Protein AF-A0A1N6QWB6-F1 (afdb_monomer_lite)

Foldseek 3Di:
DDADQDLDPVRADPVCLLVDDEDPVVLVLLVVLLVLCVVPNFEAEEEEEEAPSQCPCSRQQCSCSVPVLEDEDEDDPVLLVDLVNVLVVVVVVVVVDPRQAYEYEYPPPVVPDDDDPCSLLVSLVSRVVCRVPVCTRPRYYYYYYDHDPVVLQVNLVSCPVPNVRYSDNYHYRQHDDLVCLLVVSQVSRCVRPVNDGCVVLVDDSVNLSVLSVVDRHSSVSSVVSVVVSVVSDDDDDLLLLAAEEEEEAALDDVLQVLQLQQADVLVLQFGDLVSLQVLDDPVCVVPPPVVLLVVLSVSRRYGGYYDYLLLCVQLCPPLVDPPDDGDPVSLVSNCLGSVVCSQQVNSVVHDDDPDDDDDDPSSVVSSVVLQVCLVPLLSSLQSVQVSCVVVPWNKDAQDWDADPQGIDTARMWTDHPDSVHRTYRYDYPSHDNVCSHSNNSSVVSSVVSVRSSRRVVVDHDD

pLDDT: mean 87.83, std 9.06, range [44.94, 97.38]

Sequence (462 aa):
MKISLPARYEDLDQAYKGKLIPNQELISLINKSYKSMRISGGIRFLPIYGESGVGKSCATRELGTHMPDVFTFTLDRSEIESSELLLERIRAERNATEKKVLVAIVDQYEENVQGKERIPSQFVEHLSLLDRKELSGELIIFVWLTTNKEFQTQLIKATSRNERLLAHRSFEIGGPPKSEWPQIVEETFSFHNSETPLADYGVIVEDIQLIARSERTLGRAILVVGESLSEHLESLENLSDYQVVLVWPVADSTRSQRVVQFSRARSGYRLNWDAWYNELNDDDKRTLPLQALNRARLYFDVRVVPLRAADLHRLCVDLTDENKTLAEAHLERFKNTHFFHVVSGNWSNYDFAPMRERESKRADDAKVWYESVTNQPTQLGRRLAKILRALGLNANHEVTLKSEYSTVRADVYVQLTTPENKKRIIELKVFASENTMPSSIKDQIKITLRRHAQFAGFLGRQ

InterPro domains:
  IPR027417 P-loop containing nucleoside triphosphate hydrolase [SSF52540] (24-228)

Radius of gyration: 36.8 Å; chains: 1; bounding box: 75×49×98 Å

Structure (mmCIF, N/CA/C/O backbone):
data_AF-A0A1N6QWB6-F1
#
_entry.id   AF-A0A1N6QWB6-F1
#
loop_
_atom_site.group_PDB
_atom_site.id
_atom_site.type_symbol
_atom_site.label_atom_id
_atom_site.label_alt_id
_atom_site.label_comp_id
_atom_site.label_asym_id
_atom_site.label_entity_id
_atom_site.label_seq_id
_atom_site.pdbx_PDB_ins_code
_atom_site.Cartn_x
_atom_site.Cartn_y
_atom_site.Cartn_z
_atom_site.occupancy
_atom_site.B_iso_or_equiv
_atom_site.auth_seq_id
_atom_site.auth_comp_id
_atom_site.auth_asym_id
_atom_site.auth_atom_id
_atom_site.pdbx_PDB_model_num
ATOM 1 N N . MET A 1 1 ? -8.066 7.739 -4.160 1.00 52.72 1 MET A N 1
ATOM 2 C CA . MET A 1 1 ? -9.167 7.664 -3.172 1.00 52.72 1 MET A CA 1
ATOM 3 C C . MET A 1 1 ? -8.728 6.684 -2.095 1.00 52.72 1 MET A C 1
ATOM 5 O O . MET A 1 1 ? -8.155 5.666 -2.459 1.00 52.72 1 MET A O 1
ATOM 9 N N . LYS A 1 2 ? -8.863 7.004 -0.803 1.00 69.94 2 LYS A N 1
ATOM 10 C CA . LYS A 1 2 ? -8.449 6.085 0.270 1.00 69.94 2 LYS A CA 1
ATOM 11 C C . LYS A 1 2 ? -9.602 5.115 0.526 1.00 69.94 2 LYS A C 1
ATOM 13 O O . LYS A 1 2 ? -10.612 5.546 1.064 1.00 69.94 2 LYS A O 1
ATOM 18 N N . ILE A 1 3 ? -9.452 3.862 0.105 1.00 81.38 3 ILE A N 1
ATOM 19 C CA . ILE A 1 3 ? -10.433 2.805 0.375 1.00 81.38 3 ILE A CA 1
ATOM 20 C C . ILE A 1 3 ? -10.265 2.329 1.818 1.00 81.38 3 ILE A C 1
ATOM 22 O O . ILE A 1 3 ? -9.134 2.216 2.299 1.00 81.38 3 ILE A O 1
ATOM 26 N N . SER A 1 4 ? -11.371 2.070 2.511 1.00 88.25 4 SER A N 1
ATOM 27 C CA . SER A 1 4 ? -11.370 1.643 3.911 1.00 88.25 4 SER A CA 1
ATOM 28 C C . SER A 1 4 ? -12.343 0.493 4.156 1.00 88.25 4 SER A C 1
ATOM 30 O O . SER A 1 4 ? -13.525 0.609 3.855 1.00 88.25 4 SER A O 1
ATOM 32 N N . LEU A 1 5 ? -11.870 -0.601 4.750 1.00 92.50 5 LEU A N 1
ATOM 33 C CA . LEU A 1 5 ? -12.714 -1.700 5.220 1.00 92.50 5 LEU A CA 1
ATOM 34 C C . LEU A 1 5 ? -12.313 -2.061 6.662 1.00 92.50 5 LEU A C 1
ATOM 36 O O . LEU A 1 5 ? -11.450 -2.916 6.871 1.00 92.50 5 LEU A O 1
ATOM 40 N N . PRO A 1 6 ? -12.859 -1.355 7.667 1.00 91.44 6 PRO A N 1
ATOM 41 C CA . PRO A 1 6 ? -12.452 -1.523 9.059 1.00 91.44 6 PRO A CA 1
ATOM 42 C C . PRO A 1 6 ? -12.913 -2.867 9.636 1.00 91.44 6 PRO A C 1
ATOM 44 O O . PRO A 1 6 ? -14.091 -3.213 9.586 1.00 91.44 6 PRO A O 1
ATOM 47 N N . ALA A 1 7 ? -11.978 -3.609 10.236 1.00 90.00 7 ALA A N 1
ATOM 48 C CA . ALA A 1 7 ? -12.243 -4.899 10.886 1.00 90.00 7 ALA A CA 1
ATOM 49 C C . ALA A 1 7 ? -12.277 -4.823 12.425 1.00 90.00 7 ALA A C 1
ATOM 51 O O . ALA A 1 7 ? -12.673 -5.787 13.085 1.00 90.00 7 ALA A O 1
ATOM 52 N N . ARG A 1 8 ? -11.833 -3.703 13.012 1.00 87.56 8 ARG A N 1
ATOM 53 C CA . ARG A 1 8 ? -11.792 -3.477 14.465 1.00 87.56 8 ARG A CA 1
ATOM 54 C C . ARG A 1 8 ? -12.766 -2.384 14.864 1.00 87.56 8 ARG A C 1
ATOM 56 O O . ARG A 1 8 ? -13.021 -1.463 14.098 1.00 87.56 8 ARG A O 1
ATOM 63 N N . TYR A 1 9 ? -13.265 -2.466 16.094 1.00 88.12 9 TYR A N 1
ATOM 64 C CA . TYR A 1 9 ? -14.219 -1.498 16.628 1.00 88.12 9 TYR A CA 1
ATOM 65 C C . TYR A 1 9 ? -13.645 -0.072 16.687 1.00 88.12 9 TYR A C 1
ATOM 67 O O . TYR A 1 9 ? -14.361 0.899 16.450 1.00 88.12 9 TYR A O 1
ATOM 75 N N . GLU A 1 10 ? -12.357 0.060 17.006 1.00 87.50 10 GLU A N 1
ATOM 76 C CA . GLU A 1 10 ? -11.660 1.346 17.097 1.00 87.50 10 GLU A CA 1
ATOM 77 C C . GLU A 1 10 ? -11.545 2.046 15.738 1.00 87.50 10 GLU A C 1
ATOM 79 O O . GLU A 1 10 ? -11.532 3.275 15.695 1.00 87.50 10 GLU A O 1
ATOM 84 N N . ASP A 1 11 ? -11.519 1.265 14.655 1.00 89.44 11 ASP A N 1
ATOM 85 C CA . ASP A 1 11 ? -11.369 1.750 13.281 1.00 89.44 11 ASP A CA 1
ATOM 86 C C . ASP A 1 11 ? -12.718 2.117 12.634 1.00 89.44 11 ASP A C 1
ATOM 88 O O . ASP A 1 11 ? -12.740 2.702 11.550 1.00 89.44 11 ASP A O 1
ATOM 92 N N . LEU A 1 12 ? -13.843 1.775 13.277 1.00 90.06 12 LEU A N 1
ATOM 93 C CA . LEU A 1 12 ? -15.181 2.133 12.802 1.00 90.06 12 LEU A CA 1
ATOM 94 C C . LEU A 1 12 ? -15.457 3.624 13.000 1.00 90.06 12 LEU A C 1
ATOM 96 O O . LEU A 1 12 ? -15.201 4.188 14.072 1.00 90.06 12 LEU A O 1
ATOM 100 N N . ASP A 1 13 ? -16.089 4.233 12.000 1.00 89.94 13 ASP A N 1
ATOM 101 C CA . ASP A 1 13 ? -16.616 5.588 12.098 1.00 89.94 13 ASP A CA 1
ATOM 102 C C . ASP A 1 13 ? -17.655 5.695 13.231 1.00 89.94 13 ASP A C 1
ATOM 104 O O . ASP A 1 13 ? -18.480 4.802 13.445 1.00 89.94 13 ASP A O 1
ATOM 108 N N . GLN A 1 14 ? -17.626 6.805 13.973 1.00 87.50 14 GLN A N 1
ATOM 109 C CA . GLN A 1 14 ? -18.519 7.026 15.114 1.00 87.50 14 GLN A CA 1
ATOM 110 C C . GLN A 1 14 ? -20.000 7.004 14.717 1.00 87.50 14 GLN A C 1
ATOM 112 O O . GLN A 1 14 ? -20.821 6.478 15.466 1.00 87.50 14 GLN A O 1
ATOM 117 N N . ALA A 1 15 ? -20.351 7.515 13.535 1.00 88.06 15 ALA A N 1
ATOM 118 C CA . ALA A 1 15 ? -21.724 7.487 13.042 1.00 88.06 15 ALA A CA 1
ATOM 119 C C . ALA A 1 15 ? -22.174 6.071 12.640 1.00 88.06 15 ALA A C 1
ATOM 121 O O . ALA A 1 15 ? -23.368 5.771 12.692 1.00 88.06 15 ALA A O 1
ATOM 122 N N . TYR A 1 16 ? -21.236 5.184 12.286 1.00 89.50 16 TYR A N 1
ATOM 123 C CA . TYR A 1 16 ? -21.542 3.788 11.972 1.00 89.50 16 TYR A CA 1
ATOM 124 C C . TYR A 1 16 ? -21.834 2.953 13.219 1.00 89.50 16 TYR A C 1
ATOM 126 O O . TYR A 1 16 ? -22.649 2.036 13.168 1.00 89.50 16 TYR A O 1
ATOM 134 N N . LYS A 1 17 ? -21.207 3.268 14.359 1.00 87.62 17 LYS A N 1
ATOM 135 C CA . LYS A 1 17 ? -21.326 2.464 15.588 1.00 87.62 17 LYS A CA 1
ATOM 136 C C . LYS A 1 17 ? -22.769 2.277 16.059 1.00 87.62 17 LYS A C 1
ATOM 138 O O . LYS A 1 17 ? -23.127 1.189 16.496 1.00 87.62 17 LYS A O 1
ATOM 143 N N . GLY A 1 18 ? -23.632 3.274 15.852 1.00 81.38 18 GLY A N 1
ATOM 144 C CA . GLY A 1 18 ? -25.060 3.161 16.168 1.00 81.38 18 GLY A CA 1
ATOM 145 C C . GLY A 1 18 ? -25.864 2.213 15.268 1.00 81.38 18 GLY A C 1
ATOM 146 O O . GLY A 1 18 ? -26.988 1.860 15.619 1.00 81.38 18 GLY A O 1
ATOM 147 N N . LYS A 1 19 ? -25.302 1.785 14.131 1.00 85.50 19 LYS A N 1
ATOM 148 C CA . LYS A 1 19 ? -25.889 0.790 13.219 1.00 85.50 19 LYS A CA 1
ATOM 149 C C . LYS A 1 19 ? -25.431 -0.641 13.516 1.00 85.50 19 LYS A C 1
ATOM 151 O O . LYS A 1 19 ? -25.891 -1.565 12.852 1.00 85.50 19 LYS A O 1
ATOM 156 N N . LEU A 1 20 ? -24.535 -0.841 14.486 1.00 89.62 20 LEU A N 1
ATOM 157 C CA . LEU A 1 20 ? -24.067 -2.176 14.848 1.00 89.62 20 LEU A CA 1
ATOM 158 C C . LEU A 1 20 ? -25.236 -3.064 15.295 1.00 89.62 20 LEU A C 1
ATOM 160 O O . LEU A 1 20 ? -26.164 -2.618 15.969 1.00 89.62 20 LEU A O 1
ATOM 164 N N . ILE A 1 21 ? -25.192 -4.339 14.906 1.00 88.44 21 ILE A N 1
ATOM 165 C CA . ILE A 1 21 ? -26.261 -5.290 15.217 1.00 88.44 21 ILE A CA 1
ATOM 166 C C . ILE A 1 21 ? -26.235 -5.607 16.723 1.00 88.44 21 ILE A C 1
ATOM 168 O O . ILE A 1 21 ? -25.195 -6.029 17.244 1.00 88.44 21 ILE A O 1
ATOM 172 N N . PRO A 1 22 ? -27.365 -5.455 17.439 1.00 89.88 22 PRO A N 1
ATOM 173 C CA . PRO A 1 22 ? -27.422 -5.707 18.872 1.00 89.88 22 PRO A CA 1
ATOM 174 C C . PRO A 1 22 ? -27.261 -7.195 19.201 1.00 89.88 22 PRO A C 1
ATOM 176 O O . PRO A 1 22 ? -27.956 -8.053 18.653 1.00 89.88 22 PRO A O 1
ATOM 179 N N . ASN A 1 23 ? -26.422 -7.507 20.193 1.00 92.06 23 ASN A N 1
ATOM 180 C CA . ASN A 1 23 ? -26.324 -8.862 20.732 1.00 92.06 23 ASN A CA 1
ATOM 181 C C . ASN A 1 23 ? -27.463 -9.130 21.735 1.00 92.06 23 ASN A C 1
ATOM 183 O O . ASN A 1 23 ? -27.404 -8.726 22.900 1.00 92.06 23 ASN A O 1
ATOM 187 N N . GLN A 1 24 ? -28.507 -9.824 21.276 1.00 92.19 24 GLN A N 1
ATOM 188 C CA . GLN A 1 24 ? -29.715 -10.083 22.070 1.00 92.19 24 GLN A CA 1
ATOM 189 C C . GLN A 1 24 ? -29.455 -10.939 23.315 1.00 92.19 24 GLN A C 1
ATOM 191 O O . GLN A 1 24 ? -30.077 -10.725 24.358 1.00 92.19 24 GLN A O 1
ATOM 196 N N . GLU A 1 25 ? -28.515 -11.881 23.243 1.00 92.31 25 GLU A N 1
ATOM 197 C CA . GLU A 1 25 ? -28.167 -12.742 24.376 1.00 92.31 25 GLU A CA 1
ATOM 198 C C . GLU A 1 25 ? -27.524 -11.935 25.509 1.00 92.31 25 GLU A C 1
ATOM 200 O O . GLU A 1 25 ? -27.917 -12.064 26.673 1.00 92.31 25 GLU A O 1
ATOM 205 N N . LEU A 1 26 ? -26.599 -11.036 25.165 1.00 94.19 26 LEU A N 1
ATOM 206 C CA . LEU A 1 26 ? -25.963 -10.134 26.117 1.00 94.19 26 LEU A CA 1
ATOM 207 C C . LEU A 1 26 ? -26.978 -9.153 26.716 1.00 94.19 26 LEU A C 1
ATOM 209 O O . LEU A 1 26 ? -27.021 -8.997 27.935 1.00 94.19 26 LEU A O 1
ATOM 213 N N . ILE A 1 27 ? -27.838 -8.541 25.896 1.00 94.38 27 ILE A N 1
ATOM 214 C CA . ILE A 1 27 ? -28.904 -7.634 26.364 1.00 94.38 27 ILE A CA 1
ATOM 215 C C . ILE A 1 27 ? -29.828 -8.347 27.361 1.00 94.38 27 ILE A C 1
ATOM 217 O O . ILE A 1 27 ? -30.140 -7.813 28.432 1.00 94.38 27 ILE A O 1
ATOM 221 N N . SER A 1 28 ? -30.233 -9.578 27.044 1.00 94.12 28 SER A N 1
ATOM 222 C CA . SER A 1 28 ? -31.056 -10.410 27.924 1.00 94.12 28 SER A CA 1
ATOM 223 C C . SER A 1 28 ? -30.363 -10.669 29.266 1.00 94.12 28 SER A C 1
ATOM 225 O O . SER A 1 28 ? -30.979 -10.542 30.331 1.00 94.12 28 SER A O 1
ATOM 227 N N . LEU A 1 29 ? -29.055 -10.943 29.238 1.00 94.56 29 LEU A N 1
ATOM 228 C CA . LEU A 1 29 ? -28.257 -11.172 30.438 1.00 94.56 29 LEU A CA 1
ATOM 229 C C . LEU A 1 29 ? -28.087 -9.906 31.293 1.00 94.56 29 LEU A C 1
ATOM 231 O O . LEU A 1 29 ? -28.224 -9.977 32.515 1.00 94.56 29 LEU A O 1
ATOM 235 N N . ILE A 1 30 ? -27.863 -8.744 30.675 1.00 95.50 30 ILE A N 1
ATOM 236 C CA . ILE A 1 30 ? -27.806 -7.446 31.365 1.00 95.50 30 ILE A CA 1
ATOM 237 C C . ILE A 1 30 ? -29.147 -7.141 32.044 1.00 95.50 30 ILE A C 1
ATOM 239 O O . ILE A 1 30 ? -29.180 -6.787 33.224 1.00 95.50 30 ILE A O 1
ATOM 243 N N . ASN A 1 31 ? -30.266 -7.360 31.349 1.00 94.88 31 ASN A N 1
ATOM 244 C CA . ASN A 1 31 ? -31.603 -7.160 31.911 1.00 94.88 31 ASN A CA 1
ATOM 245 C C . ASN A 1 31 ? -31.886 -8.120 33.084 1.00 94.88 31 ASN A C 1
ATOM 247 O O . ASN A 1 31 ? -32.425 -7.719 34.119 1.00 94.88 31 ASN A O 1
ATOM 251 N N . LYS A 1 32 ? -31.477 -9.390 32.966 1.00 94.25 32 LYS A N 1
ATOM 252 C CA . LYS A 1 32 ? -31.582 -10.372 34.056 1.00 94.25 32 LYS A CA 1
ATOM 253 C C . LYS A 1 32 ? -30.761 -9.951 35.279 1.00 94.25 32 LYS A C 1
ATOM 255 O O . LYS A 1 32 ? -31.282 -9.984 36.396 1.00 94.25 32 LYS A O 1
ATOM 260 N N . SER A 1 33 ? -29.521 -9.511 35.070 1.00 93.94 33 SER A N 1
ATOM 261 C CA . SER A 1 33 ? -28.655 -8.965 36.120 1.00 93.94 33 SER A CA 1
ATOM 262 C C . SER A 1 33 ? -29.289 -7.758 36.800 1.00 93.94 33 SER A C 1
ATOM 264 O O . SER A 1 33 ? -29.397 -7.746 38.021 1.00 93.94 33 SER A O 1
ATOM 266 N N . TYR A 1 34 ? -29.804 -6.795 36.034 1.00 94.81 34 TYR A N 1
ATOM 267 C CA . TYR A 1 34 ? -30.500 -5.622 36.568 1.00 94.81 34 TYR A CA 1
ATOM 268 C C . TYR A 1 34 ? -31.683 -5.990 37.469 1.00 94.81 34 TYR A C 1
ATOM 270 O O . TYR A 1 34 ? -31.770 -5.521 38.606 1.00 94.81 34 TYR A O 1
ATOM 278 N N . LYS A 1 35 ? -32.575 -6.869 36.995 1.00 93.44 35 LYS A N 1
ATOM 279 C CA . LYS A 1 35 ? -33.721 -7.342 37.787 1.00 93.44 35 LYS A CA 1
ATOM 280 C C . LYS A 1 35 ? -33.263 -8.012 39.082 1.00 93.44 35 LYS A C 1
ATOM 282 O O . LYS A 1 35 ? -33.834 -7.751 40.135 1.00 93.44 35 LYS A O 1
ATOM 287 N N . SER A 1 36 ? -32.211 -8.830 39.015 1.00 91.62 36 SER A N 1
ATOM 288 C CA . SER A 1 36 ? -31.627 -9.476 40.193 1.00 91.62 36 SER A CA 1
ATOM 289 C C . SER A 1 36 ? -31.057 -8.456 41.184 1.00 91.62 36 SER A C 1
ATOM 291 O O . SER A 1 36 ? -31.384 -8.536 42.364 1.00 91.62 36 SER A O 1
ATOM 293 N N . MET A 1 37 ? -30.290 -7.462 40.722 1.00 93.75 37 MET A N 1
ATOM 294 C CA . MET A 1 37 ? -29.735 -6.404 41.578 1.00 93.75 37 MET A CA 1
ATOM 295 C C . MET A 1 37 ? -30.829 -5.600 42.287 1.00 93.75 37 MET A C 1
ATOM 297 O O . MET A 1 37 ? -30.684 -5.270 43.456 1.00 93.75 37 MET A O 1
ATOM 301 N N . ARG A 1 38 ? -31.965 -5.332 41.631 1.00 92.00 38 ARG A N 1
ATOM 302 C CA . ARG A 1 38 ? -33.091 -4.629 42.272 1.00 92.00 38 ARG A CA 1
ATOM 303 C C . ARG A 1 38 ? -33.777 -5.421 43.380 1.00 92.00 38 ARG A C 1
ATOM 305 O O . ARG A 1 38 ? -34.375 -4.811 44.259 1.00 92.00 38 ARG A O 1
ATOM 312 N N . ILE A 1 39 ? -33.737 -6.749 43.311 1.00 89.69 39 ILE A N 1
ATOM 313 C CA . ILE A 1 39 ? -34.393 -7.630 44.284 1.00 89.69 39 ILE A CA 1
ATOM 314 C C . ILE A 1 39 ? -33.441 -7.952 45.434 1.00 89.69 39 ILE A C 1
ATOM 316 O O . ILE A 1 39 ? -33.805 -7.817 46.596 1.00 89.69 39 ILE A O 1
ATOM 320 N N . SER A 1 40 ? -32.227 -8.399 45.114 1.00 85.94 40 SER A N 1
ATOM 321 C CA . SER A 1 40 ? -31.272 -8.912 46.101 1.00 85.94 40 SER A CA 1
ATOM 322 C C . SER A 1 40 ? -30.192 -7.906 46.497 1.00 85.94 40 SER A C 1
ATOM 324 O O . SER A 1 40 ? -29.364 -8.214 47.351 1.00 85.94 40 SER A O 1
ATOM 326 N N . GLY A 1 41 ? -30.130 -6.753 45.831 1.00 86.81 41 GLY A N 1
ATOM 327 C CA . GLY A 1 41 ? -29.024 -5.811 45.951 1.00 86.81 41 GLY A CA 1
ATOM 328 C C . GLY A 1 41 ? -27.708 -6.318 45.349 1.00 86.81 41 GLY A C 1
ATOM 329 O O . GLY A 1 41 ? -27.616 -7.412 44.763 1.00 86.81 41 GLY A O 1
ATOM 330 N N . GLY A 1 42 ? -26.685 -5.489 45.551 1.00 89.44 42 GLY A N 1
ATOM 331 C CA . GLY A 1 42 ? -25.290 -5.722 45.189 1.00 89.44 42 GLY A CA 1
ATOM 332 C C . GLY A 1 42 ? -24.983 -5.537 43.707 1.00 89.44 42 GLY A C 1
ATOM 333 O O . GLY A 1 42 ? -25.870 -5.640 42.860 1.00 89.44 42 GLY A O 1
ATOM 334 N N . ILE A 1 43 ? -23.711 -5.315 43.404 1.00 94.62 43 ILE A N 1
ATOM 335 C CA . ILE A 1 43 ? -23.192 -5.200 42.037 1.00 94.62 43 ILE A CA 1
ATOM 336 C C . ILE A 1 43 ? -23.132 -6.578 41.354 1.00 94.62 43 ILE A C 1
ATOM 338 O O . ILE A 1 43 ? -23.322 -7.627 41.985 1.00 94.62 43 ILE A O 1
ATOM 342 N N . ARG A 1 44 ? -22.869 -6.599 40.045 1.00 95.12 44 ARG A N 1
ATOM 343 C CA . ARG A 1 44 ? -22.661 -7.837 39.279 1.00 95.12 44 ARG A CA 1
ATOM 344 C C . ARG A 1 44 ? -21.357 -7.813 38.498 1.00 95.12 44 ARG A C 1
ATOM 346 O O . ARG A 1 44 ? -20.900 -6.762 38.072 1.00 95.12 44 ARG A O 1
ATOM 353 N N . PHE A 1 45 ? -20.794 -8.990 38.280 1.00 94.94 45 PHE A N 1
ATOM 354 C CA . PHE A 1 45 ? -19.581 -9.233 37.518 1.00 94.94 45 PHE A CA 1
ATOM 355 C C . PHE A 1 45 ? -19.849 -10.299 36.456 1.00 94.94 45 PHE A C 1
ATOM 357 O O . PHE A 1 45 ? -20.416 -11.357 36.746 1.00 94.94 45 PHE A O 1
ATOM 364 N N . LEU A 1 46 ? -19.454 -10.014 35.221 1.00 95.31 46 LEU A N 1
ATOM 365 C CA . LEU A 1 46 ? -19.719 -10.833 34.052 1.00 95.31 46 LEU A CA 1
ATOM 366 C C . LEU A 1 46 ? -18.423 -11.047 33.250 1.00 95.31 46 LEU A C 1
ATOM 368 O O . LEU A 1 46 ? -18.044 -10.186 32.455 1.00 95.31 46 LEU A O 1
ATOM 372 N N . PRO A 1 47 ? -17.744 -12.193 33.430 1.00 93.50 47 PRO A N 1
ATOM 373 C CA . PRO A 1 47 ? -16.610 -12.571 32.598 1.00 93.50 47 PRO A CA 1
ATOM 374 C C . PRO A 1 47 ? -17.104 -13.144 31.259 1.00 93.50 47 PRO A C 1
ATOM 376 O O . PRO A 1 47 ? -17.755 -14.192 31.218 1.00 93.50 47 PRO A O 1
ATOM 379 N N . ILE A 1 48 ? -16.789 -12.466 30.157 1.00 94.25 48 ILE A N 1
ATOM 380 C CA . ILE A 1 48 ? -17.237 -12.797 28.800 1.00 94.25 48 ILE A CA 1
ATOM 381 C C . ILE A 1 48 ? -16.066 -13.306 27.971 1.00 94.25 48 ILE A C 1
ATOM 383 O O . ILE A 1 48 ? -15.092 -12.590 27.745 1.00 94.25 48 ILE A O 1
ATOM 387 N N . TYR A 1 49 ? -16.215 -14.517 27.446 1.00 93.19 49 TYR A N 1
ATOM 388 C CA . TYR A 1 49 ? -15.303 -15.074 26.457 1.00 93.19 49 TYR A CA 1
ATOM 389 C C . TYR A 1 49 ? -15.834 -14.874 25.033 1.00 93.19 49 TYR A C 1
ATOM 391 O O . TYR A 1 49 ? -17.038 -14.803 24.798 1.00 93.19 49 TYR A O 1
ATOM 399 N N . GLY A 1 50 ? -14.927 -14.819 24.068 1.00 91.75 50 GLY A N 1
ATOM 400 C CA . GLY A 1 50 ? -15.238 -14.955 22.650 1.00 91.75 50 GLY A CA 1
ATOM 401 C C . GLY A 1 50 ? -13.966 -14.850 21.822 1.00 91.75 50 GLY A C 1
ATOM 402 O O . GLY A 1 50 ? -13.019 -14.163 22.217 1.00 91.75 50 GLY A O 1
ATOM 403 N N . GLU A 1 51 ? -13.929 -15.503 20.666 1.00 90.88 51 GLU A N 1
ATOM 404 C CA . GLU A 1 51 ? -12.753 -15.481 19.791 1.00 90.88 51 GLU A CA 1
ATOM 405 C C . GLU A 1 51 ? -12.407 -14.055 19.313 1.00 90.88 51 GLU A C 1
ATOM 407 O O . GLU A 1 51 ? -13.200 -13.110 19.409 1.00 90.88 51 GLU A O 1
ATOM 412 N N . SER A 1 52 ? -11.182 -13.847 18.829 1.00 90.00 52 SER A N 1
ATOM 413 C CA . SER A 1 52 ? -10.807 -12.552 18.251 1.00 90.00 52 SER A CA 1
ATOM 414 C C . SER A 1 52 ? -11.615 -12.280 16.974 1.00 90.00 52 SER A C 1
ATOM 416 O O . SER A 1 52 ? -11.765 -13.154 16.122 1.00 90.00 52 SER A O 1
ATOM 418 N N . GLY A 1 53 ? -12.174 -11.074 16.846 1.00 89.19 53 GLY A N 1
ATOM 419 C CA . GLY A 1 53 ? -12.985 -10.688 15.684 1.00 89.19 53 GLY A CA 1
ATOM 420 C C . GLY A 1 53 ? -14.457 -11.132 15.700 1.00 89.19 53 GLY A C 1
ATOM 421 O O . GLY A 1 53 ? -15.147 -10.914 14.711 1.00 89.19 53 GLY A O 1
ATOM 422 N N . VAL A 1 54 ? -14.983 -11.707 16.791 1.00 91.94 54 VAL A N 1
ATOM 423 C CA . VAL A 1 54 ? -16.428 -12.054 16.903 1.00 91.94 54 VAL A CA 1
ATOM 424 C C . VAL A 1 54 ? -17.337 -10.873 17.269 1.00 91.94 54 VAL A C 1
ATOM 426 O O . VAL A 1 54 ? -18.548 -11.032 17.362 1.00 91.94 54 VAL A O 1
ATOM 429 N N . GLY A 1 55 ? -16.769 -9.688 17.521 1.00 90.81 55 GLY A N 1
ATOM 430 C CA . GLY A 1 55 ? -17.539 -8.492 17.881 1.00 90.81 55 GLY A CA 1
ATOM 431 C C . GLY A 1 55 ? -17.809 -8.305 19.379 1.00 90.81 55 GLY A C 1
ATOM 432 O O . GLY A 1 55 ? -18.773 -7.635 19.728 1.00 90.81 55 GLY A O 1
ATOM 433 N N . LYS A 1 56 ? -16.967 -8.848 20.277 1.00 92.25 56 LYS A N 1
ATOM 434 C CA . LYS A 1 56 ? -17.082 -8.633 21.740 1.00 92.25 56 LYS A CA 1
ATOM 435 C C . LYS A 1 56 ? -17.155 -7.149 22.111 1.00 92.25 56 LYS A C 1
ATOM 437 O O . LYS A 1 56 ? -18.121 -6.730 22.737 1.00 92.25 56 LYS A O 1
ATOM 442 N N . SER A 1 57 ? -16.157 -6.374 21.683 1.00 91.81 57 SER A N 1
ATOM 443 C CA . SER A 1 57 ? -16.052 -4.943 21.982 1.00 91.81 57 SER A CA 1
ATOM 444 C C . SER A 1 57 ? -17.230 -4.163 21.401 1.00 91.81 57 SER A C 1
ATOM 446 O O . SER A 1 57 ? -17.808 -3.341 22.107 1.00 91.81 57 SER A O 1
ATOM 448 N N . CYS A 1 58 ? -17.644 -4.482 20.166 1.00 91.88 58 CYS A N 1
ATOM 449 C CA . CYS A 1 58 ? -18.840 -3.915 19.538 1.00 91.88 58 CYS A CA 1
ATOM 450 C C . CYS A 1 58 ? -20.088 -4.178 20.391 1.00 91.88 58 CYS A C 1
ATOM 452 O O . CYS A 1 58 ? -20.789 -3.247 20.770 1.00 91.88 58 CYS A O 1
ATOM 454 N N . ALA A 1 59 ? -20.323 -5.443 20.752 1.00 92.12 59 ALA A N 1
ATOM 455 C CA . ALA A 1 59 ? -21.506 -5.861 21.492 1.00 92.12 59 ALA A CA 1
ATOM 456 C C . ALA A 1 59 ? -21.597 -5.228 22.885 1.00 92.12 59 ALA A C 1
ATOM 458 O O . ALA A 1 59 ? -22.699 -4.930 23.333 1.00 92.12 59 ALA A O 1
ATOM 459 N N . THR A 1 60 ? -20.473 -5.034 23.585 1.00 93.25 60 THR A N 1
ATOM 460 C CA . THR A 1 60 ? -20.480 -4.469 24.941 1.00 93.25 60 THR A CA 1
ATOM 461 C C . THR A 1 60 ? -20.469 -2.950 24.965 1.00 93.25 60 THR A C 1
ATOM 463 O O . THR A 1 60 ? -21.191 -2.363 25.768 1.00 93.25 60 THR A O 1
ATOM 466 N N . ARG A 1 61 ? -19.645 -2.298 24.133 1.00 92.06 61 ARG A N 1
ATOM 467 C CA . ARG A 1 61 ? -19.486 -0.835 24.177 1.00 92.06 61 ARG A CA 1
A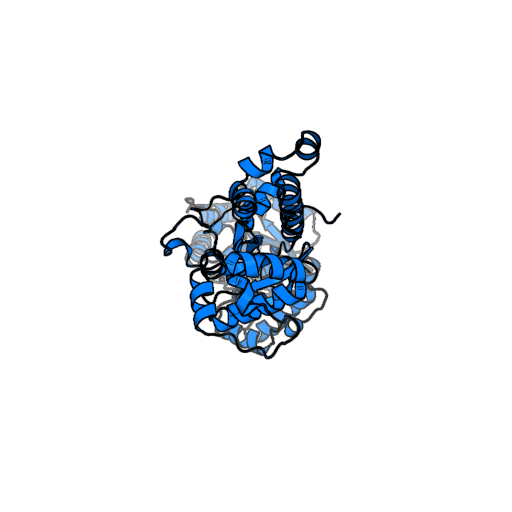TOM 468 C C . ARG A 1 61 ? -20.757 -0.126 23.712 1.00 92.06 61 ARG A C 1
ATOM 470 O O . ARG A 1 61 ? -21.148 0.860 24.334 1.00 92.06 61 ARG A O 1
ATOM 477 N N . GLU A 1 62 ? -21.461 -0.715 22.747 1.00 92.38 62 GLU A N 1
ATOM 478 C CA . GLU A 1 62 ? -22.719 -0.188 22.206 1.00 92.38 62 GLU A CA 1
ATOM 479 C C . GLU A 1 62 ? -23.981 -0.629 22.963 1.00 92.38 62 GLU A C 1
ATOM 481 O O . GLU A 1 62 ? -25.097 -0.319 22.542 1.00 92.38 62 GLU A O 1
ATOM 486 N N . LEU A 1 63 ? -23.864 -1.296 24.123 1.00 92.31 63 LEU A N 1
ATOM 487 C CA . LEU A 1 63 ? -25.049 -1.633 24.930 1.00 92.31 63 LEU A CA 1
ATOM 488 C C . LEU A 1 63 ? -25.887 -0.394 25.260 1.00 92.31 63 LEU A C 1
ATOM 490 O O . LEU A 1 63 ? -27.112 -0.465 25.214 1.00 92.31 63 LEU A O 1
ATOM 494 N N . GLY A 1 64 ? -25.246 0.739 25.563 1.00 90.00 64 GLY A N 1
ATOM 495 C CA . GLY A 1 64 ? -25.943 1.990 25.869 1.00 90.00 64 GLY A CA 1
ATOM 496 C C . GLY A 1 64 ? -26.685 2.609 24.680 1.00 90.00 64 GLY A C 1
ATOM 497 O O . GLY A 1 64 ? -27.598 3.408 24.899 1.00 90.00 64 GLY A O 1
ATOM 498 N N . THR A 1 65 ? -26.327 2.223 23.453 1.00 88.50 65 THR A N 1
ATOM 499 C CA . THR A 1 65 ? -26.987 2.640 22.208 1.00 88.50 65 THR A CA 1
ATOM 500 C C . THR A 1 65 ? -28.260 1.826 21.967 1.00 88.50 65 THR A C 1
ATOM 502 O O . THR A 1 65 ? -29.273 2.363 21.524 1.00 88.50 65 THR A O 1
ATOM 505 N N . HIS A 1 66 ? -28.256 0.543 22.339 1.00 89.38 66 HIS A N 1
ATOM 506 C CA . HIS A 1 66 ? -29.415 -0.349 22.206 1.00 89.38 66 HIS A CA 1
ATOM 507 C C . HIS A 1 66 ? -30.326 -0.376 23.443 1.00 89.38 66 HIS A C 1
ATOM 509 O O . HIS A 1 66 ? -31.493 -0.758 23.352 1.00 89.38 66 HIS A O 1
ATOM 515 N N . MET A 1 67 ? -29.810 0.017 24.610 1.00 92.69 67 MET A N 1
ATOM 516 C CA . MET A 1 67 ? -30.525 0.044 25.886 1.00 92.69 67 MET A CA 1
ATOM 517 C C . MET A 1 67 ? -30.481 1.464 26.481 1.00 92.69 67 MET A C 1
ATOM 519 O O . MET A 1 67 ? -29.512 1.811 27.159 1.00 92.69 67 MET A O 1
ATOM 523 N N . PRO A 1 68 ? -31.538 2.283 26.305 1.00 90.56 68 PRO A N 1
ATOM 524 C CA . PRO A 1 68 ? -31.540 3.690 26.729 1.00 90.56 68 PRO A CA 1
ATOM 525 C C . PRO A 1 68 ? -31.244 3.913 28.220 1.00 90.56 68 PRO A C 1
ATOM 527 O O . PRO A 1 68 ? -30.624 4.904 28.592 1.00 90.56 68 PRO A O 1
ATOM 530 N N . ASP A 1 69 ? -31.640 2.963 29.071 1.00 94.25 69 ASP A N 1
ATOM 531 C CA . ASP A 1 69 ? -31.443 2.997 30.526 1.00 94.25 69 ASP A CA 1
ATOM 532 C C . ASP A 1 69 ? -30.030 2.565 30.983 1.00 94.25 69 ASP A C 1
ATOM 534 O O . ASP A 1 69 ? -29.760 2.531 32.188 1.00 94.25 69 ASP A O 1
ATOM 538 N N . VAL A 1 70 ? -29.139 2.205 30.051 1.00 95.00 70 VAL A N 1
ATOM 539 C CA . VAL A 1 70 ? -27.790 1.692 30.329 1.00 95.00 70 VAL A CA 1
ATOM 540 C C . VAL A 1 70 ? -26.729 2.701 29.903 1.00 95.00 70 VAL A C 1
ATOM 542 O O . VAL A 1 70 ? -26.722 3.176 28.766 1.00 95.00 70 VAL A O 1
ATOM 545 N N . PHE A 1 71 ? -25.817 3.025 30.813 1.00 96.00 71 PHE A N 1
ATOM 546 C CA . PHE A 1 71 ? -24.621 3.808 30.526 1.00 96.00 71 PHE A CA 1
ATOM 547 C C . PHE A 1 71 ? -23.398 2.890 30.483 1.00 96.00 71 PHE A C 1
ATOM 549 O O . PHE A 1 71 ? -23.134 2.181 31.454 1.00 96.00 71 PHE A O 1
ATOM 556 N N . THR A 1 72 ? -22.668 2.890 29.370 1.00 94.81 72 THR A N 1
ATOM 557 C CA . THR A 1 72 ? -21.447 2.099 29.180 1.00 94.81 72 THR A CA 1
ATOM 558 C C . THR A 1 72 ? -20.212 2.986 29.266 1.00 94.81 72 THR A C 1
ATOM 560 O O . THR A 1 72 ? -20.173 4.066 28.686 1.00 94.81 72 THR A O 1
ATOM 563 N N . PHE A 1 73 ? -19.174 2.508 29.947 1.00 95.31 73 PHE A N 1
ATOM 564 C CA . PHE A 1 73 ? -17.851 3.131 29.928 1.00 95.31 73 PHE A CA 1
ATOM 565 C C . PHE A 1 73 ? -16.765 2.062 30.021 1.00 95.31 73 PHE A C 1
ATOM 567 O O . PHE A 1 73 ? -16.980 0.983 30.574 1.00 95.31 73 PHE A O 1
ATOM 574 N N . THR A 1 74 ? -15.601 2.346 29.437 1.00 94.69 74 THR A N 1
ATOM 575 C CA . THR A 1 74 ? -14.434 1.455 29.511 1.00 94.69 74 THR A CA 1
ATOM 576 C C . THR A 1 74 ? -13.566 1.865 30.698 1.00 94.69 74 THR A C 1
ATOM 578 O O . THR A 1 74 ? -13.453 3.058 30.979 1.00 94.69 74 THR A O 1
ATOM 581 N N . LEU A 1 75 ? -13.005 0.876 31.392 1.00 93.62 75 LEU A N 1
ATOM 582 C CA . LEU A 1 75 ? -12.063 1.069 32.487 1.00 93.62 75 LEU A CA 1
ATOM 583 C C . LEU A 1 75 ? -10.623 1.026 31.986 1.00 93.62 75 LEU A C 1
ATOM 585 O O . LEU A 1 75 ? -10.247 0.133 31.221 1.00 93.62 75 LEU A O 1
ATOM 589 N N . ASP A 1 76 ? -9.818 1.945 32.497 1.00 90.62 76 ASP A N 1
ATOM 590 C CA . ASP A 1 76 ? -8.384 1.985 32.261 1.00 90.62 76 ASP A CA 1
ATOM 591 C C . ASP A 1 76 ? -7.626 1.056 33.216 1.00 90.62 76 ASP A C 1
ATOM 593 O O . ASP A 1 76 ? -8.093 0.648 34.283 1.00 90.62 76 ASP A O 1
ATOM 597 N N . ARG A 1 77 ? -6.381 0.739 32.855 1.00 87.38 77 ARG A N 1
ATOM 598 C CA . ARG A 1 77 ? -5.528 -0.166 33.638 1.00 87.38 77 ARG A CA 1
ATOM 599 C C . ARG A 1 77 ? -5.325 0.295 35.085 1.00 87.38 77 ARG A C 1
ATOM 601 O O . ARG A 1 77 ? -5.350 -0.533 35.991 1.00 87.38 77 ARG A O 1
ATOM 608 N N . SER A 1 78 ? -5.098 1.588 35.301 1.00 89.25 78 SER A N 1
ATOM 609 C CA . SER A 1 78 ? -4.905 2.162 36.639 1.00 89.25 78 SER A CA 1
ATOM 610 C C . SER A 1 78 ? -6.146 2.003 37.517 1.00 89.25 78 SER A C 1
ATOM 612 O O . SER A 1 78 ? -6.017 1.751 38.712 1.00 89.25 78 SER A O 1
ATOM 614 N N . GLU A 1 79 ? -7.335 2.089 36.924 1.00 91.56 79 GLU A N 1
ATOM 615 C CA . GLU A 1 79 ? -8.626 1.923 37.598 1.00 91.56 79 GLU A CA 1
ATOM 616 C C . GLU A 1 79 ? -8.887 0.453 37.946 1.00 91.56 79 GLU A C 1
ATOM 618 O O . GLU A 1 79 ? -9.492 0.144 38.962 1.00 91.56 79 GLU A O 1
ATOM 623 N N . ILE A 1 80 ? -8.382 -0.483 37.142 1.00 88.75 80 ILE A N 1
ATOM 624 C CA . ILE A 1 80 ? -8.454 -1.917 37.454 1.00 88.75 80 ILE A CA 1
ATOM 625 C C . ILE A 1 80 ? -7.489 -2.272 38.597 1.00 88.75 80 ILE A C 1
ATOM 627 O O . ILE A 1 80 ? -7.813 -3.085 39.463 1.00 88.75 80 ILE A O 1
ATOM 631 N N . GLU A 1 81 ? -6.294 -1.675 38.611 1.00 87.25 81 GLU A N 1
ATOM 632 C CA . GLU A 1 81 ? -5.259 -1.975 39.607 1.00 87.25 81 GLU A CA 1
ATOM 633 C C . GLU A 1 81 ? -5.480 -1.244 40.954 1.00 87.25 81 GLU A C 1
ATOM 635 O O . GLU A 1 81 ? -5.031 -1.746 41.986 1.00 87.25 81 GLU A O 1
ATOM 640 N N . SER A 1 82 ? -6.197 -0.110 40.979 1.00 88.69 82 SER A N 1
ATOM 641 C CA . SER A 1 82 ? -6.448 0.700 42.185 1.00 88.69 82 SER A CA 1
ATOM 642 C C . SER A 1 82 ? -7.936 0.821 42.526 1.00 88.69 82 SER A C 1
ATOM 644 O O . SER A 1 82 ? -8.718 1.399 41.774 1.00 88.69 82 SER A O 1
ATOM 646 N N . SER A 1 83 ? -8.322 0.354 43.720 1.00 88.75 83 SER A N 1
ATOM 647 C CA . SER A 1 83 ? -9.699 0.468 44.223 1.00 88.75 83 SER A CA 1
ATOM 648 C C . SER A 1 83 ? -10.161 1.913 44.420 1.00 88.75 83 SER A C 1
ATOM 650 O O . SER A 1 83 ? -11.348 2.195 44.288 1.00 88.75 83 SER A O 1
ATOM 652 N N . GLU A 1 84 ? -9.239 2.821 44.748 1.00 92.25 84 GLU A N 1
ATOM 653 C CA . GLU A 1 84 ? -9.539 4.242 44.951 1.00 92.25 84 GLU A CA 1
ATOM 654 C C . GLU A 1 84 ? -9.890 4.908 43.619 1.00 92.25 84 GLU A C 1
ATOM 656 O O . GLU A 1 84 ? -10.967 5.489 43.492 1.00 92.25 84 GLU A O 1
ATOM 661 N N . LEU A 1 85 ? -9.046 4.715 42.597 1.00 93.75 85 LEU A N 1
ATOM 662 C CA . LEU A 1 85 ? -9.282 5.250 41.252 1.00 93.75 85 LEU A CA 1
ATOM 663 C C . LEU A 1 85 ? -10.544 4.652 40.620 1.00 93.75 85 LEU A C 1
ATOM 665 O O . LEU A 1 85 ? -11.318 5.373 39.995 1.00 93.75 85 LEU A O 1
ATOM 669 N N . LEU A 1 86 ? -10.802 3.355 40.834 1.00 94.12 86 LEU A N 1
ATOM 670 C CA . LEU A 1 86 ? -12.044 2.719 40.394 1.00 94.12 86 LEU A CA 1
ATOM 671 C C . LEU A 1 86 ? -13.279 3.406 40.983 1.00 94.12 86 LEU A C 1
ATOM 673 O O . LEU A 1 86 ? -14.254 3.672 40.279 1.00 94.12 86 LEU A O 1
ATOM 677 N N . LEU A 1 87 ? -13.252 3.675 42.289 1.00 94.31 87 LEU A N 1
ATOM 678 C CA . LEU A 1 87 ? -14.372 4.281 42.995 1.00 94.31 87 LEU A CA 1
ATOM 679 C C . LEU A 1 87 ? -14.580 5.738 42.568 1.00 94.31 87 LEU A C 1
ATOM 681 O O . LEU A 1 87 ? -15.724 6.158 42.383 1.00 94.31 87 LEU A O 1
ATOM 685 N N . GLU A 1 88 ? -13.499 6.498 42.380 1.00 94.38 88 GLU A N 1
ATOM 686 C CA . GLU A 1 88 ? -13.551 7.853 41.821 1.00 94.38 88 GLU A CA 1
ATOM 687 C C . GLU A 1 88 ? -14.179 7.854 40.428 1.00 94.38 88 GLU A C 1
ATOM 689 O O . GLU A 1 88 ? -15.114 8.620 40.177 1.00 94.38 88 GLU A O 1
ATOM 694 N N . ARG A 1 89 ? -13.740 6.939 39.556 1.00 95.12 89 ARG A N 1
ATOM 695 C CA . ARG A 1 89 ? -14.276 6.790 38.203 1.00 95.12 89 ARG A CA 1
ATOM 696 C C . ARG A 1 89 ? -15.771 6.492 38.210 1.00 95.12 89 ARG A C 1
ATOM 698 O O . ARG A 1 89 ? -16.537 7.164 37.525 1.00 95.12 89 ARG A O 1
ATOM 705 N N . ILE A 1 90 ? -16.205 5.527 39.021 1.00 94.50 90 ILE A N 1
ATOM 706 C CA . ILE A 1 90 ? -17.620 5.150 39.144 1.00 94.50 90 ILE A CA 1
ATOM 707 C C . ILE A 1 90 ? -18.467 6.320 39.643 1.00 94.50 90 ILE A C 1
ATOM 709 O O . ILE A 1 90 ? -19.549 6.559 39.110 1.00 94.50 90 ILE A O 1
ATOM 713 N N . ARG A 1 91 ? -17.995 7.057 40.656 1.00 93.62 91 ARG A N 1
ATOM 714 C CA . ARG A 1 91 ? -18.713 8.223 41.190 1.00 93.62 91 ARG A CA 1
ATOM 715 C C . ARG A 1 91 ? -18.836 9.328 40.151 1.00 93.62 91 ARG A C 1
ATOM 717 O O . ARG A 1 91 ? -19.909 9.911 40.025 1.00 93.62 91 ARG A O 1
ATOM 724 N N . ALA A 1 92 ? -17.767 9.597 39.405 1.00 94.38 92 ALA A N 1
ATOM 725 C CA . ALA A 1 92 ? -17.789 10.574 38.325 1.00 94.38 92 ALA A CA 1
ATOM 726 C C . ALA A 1 92 ? -18.840 10.204 37.269 1.00 94.38 92 ALA A C 1
ATOM 728 O O . ALA A 1 92 ? -19.688 11.031 36.943 1.00 94.38 92 ALA A O 1
ATOM 729 N N . GLU A 1 93 ? -18.848 8.950 36.808 1.00 94.75 93 GLU A N 1
ATOM 730 C CA . GLU A 1 93 ? -19.802 8.492 35.793 1.00 94.75 93 GLU A CA 1
ATOM 731 C C . GLU A 1 93 ? -21.241 8.431 36.316 1.00 94.75 93 GLU A C 1
ATOM 733 O O . GLU A 1 93 ? -22.165 8.839 35.617 1.00 94.75 93 GLU A O 1
ATOM 738 N N . ARG A 1 94 ? -21.456 8.005 37.570 1.00 92.94 94 ARG A N 1
ATOM 739 C CA . ARG A 1 94 ? -22.789 8.032 38.190 1.00 92.94 94 ARG A CA 1
ATOM 740 C C . ARG A 1 94 ? -23.334 9.455 38.290 1.00 92.94 94 ARG A C 1
ATOM 742 O O . ARG A 1 94 ? -24.510 9.661 38.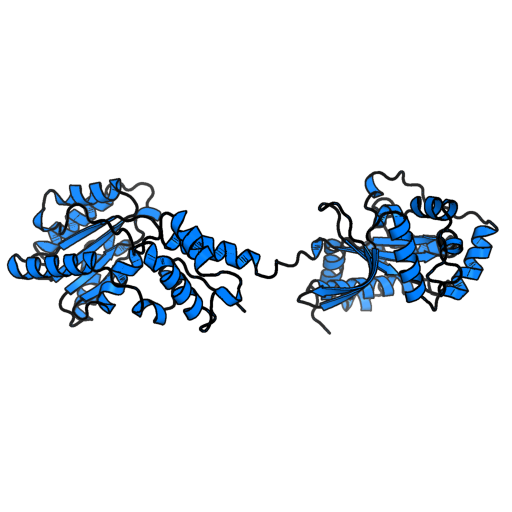021 1.00 92.94 94 ARG A O 1
ATOM 749 N N . ASN A 1 95 ? -22.496 10.424 38.654 1.00 91.94 95 ASN A N 1
ATOM 750 C CA . ASN A 1 95 ? -22.900 11.829 38.741 1.00 91.94 95 ASN A CA 1
ATOM 751 C C . ASN A 1 95 ? -23.151 12.457 37.362 1.00 91.94 95 ASN A C 1
ATOM 753 O O . ASN A 1 95 ? -23.917 13.411 37.257 1.00 91.94 95 ASN A O 1
ATOM 757 N N . ALA A 1 96 ? -22.508 11.939 36.314 1.00 90.25 96 ALA A N 1
ATOM 758 C CA . ALA A 1 96 ? -22.638 12.433 34.947 1.00 90.25 96 ALA A CA 1
ATOM 759 C C . ALA A 1 96 ? -23.854 11.863 34.193 1.00 90.25 96 ALA A C 1
ATOM 761 O O . ALA A 1 96 ? -24.126 12.293 33.072 1.00 90.25 96 ALA A O 1
ATOM 762 N N . THR A 1 97 ? -24.584 10.895 34.763 1.00 90.44 97 THR A N 1
ATOM 763 C CA . THR A 1 97 ? -25.664 10.200 34.055 1.00 90.44 97 THR A CA 1
ATOM 764 C C . THR A 1 97 ? -26.913 9.984 34.906 1.00 90.44 97 THR A C 1
ATOM 766 O O . THR A 1 97 ? -26.849 9.566 36.056 1.00 90.44 97 THR A O 1
ATOM 769 N N . GLU A 1 98 ? -28.085 10.188 34.304 1.00 89.25 98 GLU A N 1
ATOM 770 C CA . GLU A 1 98 ? -29.385 9.842 34.907 1.00 89.25 98 GLU A CA 1
ATOM 771 C C . GLU A 1 98 ? -29.803 8.392 34.604 1.00 89.25 98 GLU A C 1
ATOM 773 O O . GLU A 1 98 ? -30.874 7.930 35.008 1.00 89.25 98 GLU A O 1
ATOM 778 N N . LYS A 1 99 ? -28.971 7.652 33.860 1.00 89.81 99 LYS A N 1
ATOM 779 C CA . LYS A 1 99 ? -29.273 6.283 33.444 1.00 89.81 99 LYS A CA 1
ATOM 780 C C . LYS A 1 99 ? -29.315 5.330 34.641 1.00 89.81 99 LYS A C 1
ATOM 782 O O . LYS A 1 99 ? -28.544 5.427 35.598 1.00 89.81 99 LYS A O 1
ATOM 787 N N . LYS A 1 100 ? -30.224 4.354 34.567 1.00 89.56 100 LYS A N 1
ATOM 788 C CA . LYS A 1 100 ? -30.544 3.450 35.683 1.00 89.56 100 LYS A CA 1
ATOM 789 C C . LYS A 1 100 ? -29.390 2.510 36.024 1.00 89.56 100 LYS A C 1
ATOM 791 O O . LYS A 1 100 ? -29.202 2.185 37.195 1.00 89.56 100 LYS A O 1
ATOM 796 N N . VAL A 1 101 ? -28.643 2.047 35.023 1.00 94.69 101 VAL A N 1
ATOM 797 C CA . VAL A 1 101 ? -27.604 1.020 35.190 1.00 94.69 101 VAL A CA 1
ATOM 798 C C . VAL A 1 101 ? -26.292 1.484 34.589 1.00 94.69 101 VAL A C 1
ATOM 800 O O . VAL A 1 101 ? -26.257 1.941 33.448 1.00 94.69 101 VAL A O 1
ATOM 803 N N . LEU A 1 102 ? -25.215 1.298 35.345 1.00 96.69 102 LEU A N 1
ATOM 804 C CA . LEU A 1 102 ? -23.854 1.470 34.856 1.00 96.69 102 LEU A CA 1
ATOM 805 C C . LEU A 1 102 ? -23.288 0.124 34.404 1.00 96.69 102 LEU A C 1
ATOM 807 O O . LEU A 1 102 ? -23.438 -0.884 35.099 1.00 96.69 102 LEU A O 1
ATOM 811 N N . VAL A 1 103 ? -22.609 0.114 33.263 1.00 97.38 103 VAL A N 1
ATOM 812 C CA . VAL A 1 103 ? -21.869 -1.039 32.751 1.00 97.38 103 VAL A CA 1
ATOM 813 C C . VAL A 1 103 ? -20.414 -0.629 32.552 1.00 97.38 103 VAL A C 1
ATOM 815 O O . VAL A 1 103 ? -20.094 0.125 31.633 1.00 97.38 103 VAL A O 1
ATOM 818 N N . ALA A 1 104 ? -19.545 -1.126 33.428 1.00 96.69 104 ALA A N 1
ATOM 819 C CA . ALA A 1 104 ? -18.111 -0.862 33.399 1.00 96.69 104 ALA A CA 1
ATOM 820 C C . ALA A 1 104 ? -17.401 -1.989 32.640 1.00 96.69 104 ALA A C 1
ATOM 822 O O . ALA A 1 104 ? -17.495 -3.153 33.033 1.00 96.69 104 ALA A O 1
ATOM 823 N N . ILE A 1 105 ? -16.719 -1.661 31.546 1.00 96.12 105 ILE A N 1
ATOM 824 C CA . ILE A 1 105 ? -16.147 -2.633 30.609 1.00 96.12 105 ILE A CA 1
ATOM 825 C C . ILE A 1 105 ? -14.630 -2.672 30.771 1.00 96.12 105 ILE A C 1
ATOM 827 O O . ILE A 1 105 ? -13.957 -1.661 30.595 1.00 96.12 105 ILE A O 1
ATOM 831 N N . VAL A 1 106 ? -14.087 -3.852 31.043 1.00 92.75 106 VAL A N 1
ATOM 832 C CA . VAL A 1 106 ? -12.657 -4.146 30.941 1.00 92.75 106 VAL A CA 1
ATOM 833 C C . VAL A 1 106 ? -12.422 -4.839 29.603 1.00 92.75 106 VAL A C 1
ATOM 835 O O . VAL A 1 106 ? -12.891 -5.959 29.396 1.00 92.75 106 VAL A O 1
ATOM 838 N N . ASP A 1 107 ? -11.719 -4.165 28.693 1.00 87.19 107 ASP A N 1
ATOM 839 C CA . ASP A 1 107 ? -11.386 -4.672 27.358 1.00 87.19 107 ASP A CA 1
ATOM 840 C C . ASP A 1 107 ? -9.862 -4.694 27.150 1.00 87.19 107 ASP A C 1
ATOM 842 O O . ASP A 1 107 ? -9.142 -3.906 27.759 1.00 87.19 107 ASP A O 1
ATOM 846 N N . GLN A 1 108 ? -9.370 -5.611 26.311 1.00 72.25 108 GLN A N 1
ATOM 847 C CA . GLN A 1 108 ? -7.957 -5.725 25.893 1.00 72.25 108 GLN A CA 1
ATOM 848 C C . GLN A 1 108 ? -6.914 -5.791 27.034 1.00 72.25 108 GLN A C 1
ATOM 850 O O . GLN A 1 108 ? -5.744 -5.449 26.856 1.00 72.25 108 GLN A O 1
ATOM 855 N N . TYR A 1 109 ? -7.302 -6.276 28.217 1.00 74.69 109 TYR A N 1
ATOM 856 C CA . TYR A 1 109 ? -6.386 -6.367 29.358 1.00 74.69 109 TYR A CA 1
ATOM 857 C C . TYR A 1 109 ? -5.273 -7.414 29.156 1.00 74.69 109 TYR A C 1
ATOM 859 O O . TYR A 1 109 ? -4.135 -7.212 29.568 1.00 74.69 109 TYR A O 1
ATOM 867 N N . GLU A 1 110 ? -5.591 -8.536 28.508 1.00 65.44 110 GLU A N 1
ATOM 868 C CA . GLU A 1 110 ? -4.709 -9.709 28.392 1.00 65.44 110 GLU A CA 1
ATOM 869 C C . GLU A 1 110 ? -3.476 -9.474 27.509 1.00 65.44 110 GLU A C 1
ATOM 871 O O . GLU A 1 110 ? -2.421 -10.049 27.764 1.00 65.44 110 GLU A O 1
ATOM 876 N N . GLU A 1 111 ? -3.581 -8.608 26.497 1.00 55.19 111 GLU A N 1
ATOM 877 C CA . GLU A 1 111 ? -2.513 -8.377 25.513 1.00 55.19 111 GLU A CA 1
ATOM 878 C C . GLU A 1 111 ? -1.307 -7.617 26.108 1.00 55.19 111 GLU A C 1
ATOM 880 O O . GLU A 1 111 ? -0.215 -7.644 25.545 1.00 55.19 111 GLU A O 1
ATOM 885 N N . ASN A 1 112 ? -1.470 -6.995 27.285 1.00 51.28 112 ASN A N 1
ATOM 886 C CA . ASN A 1 112 ? -0.507 -6.057 27.878 1.00 51.28 112 ASN A CA 1
ATOM 887 C C . ASN A 1 112 ? 0.127 -6.527 29.204 1.00 51.28 112 ASN A C 1
ATOM 889 O O . ASN A 1 112 ? 0.738 -5.723 29.925 1.00 51.28 112 ASN A O 1
ATOM 893 N N . VAL A 1 113 ? -0.025 -7.805 29.575 1.00 53.22 113 VAL A N 1
ATOM 894 C CA . VAL A 1 113 ? 0.372 -8.302 30.906 1.00 53.22 113 VAL A CA 1
ATOM 895 C C . VAL A 1 113 ? 1.269 -9.538 30.811 1.00 53.22 113 VAL A C 1
ATOM 897 O O . VAL A 1 113 ? 0.827 -10.672 30.962 1.00 53.22 113 VAL A O 1
ATOM 900 N N . GLN A 1 114 ? 2.577 -9.316 30.654 1.00 44.94 114 GLN A N 1
ATOM 901 C CA . GLN A 1 114 ? 3.574 -10.304 31.074 1.00 44.94 114 GLN A CA 1
ATOM 902 C C . GLN A 1 114 ? 3.757 -10.232 32.603 1.00 44.94 114 GLN A C 1
ATOM 904 O O . GLN A 1 114 ? 4.081 -9.177 33.148 1.00 44.94 114 GLN A O 1
ATOM 909 N N . GLY A 1 115 ? 3.571 -11.361 33.299 1.00 52.09 115 GLY A N 1
ATOM 910 C CA . GLY A 1 115 ? 4.118 -11.575 34.648 1.00 52.09 115 GLY A CA 1
ATOM 911 C C . GLY A 1 115 ? 3.236 -11.264 35.868 1.00 52.09 115 GLY A C 1
ATOM 912 O O . GLY A 1 115 ? 3.776 -11.168 36.968 1.00 52.09 115 GLY A O 1
ATOM 913 N N . LYS A 1 116 ? 1.906 -11.124 35.749 1.00 54.75 116 LYS A N 1
ATOM 914 C CA . LYS A 1 116 ? 1.029 -10.882 36.918 1.00 54.75 116 LYS A CA 1
ATOM 915 C C . LYS A 1 116 ? -0.212 -11.792 36.947 1.00 54.75 116 LYS A C 1
ATOM 917 O O . LYS A 1 116 ? -1.324 -11.355 36.680 1.00 54.75 116 LYS A O 1
ATOM 922 N N . GLU A 1 117 ? -0.041 -13.040 37.386 1.00 58.38 117 GLU A N 1
ATOM 923 C CA . GLU A 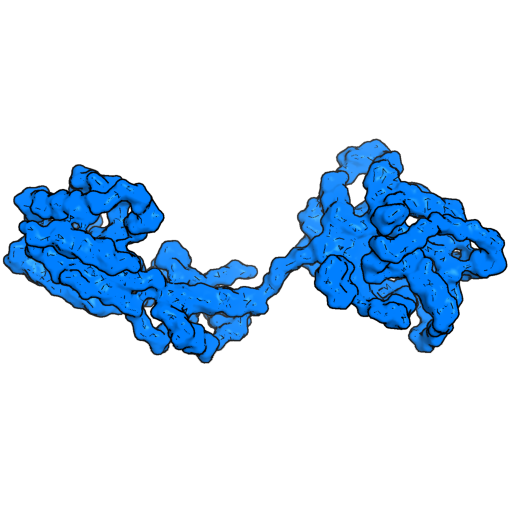1 117 ? -1.131 -14.022 37.603 1.00 58.38 117 GLU A CA 1
ATOM 924 C C . GLU A 1 117 ? -2.177 -13.598 38.664 1.00 58.38 117 GLU A C 1
ATOM 926 O O . GLU A 1 117 ? -3.231 -14.214 38.787 1.00 58.38 117 GLU A O 1
ATOM 931 N N . ARG A 1 118 ? -1.910 -12.553 39.464 1.00 66.50 118 ARG A N 1
ATOM 932 C CA . ARG A 1 118 ? -2.738 -12.186 40.633 1.00 66.50 118 ARG A CA 1
ATOM 933 C C . ARG A 1 118 ? -3.849 -11.171 40.365 1.00 66.50 118 ARG A C 1
ATOM 935 O O . ARG A 1 118 ? -4.709 -11.001 41.224 1.00 66.50 118 ARG A O 1
ATOM 942 N N . ILE A 1 119 ? -3.850 -10.510 39.211 1.00 74.19 119 ILE A N 1
ATOM 943 C CA . ILE A 1 119 ? -4.751 -9.376 38.951 1.00 74.19 119 ILE A CA 1
ATOM 944 C C . ILE A 1 119 ? -6.232 -9.779 38.919 1.00 74.19 119 ILE A C 1
ATOM 946 O O . ILE A 1 119 ? -7.018 -9.099 39.578 1.00 74.19 119 ILE A O 1
ATOM 950 N N . PRO A 1 120 ? -6.636 -10.888 38.260 1.00 76.31 120 PRO A N 1
ATOM 951 C CA . PRO A 1 120 ? -8.029 -11.347 38.280 1.00 76.31 120 PRO A CA 1
ATOM 952 C C . PRO A 1 120 ? -8.578 -11.490 39.701 1.00 76.31 120 PRO A C 1
ATOM 954 O O . PRO A 1 120 ? -9.659 -11.000 40.021 1.00 76.31 120 PRO A O 1
ATOM 957 N N . SER A 1 121 ? -7.792 -12.123 40.574 1.00 81.50 121 SER A N 1
ATOM 958 C CA . SER A 1 121 ? -8.156 -12.360 41.969 1.00 81.50 121 SER A CA 1
ATOM 959 C C . SER A 1 121 ? -8.228 -11.064 42.772 1.00 81.50 121 SER A C 1
ATOM 961 O O . SER A 1 121 ? -9.192 -10.868 43.506 1.00 81.50 121 SER A O 1
ATOM 963 N N . GLN A 1 122 ? -7.249 -10.169 42.603 1.00 85.25 122 GLN A N 1
ATOM 964 C CA . GLN A 1 122 ? -7.211 -8.876 43.294 1.00 85.25 122 GLN A CA 1
ATOM 965 C C . GLN A 1 122 ? -8.390 -7.986 42.902 1.00 85.25 122 GLN A C 1
ATOM 967 O O . GLN A 1 122 ? -9.062 -7.445 43.773 1.00 85.25 122 GLN A O 1
ATOM 972 N N . PHE A 1 123 ? -8.694 -7.880 41.607 1.00 88.62 123 PHE A N 1
ATOM 973 C CA . PHE A 1 123 ? -9.809 -7.062 41.142 1.00 88.62 123 PHE A CA 1
ATOM 974 C C . PHE A 1 123 ? -11.153 -7.574 41.672 1.00 88.62 123 PHE A C 1
ATOM 976 O O . PHE A 1 123 ? -11.946 -6.805 42.211 1.00 88.62 123 PHE A O 1
ATOM 983 N N . VAL A 1 124 ? -11.403 -8.884 41.590 1.00 88.50 124 VAL A N 1
ATOM 984 C CA . VAL A 1 124 ? -12.643 -9.487 42.109 1.00 88.50 124 VAL A CA 1
ATOM 985 C C . VAL A 1 124 ? -12.753 -9.349 43.634 1.00 88.50 124 VAL A C 1
ATOM 987 O O . VAL A 1 124 ? -13.853 -9.158 44.169 1.00 88.50 124 VAL A O 1
ATOM 990 N N . GLU A 1 125 ? -11.629 -9.410 44.348 1.00 87.56 125 GLU A N 1
ATOM 991 C CA . GLU A 1 125 ? -11.572 -9.145 45.786 1.00 87.56 125 GLU A CA 1
ATOM 992 C C . GLU A 1 125 ? -11.896 -7.678 46.101 1.00 87.56 125 GLU A C 1
ATOM 994 O O . GLU A 1 125 ? -12.750 -7.423 46.953 1.00 87.56 125 GLU A O 1
ATOM 999 N N . HIS A 1 126 ? -11.316 -6.723 45.364 1.00 89.56 126 HIS A N 1
ATOM 1000 C CA . HIS A 1 126 ? -11.643 -5.299 45.483 1.00 89.56 126 HIS A CA 1
ATOM 1001 C C . HIS A 1 126 ? -13.137 -5.052 45.249 1.00 89.56 126 HIS A C 1
ATOM 1003 O O . HIS A 1 126 ? -13.790 -4.429 46.086 1.00 89.56 126 HIS A O 1
ATOM 1009 N N . LEU A 1 127 ? -13.712 -5.609 44.176 1.00 91.19 127 LEU A N 1
ATOM 1010 C CA . LEU A 1 127 ? -15.149 -5.512 43.903 1.00 91.19 127 LEU A CA 1
ATOM 1011 C C . LEU A 1 127 ? -15.989 -6.067 45.057 1.00 91.19 127 LEU A C 1
ATOM 1013 O O . LEU A 1 127 ? -16.971 -5.451 45.459 1.00 91.19 127 LEU A O 1
ATOM 1017 N N . SER A 1 128 ? -15.591 -7.205 45.628 1.00 89.19 128 SER A N 1
ATOM 1018 C CA . SER A 1 128 ? -16.304 -7.821 46.752 1.00 89.19 128 SER A CA 1
ATOM 1019 C C . SER A 1 128 ? -16.271 -6.975 48.028 1.00 89.19 128 SER A C 1
ATOM 1021 O O . SER A 1 128 ? -17.222 -7.025 48.811 1.00 89.19 128 SER A O 1
ATOM 1023 N N . LEU A 1 129 ? -15.193 -6.219 48.259 1.00 89.56 129 LEU A N 1
ATOM 1024 C CA . LEU A 1 129 ? -15.086 -5.285 49.381 1.00 89.56 129 LEU A CA 1
ATOM 1025 C C . LEU A 1 129 ? -15.949 -4.038 49.151 1.00 89.56 129 LEU A C 1
ATOM 1027 O O . LEU A 1 129 ? -16.721 -3.675 50.040 1.00 89.56 129 LEU A O 1
ATOM 1031 N N . LEU A 1 130 ? -15.869 -3.449 47.955 1.00 90.19 130 LEU A N 1
ATOM 1032 C CA . LEU A 1 130 ? -16.629 -2.255 47.570 1.00 90.19 130 LEU A CA 1
ATOM 1033 C C . LEU A 1 130 ? -18.145 -2.509 47.579 1.00 90.19 130 LEU A C 1
ATOM 1035 O O . LEU A 1 130 ? -18.913 -1.698 48.089 1.00 90.19 130 LEU A O 1
ATOM 1039 N N . ASP A 1 131 ? -18.583 -3.672 47.095 1.00 89.19 131 ASP A N 1
ATOM 1040 C CA . ASP A 1 131 ? -19.987 -4.113 47.083 1.00 89.19 131 ASP A CA 1
ATOM 1041 C C . ASP A 1 131 ? -20.624 -4.168 48.485 1.00 89.19 131 ASP A C 1
ATOM 1043 O O . ASP A 1 131 ? -21.834 -4.016 48.647 1.00 89.19 131 ASP A O 1
ATOM 1047 N N . ARG A 1 132 ? -19.819 -4.388 49.533 1.00 85.19 132 ARG A N 1
ATOM 1048 C CA . ARG A 1 132 ? -20.295 -4.433 50.929 1.00 85.19 132 ARG A CA 1
ATOM 1049 C C . ARG A 1 132 ? -20.330 -3.065 51.604 1.00 85.19 132 ARG A C 1
ATOM 1051 O O . ARG A 1 132 ? -20.894 -2.956 52.692 1.00 85.19 132 ARG A O 1
ATOM 1058 N N . LYS A 1 133 ? -19.689 -2.061 51.011 1.00 87.75 133 LYS A N 1
ATOM 1059 C CA . LYS A 1 133 ? -19.451 -0.754 51.618 1.00 87.75 133 LYS A CA 1
ATOM 1060 C C . LYS A 1 133 ? -19.841 0.356 50.645 1.00 87.75 133 LYS A C 1
ATOM 1062 O O . LYS A 1 133 ? -21.006 0.737 50.602 1.00 87.75 133 LYS A O 1
ATOM 1067 N N . GLU A 1 134 ? -18.882 0.870 49.881 1.00 90.12 134 GLU A N 1
ATOM 1068 C CA . GLU A 1 134 ? -18.994 2.120 49.131 1.00 90.12 134 GLU A CA 1
ATOM 1069 C C . GLU A 1 134 ? -19.936 2.030 47.924 1.00 90.12 134 GLU A C 1
ATOM 1071 O O . GLU A 1 134 ? -20.452 3.059 47.499 1.00 90.12 134 GLU A O 1
ATOM 1076 N N . LEU A 1 135 ? -20.175 0.827 47.392 1.00 88.69 135 LEU A N 1
ATOM 1077 C CA . LEU A 1 135 ? -21.084 0.566 46.267 1.00 88.69 135 LEU A CA 1
ATOM 1078 C C . LEU A 1 135 ? -22.388 -0.120 46.706 1.00 88.69 135 LEU A C 1
ATOM 1080 O O . LEU A 1 135 ? -23.128 -0.656 45.879 1.00 88.69 135 LEU A O 1
ATOM 1084 N N . SER A 1 136 ? -22.688 -0.132 48.006 1.00 84.31 136 SER A N 1
ATOM 1085 C CA . SER A 1 136 ? -23.926 -0.725 48.510 1.00 84.31 136 SER A CA 1
ATOM 1086 C C . SER A 1 136 ? -25.148 0.020 47.959 1.00 84.31 136 SER A C 1
ATOM 1088 O O . SER A 1 136 ? -25.317 1.215 48.188 1.00 84.31 136 SER A O 1
ATOM 1090 N N . GLY A 1 137 ? -26.009 -0.696 47.233 1.00 83.69 137 GLY A N 1
ATOM 1091 C CA . GLY A 1 137 ? -27.209 -0.137 46.596 1.00 83.69 137 GLY A CA 1
ATOM 1092 C C . GLY A 1 137 ? -26.992 0.403 45.179 1.00 83.69 137 GLY A C 1
ATOM 1093 O O . GLY A 1 137 ? -27.969 0.717 44.499 1.00 83.69 137 GLY A O 1
ATOM 1094 N N . GLU A 1 138 ? -25.750 0.444 44.697 1.00 89.44 138 GLU A N 1
ATOM 1095 C CA . GLU A 1 138 ? -25.437 0.864 43.335 1.00 89.44 138 GLU A CA 1
ATOM 1096 C C . GLU A 1 138 ? -25.771 -0.230 42.309 1.00 89.44 138 GLU A C 1
ATOM 1098 O O . GLU A 1 138 ? -25.441 -1.405 42.475 1.00 89.44 138 GLU A O 1
ATOM 1103 N N . LEU A 1 139 ? -26.410 0.159 41.201 1.00 94.12 139 LEU A N 1
ATOM 1104 C CA . LEU A 1 139 ? -26.745 -0.749 40.099 1.00 94.12 139 LEU A CA 1
ATOM 1105 C C . LEU A 1 139 ? -25.640 -0.714 39.041 1.00 94.12 139 LEU A C 1
ATOM 1107 O O . LEU A 1 139 ? -25.717 0.064 38.084 1.00 94.12 139 LEU A O 1
ATOM 1111 N N . ILE A 1 140 ? -24.605 -1.531 39.249 1.00 95.69 140 ILE A N 1
ATOM 1112 C CA . ILE A 1 140 ? -23.404 -1.585 38.404 1.00 95.69 140 ILE A CA 1
ATOM 1113 C C . ILE A 1 140 ? -23.130 -3.023 37.972 1.00 95.69 140 ILE A C 1
ATOM 1115 O O . ILE A 1 140 ? -23.132 -3.946 38.791 1.00 95.69 140 ILE A O 1
ATOM 1119 N N . ILE A 1 141 ? -22.855 -3.202 36.682 1.00 96.75 141 ILE A N 1
ATOM 1120 C CA . ILE A 1 141 ? -22.415 -4.467 36.101 1.00 96.75 141 ILE A CA 1
ATOM 1121 C C . ILE A 1 141 ? -21.007 -4.278 35.540 1.00 96.75 141 ILE A C 1
ATOM 1123 O O . ILE A 1 141 ? -20.790 -3.503 34.615 1.00 96.75 141 ILE A O 1
ATOM 1127 N N . PHE A 1 142 ? -20.049 -5.015 36.081 1.00 96.19 142 PHE A N 1
ATOM 1128 C CA . PHE A 1 142 ? -18.688 -5.086 35.573 1.00 96.19 142 PHE A CA 1
ATOM 1129 C C . PHE A 1 142 ? -18.604 -6.193 34.529 1.00 96.19 142 PHE A C 1
ATOM 1131 O O . PHE A 1 142 ? -18.918 -7.345 34.819 1.00 96.19 142 PHE A O 1
ATOM 1138 N N . VAL A 1 143 ? -18.184 -5.854 33.318 1.00 96.19 143 VAL A N 1
ATOM 1139 C CA . VAL A 1 143 ? -18.012 -6.784 32.205 1.00 96.19 143 VAL A CA 1
ATOM 1140 C C . VAL A 1 143 ? -16.527 -6.916 31.917 1.00 96.19 143 VAL A C 1
ATOM 1142 O O . VAL A 1 143 ? -15.868 -5.916 31.660 1.00 96.19 143 VAL A O 1
ATOM 1145 N N . TRP A 1 144 ? -16.001 -8.138 31.936 1.00 93.81 144 TRP A N 1
ATOM 1146 C CA . TRP A 1 144 ? -14.603 -8.396 31.594 1.00 93.81 144 TRP A CA 1
ATOM 1147 C C . TRP A 1 144 ? -14.522 -9.220 30.317 1.00 93.81 144 TRP A C 1
ATOM 1149 O O . TRP A 1 144 ? -14.926 -10.382 30.306 1.00 93.81 144 TRP A O 1
ATOM 1159 N N . LEU A 1 145 ? -13.992 -8.625 29.250 1.00 93.19 145 LEU A N 1
ATOM 1160 C CA . LEU A 1 145 ? -13.808 -9.280 27.961 1.00 93.19 145 LEU A CA 1
ATOM 1161 C C . LEU A 1 145 ? -12.477 -10.034 27.909 1.00 93.19 145 LEU A C 1
ATOM 1163 O O . LEU A 1 145 ? -11.435 -9.517 28.306 1.00 93.19 145 LEU A O 1
ATOM 1167 N N . THR A 1 146 ? -12.509 -11.258 27.390 1.00 89.94 146 THR A N 1
ATOM 1168 C CA . THR A 1 146 ? -11.325 -12.110 27.232 1.00 89.94 146 THR A CA 1
ATOM 1169 C C . THR A 1 146 ? -11.408 -12.937 25.950 1.00 89.94 146 THR A C 1
ATOM 1171 O O . THR A 1 146 ? -12.493 -13.282 25.471 1.00 89.94 146 THR A O 1
ATOM 1174 N N . THR A 1 147 ? -10.243 -13.244 25.376 1.00 89.75 147 THR A N 1
ATOM 1175 C CA . THR A 1 147 ? -10.094 -14.217 24.277 1.00 89.75 147 THR A CA 1
ATOM 1176 C C . THR A 1 147 ? -9.529 -15.557 24.756 1.00 89.75 147 THR A C 1
ATOM 1178 O O . THR A 1 147 ? -9.320 -16.461 23.949 1.00 89.75 147 THR A O 1
ATOM 1181 N N . ASN A 1 148 ? -9.313 -15.715 26.065 1.00 88.75 148 ASN A N 1
ATOM 1182 C CA . ASN A 1 148 ? -8.705 -16.879 26.694 1.00 88.75 148 ASN A CA 1
ATOM 1183 C C . ASN A 1 148 ? -9.677 -17.566 27.682 1.00 88.75 148 ASN A C 1
ATOM 1185 O O . ASN A 1 148 ? -10.029 -17.026 28.733 1.00 88.75 148 ASN A O 1
ATOM 1189 N N . LYS A 1 149 ? -10.077 -18.813 27.381 1.00 89.00 149 LYS A N 1
ATOM 1190 C CA . LYS A 1 149 ? -10.981 -19.603 28.246 1.00 89.00 149 LYS A CA 1
ATOM 1191 C C . LYS A 1 149 ? -10.379 -19.917 29.620 1.00 89.00 149 LYS A C 1
ATOM 1193 O O . LYS A 1 149 ? -11.111 -19.993 30.610 1.00 89.00 149 LYS A O 1
ATOM 1198 N N . GLU A 1 150 ? -9.063 -20.090 29.715 1.00 88.31 150 GLU A N 1
ATOM 1199 C CA . GLU A 1 150 ? -8.390 -20.336 30.994 1.00 88.31 150 GLU A CA 1
ATOM 1200 C C . GLU A 1 150 ? -8.464 -19.100 31.887 1.00 88.31 150 GLU A C 1
ATOM 1202 O O . GLU A 1 150 ? -8.796 -19.207 33.068 1.00 88.31 150 GLU A O 1
ATOM 1207 N N . PHE A 1 151 ? -8.251 -17.917 31.310 1.00 87.44 151 PHE A N 1
ATOM 1208 C CA . PHE A 1 151 ? -8.368 -16.652 32.027 1.00 87.44 151 PHE A CA 1
ATOM 1209 C C . PHE A 1 151 ? -9.812 -16.369 32.462 1.00 87.44 151 PHE A C 1
ATOM 1211 O O . PHE A 1 151 ? -10.048 -16.020 33.620 1.00 87.44 151 PHE A O 1
ATOM 1218 N N . GLN A 1 152 ? -10.802 -16.631 31.596 1.00 90.00 152 GLN A N 1
ATOM 1219 C CA . GLN A 1 152 ? -12.216 -16.589 31.990 1.00 90.00 152 GLN A CA 1
ATOM 1220 C C . GLN A 1 152 ? -12.471 -17.491 33.207 1.00 90.00 152 GLN A C 1
ATOM 1222 O O . GLN A 1 152 ? -13.089 -17.074 34.187 1.00 90.00 152 GLN A O 1
ATOM 1227 N N . THR A 1 153 ? -11.936 -18.715 33.180 1.00 89.44 153 THR A N 1
ATOM 1228 C CA . THR A 1 153 ? -12.051 -19.678 34.283 1.00 89.44 153 THR A CA 1
ATOM 1229 C C . THR A 1 153 ? -11.401 -19.160 35.568 1.00 89.44 153 THR A C 1
ATOM 1231 O O . THR A 1 153 ? -11.944 -19.374 36.653 1.00 89.44 153 THR A O 1
ATOM 1234 N N . GLN A 1 154 ? -10.269 -18.456 35.478 1.00 88.69 154 GLN A N 1
ATOM 1235 C CA . GLN A 1 154 ? -9.632 -17.810 36.630 1.00 88.69 154 GLN A CA 1
ATOM 1236 C C . GLN A 1 154 ? -10.513 -16.702 37.222 1.00 88.69 154 GLN A C 1
ATOM 1238 O O . GLN A 1 154 ? -10.714 -16.687 38.437 1.00 88.69 154 GLN A O 1
ATOM 1243 N N . LEU A 1 155 ? -11.106 -15.840 36.388 1.00 89.00 155 LEU A N 1
ATOM 1244 C CA . LEU A 1 155 ? -12.046 -14.801 36.830 1.00 89.00 155 LEU A CA 1
ATOM 1245 C C . LEU A 1 155 ? -13.266 -15.404 37.542 1.00 89.00 155 LEU A C 1
ATOM 1247 O O . LEU A 1 155 ? -13.668 -14.932 38.603 1.00 89.00 155 LEU A O 1
ATOM 1251 N N . ILE A 1 156 ? -13.821 -16.493 37.006 1.00 90.44 156 ILE A N 1
ATOM 1252 C CA . ILE A 1 156 ? -14.939 -17.212 37.631 1.00 90.44 156 ILE A CA 1
ATOM 1253 C C . ILE A 1 156 ? -14.512 -17.787 38.986 1.00 90.44 156 ILE A C 1
ATOM 1255 O O . ILE A 1 156 ? -15.190 -17.576 39.991 1.00 90.44 156 ILE A O 1
ATOM 1259 N N . LYS A 1 157 ? -13.362 -18.470 39.055 1.00 89.50 157 LYS A N 1
ATOM 1260 C CA . LYS A 1 157 ? -12.838 -19.040 40.309 1.00 89.50 157 LYS A CA 1
ATOM 1261 C C . LYS A 1 157 ? -12.568 -17.972 41.369 1.00 89.50 157 LYS A C 1
ATOM 1263 O O . LYS A 1 157 ? -12.824 -18.223 42.547 1.00 89.50 157 LYS A O 1
ATOM 1268 N N . ALA A 1 158 ? -12.117 -16.783 40.973 1.00 88.25 158 ALA A N 1
ATOM 1269 C CA . ALA A 1 158 ? -11.906 -15.663 41.886 1.00 88.25 158 ALA A CA 1
ATOM 1270 C C . ALA A 1 158 ? -13.206 -15.219 42.586 1.00 88.25 158 ALA A C 1
ATOM 1272 O O . ALA A 1 158 ? -13.169 -14.786 43.736 1.00 88.25 158 ALA A O 1
ATOM 1273 N N . THR A 1 159 ? -14.371 -15.413 41.953 1.00 88.56 159 THR A N 1
ATOM 1274 C CA . THR A 1 159 ? -15.680 -15.107 42.564 1.00 88.56 159 THR A CA 1
ATOM 1275 C C . THR A 1 159 ? -16.187 -16.173 43.543 1.00 88.56 159 THR A C 1
ATOM 1277 O O . THR A 1 159 ? -17.212 -15.961 44.183 1.00 88.56 159 THR A O 1
ATOM 1280 N N . SER A 1 160 ? -15.480 -17.296 43.732 1.00 83.75 160 SER A N 1
ATOM 1281 C CA . SER A 1 160 ? -15.930 -18.423 44.579 1.00 83.75 160 SER A CA 1
ATOM 1282 C C . SER A 1 160 ? -16.271 -18.042 46.026 1.00 83.75 160 SER A C 1
ATOM 1284 O O . SER A 1 160 ? -17.185 -18.609 46.617 1.00 83.75 160 SER A O 1
ATOM 1286 N N . ARG A 1 161 ? -15.581 -17.051 46.608 1.00 80.69 161 ARG A N 1
ATOM 1287 C CA . ARG A 1 161 ? -15.865 -16.548 47.968 1.00 80.69 161 ARG A CA 1
ATOM 1288 C C . ARG A 1 161 ? -17.111 -15.656 48.048 1.00 80.69 161 ARG A C 1
ATOM 1290 O O . ARG A 1 161 ? -17.584 -15.374 49.147 1.00 80.69 161 ARG A O 1
ATOM 1297 N N . ASN A 1 162 ? -17.614 -15.174 46.913 1.00 83.12 162 ASN A N 1
ATOM 1298 C CA . ASN A 1 162 ? -18.738 -14.248 46.814 1.00 83.12 162 ASN A CA 1
ATOM 1299 C C . ASN A 1 162 ? -19.552 -14.540 45.542 1.00 83.12 162 ASN A C 1
ATOM 1301 O O . ASN A 1 162 ? -19.633 -13.706 44.641 1.00 83.12 162 ASN A O 1
ATOM 1305 N N . GLU A 1 163 ? -20.159 -15.731 45.461 1.00 85.25 163 GLU A N 1
ATOM 1306 C CA . GLU A 1 163 ? -20.848 -16.183 44.241 1.00 85.25 163 GLU A CA 1
ATOM 1307 C C . GLU A 1 163 ? -21.975 -15.243 43.784 1.00 85.25 163 GLU A C 1
ATOM 1309 O O . GLU A 1 163 ? -22.250 -15.165 42.591 1.00 85.25 163 GLU A O 1
ATOM 1314 N N . ARG A 1 164 ? -22.593 -14.478 44.700 1.00 86.62 164 ARG A N 1
ATOM 1315 C CA . ARG A 1 164 ? -23.633 -13.490 44.351 1.00 86.62 164 ARG A CA 1
ATOM 1316 C C . ARG A 1 164 ? -23.140 -12.385 43.410 1.00 86.62 164 ARG A C 1
ATOM 1318 O O . ARG A 1 164 ? -23.960 -11.762 42.740 1.00 86.62 164 ARG A O 1
ATOM 1325 N N . LEU A 1 165 ? -21.829 -12.130 43.384 1.00 89.75 165 LEU A N 1
ATOM 1326 C CA . LEU A 1 165 ? -21.213 -11.159 42.488 1.00 89.75 165 LEU A CA 1
ATOM 1327 C C . LEU A 1 165 ? -21.304 -11.646 41.037 1.00 89.75 165 LEU A C 1
ATOM 1329 O O . LEU A 1 165 ? -21.501 -10.846 40.130 1.00 89.75 165 LEU A O 1
ATOM 1333 N N . LEU A 1 166 ? -21.188 -12.953 40.802 1.00 91.94 166 LEU A N 1
ATOM 1334 C CA . LEU A 1 166 ? -21.116 -13.521 39.463 1.00 91.94 166 LEU A CA 1
ATOM 1335 C C . LEU A 1 166 ? -22.500 -13.559 38.796 1.00 91.94 166 LEU A C 1
ATOM 1337 O O . LEU A 1 166 ? -23.402 -14.272 39.230 1.00 91.94 166 LEU A O 1
ATOM 1341 N N . ALA A 1 167 ? -22.657 -12.829 37.692 1.00 89.31 167 ALA A N 1
ATOM 1342 C CA . ALA A 1 167 ? -23.892 -12.806 36.907 1.00 89.31 167 ALA A CA 1
ATOM 1343 C C . ALA A 1 167 ? -24.120 -14.104 36.120 1.00 89.31 167 ALA A C 1
ATOM 1345 O O . ALA A 1 167 ? -25.249 -14.582 35.997 1.00 89.31 167 ALA A O 1
ATOM 1346 N N . HIS A 1 168 ? -23.047 -14.655 35.550 1.00 89.94 168 HIS A N 1
ATOM 1347 C CA . HIS A 1 168 ? -23.092 -15.855 34.725 1.00 89.94 168 HIS A CA 1
ATOM 1348 C C . HIS A 1 168 ? -21.756 -16.591 34.767 1.00 89.94 168 HIS A C 1
ATOM 1350 O O . HIS A 1 168 ? -20.699 -15.965 34.742 1.00 89.94 168 HIS A O 1
ATOM 1356 N N . ARG A 1 169 ? -21.805 -17.927 34.812 1.00 84.19 169 ARG A N 1
ATOM 1357 C CA . ARG A 1 169 ? -20.612 -18.771 34.972 1.00 84.19 169 ARG A CA 1
ATOM 1358 C C . ARG A 1 169 ? -19.830 -19.004 33.686 1.00 84.19 169 ARG A C 1
ATOM 1360 O O . ARG A 1 169 ? -18.662 -19.322 33.777 1.00 84.19 169 ARG A O 1
ATOM 1367 N N . SER A 1 170 ? -20.441 -18.902 32.513 1.00 81.75 170 SER A N 1
ATOM 1368 C CA . SER A 1 170 ? -19.770 -19.258 31.252 1.00 81.75 170 SER A CA 1
ATOM 1369 C C . SER A 1 170 ? -20.478 -18.612 30.066 1.00 81.75 170 SER A C 1
ATOM 1371 O O . SER A 1 170 ? -21.151 -19.289 29.293 1.00 81.75 170 SER A O 1
ATOM 1373 N N . PHE A 1 171 ? -20.450 -17.280 29.993 1.00 90.31 171 PHE A N 1
ATOM 1374 C CA . PHE A 1 171 ? -21.036 -16.576 28.851 1.00 90.31 171 PHE A CA 1
ATOM 1375 C C . PHE A 1 171 ? -20.002 -16.464 27.725 1.00 90.31 171 PHE A C 1
ATOM 1377 O O . PHE A 1 171 ? -18.862 -16.056 27.970 1.00 90.31 171 PHE A O 1
ATOM 1384 N N . GLU A 1 172 ? -20.400 -16.849 26.516 1.00 92.56 172 GLU A N 1
ATOM 1385 C CA . GLU A 1 172 ? -19.575 -16.831 25.309 1.00 92.56 172 GLU A CA 1
ATOM 1386 C C . GLU A 1 172 ? -20.305 -16.047 24.216 1.00 92.56 172 GLU A C 1
ATOM 1388 O O . GLU A 1 172 ? -21.479 -16.293 23.958 1.00 92.56 172 GLU A O 1
ATOM 1393 N N . ILE A 1 173 ? -19.616 -15.095 23.586 1.00 90.94 173 ILE A N 1
ATOM 1394 C CA . ILE A 1 173 ? -20.131 -14.359 22.429 1.00 90.94 173 ILE A CA 1
ATOM 1395 C C . ILE A 1 173 ? -19.624 -15.046 21.159 1.00 90.94 173 ILE A C 1
ATOM 1397 O O . ILE A 1 173 ? -18.432 -14.986 20.857 1.00 90.94 173 ILE A O 1
ATOM 1401 N N . GLY A 1 174 ? -20.543 -15.658 20.406 1.00 83.31 174 GLY A N 1
ATOM 1402 C CA . GLY A 1 174 ? -20.262 -16.327 19.126 1.00 83.31 174 GLY A CA 1
ATOM 1403 C C . GLY A 1 174 ? -20.274 -15.418 17.888 1.00 83.31 174 GLY A C 1
ATOM 1404 O O . GLY A 1 174 ? -19.962 -15.880 16.794 1.00 83.31 174 GLY A O 1
ATOM 1405 N N . GLY A 1 175 ? -20.608 -14.132 18.045 1.00 85.00 175 GLY A N 1
ATOM 1406 C CA . GLY A 1 175 ? -20.824 -13.208 16.925 1.00 85.00 175 GLY A CA 1
ATOM 1407 C C . GLY A 1 175 ? -22.130 -13.476 16.155 1.00 85.00 175 GLY A C 1
ATOM 1408 O O . GLY A 1 175 ? -22.885 -14.377 16.523 1.00 85.00 175 GLY A O 1
ATOM 1409 N N . PRO A 1 176 ? -22.437 -12.676 15.118 1.00 89.44 176 PRO A N 1
ATOM 1410 C CA . PRO A 1 176 ? -23.619 -12.884 14.282 1.00 89.44 176 PRO A CA 1
ATOM 1411 C C . PRO A 1 176 ? -23.492 -14.169 13.444 1.00 89.44 176 PRO A C 1
ATOM 1413 O O . PRO A 1 176 ? -22.370 -14.602 13.143 1.00 89.44 176 PRO A O 1
ATOM 1416 N N . PRO A 1 177 ? -24.612 -14.786 13.029 1.00 90.94 177 PRO A N 1
ATOM 1417 C CA . PRO A 1 177 ? -24.581 -15.983 12.198 1.00 90.94 177 PRO A CA 1
ATOM 1418 C C . PRO A 1 177 ? -23.913 -15.702 10.846 1.00 90.94 177 PRO A C 1
ATOM 1420 O O . PRO A 1 177 ? -24.070 -14.630 10.265 1.00 90.94 177 PRO A O 1
ATOM 1423 N N . LYS A 1 178 ? -23.202 -16.699 10.301 1.00 91.88 178 LYS A N 1
ATOM 1424 C CA . LYS A 1 178 ? -22.470 -16.583 9.022 1.00 91.88 178 LYS A CA 1
ATOM 1425 C C . LYS A 1 178 ? -23.334 -16.131 7.839 1.00 91.88 178 LYS A C 1
ATOM 1427 O O . LYS A 1 178 ? -22.808 -15.548 6.899 1.00 91.88 178 LYS A O 1
ATOM 1432 N N . SER A 1 179 ? -24.643 -16.388 7.880 1.00 92.62 179 SER A N 1
ATOM 1433 C CA . SER A 1 179 ? -25.600 -15.921 6.869 1.00 92.62 179 SER A CA 1
ATOM 1434 C C . SER A 1 179 ? -25.722 -14.398 6.800 1.00 92.62 179 SER A C 1
ATOM 1436 O O . SER A 1 179 ? -26.055 -13.880 5.743 1.00 92.62 179 SER A O 1
ATOM 1438 N N . GLU A 1 180 ? -25.444 -13.688 7.895 1.00 92.38 180 GLU A N 1
ATOM 1439 C CA . GLU A 1 180 ? -25.516 -12.222 7.970 1.00 92.38 180 GLU A CA 1
ATOM 1440 C C . GLU A 1 180 ? -24.189 -11.546 7.593 1.00 92.38 180 GLU A C 1
ATOM 1442 O O . GLU A 1 180 ? -24.155 -10.347 7.333 1.00 92.38 180 GLU A O 1
ATOM 1447 N N . TRP A 1 181 ? -23.080 -12.293 7.534 1.00 94.75 181 TRP A N 1
ATOM 1448 C CA . TRP A 1 181 ? -21.753 -11.713 7.306 1.00 94.75 181 TRP A CA 1
ATOM 1449 C C . TRP A 1 181 ? -21.626 -10.955 5.980 1.00 94.75 181 TRP A C 1
ATOM 1451 O O . TRP A 1 181 ? -21.057 -9.866 6.020 1.00 94.75 181 TRP A O 1
ATOM 1461 N N . PRO A 1 182 ? -22.147 -11.446 4.834 1.00 94.56 182 PRO A N 1
ATOM 1462 C CA . PRO A 1 182 ? -22.050 -10.707 3.578 1.00 94.56 182 PRO A CA 1
ATOM 1463 C C . PRO A 1 182 ? -22.672 -9.315 3.664 1.00 94.56 182 PRO A C 1
ATOM 1465 O O . PRO A 1 182 ? -22.022 -8.338 3.308 1.00 94.56 182 PRO A O 1
ATOM 1468 N N . GLN A 1 183 ? -23.872 -9.221 4.243 1.00 94.00 183 GLN A N 1
ATOM 1469 C CA . GLN A 1 183 ? -24.560 -7.949 4.438 1.00 94.00 183 GLN A CA 1
ATOM 1470 C C . GLN A 1 183 ? -23.757 -7.012 5.351 1.00 94.00 183 GLN A C 1
ATOM 1472 O O . GLN A 1 183 ? -23.569 -5.848 5.019 1.00 94.00 183 GLN A O 1
ATOM 1477 N N . ILE A 1 184 ? -23.226 -7.518 6.471 1.00 93.69 184 ILE A N 1
ATOM 1478 C CA . ILE A 1 184 ? -22.435 -6.698 7.401 1.00 93.69 184 ILE A CA 1
ATOM 1479 C C . ILE A 1 184 ? -21.158 -6.173 6.732 1.00 93.69 184 ILE A C 1
ATOM 1481 O O . ILE A 1 184 ? -20.797 -5.013 6.926 1.00 93.69 184 ILE A O 1
ATOM 1485 N N . VAL A 1 185 ? -20.457 -7.009 5.960 1.00 94.19 185 VAL A N 1
ATOM 1486 C CA . VAL A 1 185 ? -19.238 -6.610 5.237 1.00 94.19 185 VAL A CA 1
ATOM 1487 C C . VAL A 1 185 ? -19.567 -5.533 4.204 1.00 94.19 185 VAL A C 1
ATOM 1489 O O . VAL A 1 185 ? -18.847 -4.539 4.109 1.00 94.19 185 VAL A O 1
ATOM 1492 N N . GLU A 1 186 ? -20.671 -5.703 3.478 1.00 92.19 186 GLU A N 1
ATOM 1493 C CA . GLU A 1 186 ? -21.118 -4.777 2.443 1.00 92.19 186 GLU A CA 1
ATOM 1494 C C . GLU A 1 186 ? -21.549 -3.423 2.996 1.00 92.19 186 GLU A C 1
ATOM 1496 O O . GLU A 1 186 ? -21.062 -2.390 2.536 1.00 92.19 186 GLU A O 1
ATOM 1501 N N . GLU A 1 187 ? -22.366 -3.414 4.046 1.00 92.75 187 GLU A N 1
ATOM 1502 C CA . GLU A 1 187 ? -22.769 -2.188 4.734 1.00 92.75 187 GLU A CA 1
ATOM 1503 C C . GLU A 1 187 ? -21.567 -1.474 5.363 1.00 92.75 187 GLU A C 1
ATOM 1505 O O . GLU A 1 187 ? -21.440 -0.252 5.248 1.00 92.75 187 GLU A O 1
ATOM 1510 N N . THR A 1 188 ? -20.646 -2.230 5.975 1.00 93.31 188 THR A N 1
ATOM 1511 C CA . THR A 1 188 ? -19.424 -1.661 6.556 1.00 93.31 188 THR A CA 1
ATOM 1512 C C . THR A 1 188 ? -18.574 -1.006 5.475 1.00 93.31 188 THR A C 1
ATOM 1514 O O . THR A 1 188 ? -18.128 0.125 5.659 1.00 93.31 188 THR A O 1
ATOM 1517 N N . PHE A 1 189 ? -18.357 -1.669 4.338 1.00 92.94 189 PHE A N 1
ATOM 1518 C CA . PHE A 1 189 ? -17.595 -1.083 3.240 1.00 92.94 189 PHE A CA 1
ATOM 1519 C C . PHE A 1 189 ? -18.291 0.150 2.667 1.00 92.94 189 PHE A C 1
ATOM 1521 O O . PHE A 1 189 ? -17.683 1.216 2.587 1.00 92.94 189 PHE A O 1
ATOM 1528 N N . SER A 1 190 ? -19.564 0.020 2.300 1.00 90.81 190 SER A N 1
ATOM 1529 C CA . SER A 1 190 ? -20.323 1.077 1.636 1.00 90.81 190 SER A CA 1
ATOM 1530 C C . SER A 1 190 ? -20.337 2.356 2.473 1.00 90.81 190 SER A C 1
ATOM 1532 O O . SER A 1 190 ? -19.958 3.427 1.991 1.00 90.81 190 SER A O 1
ATOM 1534 N N . PHE A 1 191 ? -20.603 2.234 3.776 1.00 92.69 191 PHE A N 1
ATOM 1535 C CA . PHE A 1 191 ? -20.610 3.377 4.685 1.00 92.69 191 PHE A CA 1
ATOM 1536 C C . PHE A 1 191 ? -19.253 4.098 4.749 1.00 92.69 191 PHE A C 1
ATOM 1538 O O . PHE A 1 191 ? -19.188 5.327 4.716 1.00 92.69 191 PHE A O 1
ATOM 1545 N N . HIS A 1 192 ? -18.147 3.350 4.805 1.00 90.50 192 HIS A N 1
ATOM 1546 C CA . HIS A 1 192 ? -16.804 3.928 4.932 1.00 90.50 192 HIS A CA 1
ATOM 1547 C C . HIS A 1 192 ? -16.209 4.404 3.596 1.00 90.50 192 HIS A C 1
ATOM 1549 O O . HIS A 1 192 ? -15.137 5.011 3.594 1.00 90.50 192 HIS A O 1
ATOM 1555 N N . ASN A 1 193 ? -16.898 4.171 2.474 1.00 88.94 193 ASN A N 1
ATOM 1556 C CA . ASN A 1 193 ? -16.454 4.544 1.128 1.00 88.94 193 ASN A CA 1
ATOM 1557 C C . ASN A 1 193 ? -17.523 5.343 0.366 1.00 88.94 193 ASN A C 1
ATOM 1559 O O . ASN A 1 193 ? -17.680 5.189 -0.844 1.00 88.94 193 ASN A O 1
ATOM 1563 N N . SER A 1 194 ? -18.241 6.230 1.065 1.00 85.75 194 SER A N 1
ATOM 1564 C CA . SER A 1 194 ? -19.199 7.175 0.461 1.00 85.75 194 SER A CA 1
ATOM 1565 C C . SER A 1 194 ? -20.336 6.498 -0.312 1.00 85.75 194 SER A C 1
ATOM 1567 O O . SER A 1 194 ? -20.689 6.937 -1.403 1.00 85.75 194 SER A O 1
ATOM 1569 N N . GLU A 1 195 ? -20.902 5.441 0.268 1.00 86.88 195 GLU A N 1
ATOM 1570 C CA . GLU A 1 195 ? -21.995 4.636 -0.291 1.00 86.88 195 GLU A CA 1
ATOM 1571 C C . GLU A 1 195 ? -21.616 3.868 -1.576 1.00 86.88 195 GLU A C 1
ATOM 1573 O O . GLU A 1 195 ? -22.484 3.399 -2.314 1.00 86.88 195 GLU A O 1
ATOM 1578 N N . THR A 1 196 ? -20.314 3.715 -1.855 1.00 82.81 196 THR A N 1
ATOM 1579 C CA . THR A 1 196 ? -19.825 2.937 -3.005 1.00 82.81 196 THR A CA 1
ATOM 1580 C C . THR A 1 196 ? -19.913 1.436 -2.701 1.00 82.81 196 THR A C 1
ATOM 1582 O O . THR A 1 196 ? -19.389 1.003 -1.669 1.00 82.81 196 THR A O 1
ATOM 1585 N N . PRO A 1 197 ? -20.536 0.613 -3.563 1.00 85.44 197 PRO A N 1
ATOM 1586 C CA . PRO A 1 197 ? -20.639 -0.825 -3.340 1.00 85.44 197 PRO A CA 1
ATOM 1587 C C . PRO A 1 197 ? -19.296 -1.548 -3.540 1.00 85.44 197 PRO A C 1
ATOM 1589 O O . PRO A 1 197 ? -18.453 -1.136 -4.335 1.00 85.44 197 PRO A O 1
ATOM 1592 N N . LEU A 1 198 ? -19.118 -2.682 -2.854 1.00 81.94 198 LEU A N 1
ATOM 1593 C CA . LEU A 1 198 ? -17.949 -3.569 -3.010 1.00 81.94 198 LEU A CA 1
ATOM 1594 C C . LEU A 1 198 ? -17.801 -4.119 -4.434 1.00 81.94 198 LEU A C 1
ATOM 1596 O O . LEU A 1 198 ? -16.681 -4.304 -4.909 1.00 81.94 198 LEU A O 1
ATOM 1600 N N . ALA A 1 199 ? -18.926 -4.333 -5.121 1.00 80.00 199 ALA A N 1
ATOM 1601 C CA . ALA A 1 199 ? -18.961 -4.864 -6.480 1.00 80.00 199 ALA A CA 1
ATOM 1602 C C . ALA A 1 199 ? -18.216 -3.976 -7.492 1.00 80.00 199 ALA A C 1
ATOM 1604 O O . ALA A 1 199 ? -17.621 -4.500 -8.434 1.00 80.00 199 ALA A O 1
ATOM 1605 N N . ASP A 1 200 ? -18.163 -2.658 -7.264 1.00 73.81 200 ASP A N 1
ATOM 1606 C CA . ASP A 1 200 ? -17.405 -1.720 -8.107 1.00 73.81 200 ASP A CA 1
ATOM 1607 C C . ASP A 1 200 ? -15.885 -1.955 -8.027 1.00 73.81 200 ASP A C 1
ATOM 1609 O O . ASP A 1 200 ? -15.133 -1.510 -8.894 1.00 73.81 200 ASP A O 1
ATOM 1613 N N . TYR A 1 201 ? -15.436 -2.696 -7.011 1.00 73.62 201 TYR A N 1
ATOM 1614 C CA . TYR A 1 201 ? -14.050 -3.104 -6.795 1.00 73.62 201 TYR A CA 1
ATOM 1615 C C . TYR A 1 201 ? -13.812 -4.590 -7.094 1.00 73.62 201 TYR A C 1
ATOM 1617 O O . TYR A 1 201 ? -12.786 -5.137 -6.699 1.00 73.62 201 TYR A O 1
ATOM 1625 N N . GLY A 1 202 ? -14.743 -5.246 -7.794 1.00 72.25 202 GLY A N 1
ATOM 1626 C CA . GLY A 1 202 ? -14.579 -6.622 -8.266 1.00 72.25 202 GLY A CA 1
ATOM 1627 C C . GLY A 1 202 ? -14.871 -7.711 -7.232 1.00 72.25 202 GLY A C 1
ATOM 1628 O O . GLY A 1 202 ? -14.672 -8.879 -7.546 1.00 72.25 202 GLY A O 1
ATOM 1629 N N . VAL A 1 203 ? -15.365 -7.359 -6.039 1.00 83.00 203 VAL A N 1
ATOM 1630 C CA . VAL A 1 203 ? -15.769 -8.326 -5.004 1.00 83.00 203 VAL A CA 1
ATOM 1631 C C . VAL A 1 203 ? -17.292 -8.385 -4.922 1.00 83.00 203 VAL A C 1
ATOM 1633 O O . VAL A 1 203 ? -17.935 -7.382 -4.611 1.00 83.00 203 VAL A O 1
ATOM 1636 N N . ILE A 1 204 ? -17.877 -9.558 -5.170 1.00 85.25 204 ILE A N 1
ATOM 1637 C CA . ILE A 1 204 ? -19.332 -9.777 -5.124 1.00 85.25 204 ILE A CA 1
ATOM 1638 C C . ILE A 1 204 ? -19.760 -10.560 -3.875 1.00 85.25 204 ILE A C 1
ATOM 1640 O O . ILE A 1 204 ? -18.945 -11.124 -3.142 1.00 85.25 204 ILE A O 1
ATOM 1644 N N . VAL A 1 205 ? -21.068 -10.605 -3.612 1.00 88.56 205 VAL A N 1
ATOM 1645 C CA . VAL A 1 205 ? -21.649 -11.262 -2.426 1.00 88.56 205 VAL A CA 1
ATOM 1646 C C . VAL A 1 205 ? -21.249 -12.739 -2.340 1.00 88.56 205 VAL A C 1
ATOM 1648 O O . VAL A 1 205 ? -20.981 -13.246 -1.249 1.00 88.56 205 VAL A O 1
ATOM 1651 N N . GLU A 1 206 ? -21.173 -13.433 -3.475 1.00 87.06 206 GLU A N 1
ATOM 1652 C CA . GLU A 1 206 ? -20.753 -14.831 -3.569 1.00 87.06 206 GLU A CA 1
ATOM 1653 C C . GLU A 1 206 ? -19.314 -15.044 -3.074 1.00 87.06 206 GLU A C 1
ATOM 1655 O O . GLU A 1 206 ? -19.053 -16.037 -2.385 1.00 87.06 206 GLU A O 1
ATOM 1660 N N . ASP A 1 207 ? -18.405 -14.101 -3.341 1.00 85.50 207 ASP A N 1
ATOM 1661 C CA . ASP A 1 207 ? -17.020 -14.151 -2.856 1.00 85.50 207 ASP A CA 1
ATOM 1662 C C . ASP A 1 207 ? -16.990 -14.039 -1.331 1.00 85.50 207 ASP A C 1
ATOM 1664 O O . ASP A 1 207 ? -16.338 -14.828 -0.641 1.00 85.50 207 ASP A O 1
ATOM 1668 N N . ILE A 1 208 ? -17.780 -13.112 -0.781 1.00 90.75 208 ILE A N 1
ATOM 1669 C CA . ILE A 1 208 ? -17.884 -12.913 0.668 1.00 90.75 208 ILE A CA 1
ATOM 1670 C C . ILE A 1 208 ? -18.499 -14.147 1.337 1.00 90.75 208 ILE A C 1
ATOM 1672 O O . ILE A 1 208 ? -18.046 -14.563 2.402 1.00 90.75 208 ILE A O 1
ATOM 1676 N N . GLN A 1 209 ? -19.498 -14.785 0.718 1.00 93.19 209 GLN A N 1
ATOM 1677 C CA . GLN A 1 209 ? -20.071 -16.039 1.217 1.00 93.19 209 GLN A CA 1
ATOM 1678 C C . GLN A 1 209 ? -19.051 -17.182 1.212 1.00 93.19 209 GLN A C 1
ATOM 1680 O O . GLN A 1 209 ? -19.046 -18.004 2.135 1.00 93.19 209 GLN A O 1
ATOM 1685 N N . LEU A 1 210 ? -18.197 -17.256 0.191 1.00 90.94 210 LEU A N 1
ATOM 1686 C CA . LEU A 1 210 ? -17.138 -18.256 0.108 1.00 90.94 210 LEU A CA 1
ATOM 1687 C C . LEU A 1 210 ? -16.097 -18.046 1.218 1.00 90.94 210 LEU A C 1
ATOM 1689 O O . LEU A 1 210 ? -15.786 -18.995 1.941 1.00 90.94 210 LEU A O 1
ATOM 1693 N N . ILE A 1 211 ? -15.661 -16.802 1.428 1.00 91.81 211 ILE A N 1
ATOM 1694 C CA . ILE A 1 211 ? -14.769 -16.411 2.531 1.00 91.81 211 ILE A CA 1
ATOM 1695 C C . ILE A 1 211 ? -15.427 -16.696 3.891 1.00 91.81 211 ILE A C 1
ATOM 1697 O O . ILE A 1 211 ? -14.821 -17.282 4.786 1.00 91.81 211 ILE A O 1
ATOM 1701 N N . ALA A 1 212 ? -16.710 -16.374 4.061 1.00 92.94 212 ALA A N 1
ATOM 1702 C CA . ALA A 1 212 ? -17.434 -16.641 5.302 1.00 92.94 212 ALA A CA 1
ATOM 1703 C C . ALA A 1 212 ? -17.479 -18.141 5.644 1.00 92.94 212 ALA A C 1
ATOM 1705 O O . ALA A 1 212 ? -17.495 -18.513 6.821 1.00 92.94 212 ALA A O 1
ATOM 1706 N N . ARG A 1 213 ? -17.473 -19.035 4.645 1.00 91.81 213 ARG A N 1
ATOM 1707 C CA . ARG A 1 213 ? -17.403 -20.488 4.874 1.00 91.81 213 ARG A CA 1
ATOM 1708 C C . ARG A 1 213 ? -16.030 -20.924 5.388 1.00 91.81 213 ARG A C 1
ATOM 1710 O O . ARG A 1 213 ? -16.005 -21.784 6.269 1.00 91.81 213 ARG A O 1
ATOM 1717 N N . SER A 1 214 ? -14.936 -20.340 4.891 1.00 90.88 214 SER A N 1
ATOM 1718 C CA . SER A 1 214 ? -13.567 -20.693 5.298 1.00 90.88 214 SER A CA 1
ATOM 1719 C C . SER A 1 214 ? -13.153 -20.079 6.635 1.00 90.88 214 SER A C 1
ATOM 1721 O O . SER A 1 214 ? -12.418 -20.710 7.394 1.00 90.88 214 SER A O 1
ATOM 1723 N N . GLU A 1 215 ? -13.653 -18.887 6.959 1.00 93.69 215 GLU A N 1
ATOM 1724 C CA . GLU A 1 215 ? -13.203 -18.149 8.138 1.00 93.69 215 GLU A CA 1
ATOM 1725 C C . GLU A 1 215 ? -13.974 -18.489 9.416 1.00 93.69 215 GLU A C 1
ATOM 1727 O O . GLU A 1 215 ? -15.150 -18.863 9.406 1.00 93.69 215 GLU A O 1
ATOM 1732 N N . ARG A 1 216 ? -13.296 -18.356 10.561 1.00 91.25 216 ARG A N 1
ATOM 1733 C CA . ARG A 1 216 ? -13.881 -18.649 11.882 1.00 91.25 216 ARG A CA 1
ATOM 1734 C C . ARG A 1 216 ? -14.692 -17.494 12.456 1.00 91.25 216 ARG A C 1
ATOM 1736 O O . ARG A 1 216 ? -15.704 -17.741 13.100 1.00 91.25 216 ARG A O 1
ATOM 1743 N N . THR A 1 217 ? -14.282 -16.252 12.199 1.00 93.06 217 THR A N 1
ATOM 1744 C CA . THR A 1 217 ? -14.898 -15.054 12.786 1.00 93.06 217 THR A CA 1
ATOM 1745 C C . THR A 1 217 ? -15.145 -13.978 11.734 1.00 93.06 217 THR A C 1
ATOM 1747 O O . THR A 1 217 ? -14.428 -13.900 10.734 1.00 93.06 217 THR A O 1
ATOM 1750 N N . LEU A 1 218 ? -16.144 -13.122 11.974 1.00 93.50 218 LEU A N 1
ATOM 1751 C CA . LEU A 1 218 ? -16.502 -12.025 11.072 1.00 93.50 218 LEU A CA 1
ATOM 1752 C C . LEU A 1 218 ? -15.322 -11.070 10.841 1.00 93.50 218 LEU A C 1
ATOM 1754 O O . LEU A 1 218 ? -15.023 -10.730 9.704 1.00 93.50 218 LEU A O 1
ATOM 1758 N N . GLY A 1 219 ? -14.606 -10.681 11.900 1.00 92.31 219 GLY A N 1
ATOM 1759 C CA . GLY A 1 219 ? -13.440 -9.805 11.775 1.00 92.31 219 GLY A CA 1
ATOM 1760 C C . GLY A 1 219 ? -12.344 -10.400 10.887 1.00 92.31 219 GLY A C 1
ATOM 1761 O O . GLY A 1 219 ? -11.712 -9.674 10.125 1.00 92.31 219 GLY A O 1
ATOM 1762 N N . ARG A 1 220 ? -12.148 -11.727 10.918 1.00 93.12 220 ARG A N 1
ATOM 1763 C CA . ARG A 1 220 ? -11.212 -12.392 10.004 1.00 93.12 220 ARG A CA 1
ATOM 1764 C C . ARG A 1 220 ? -11.739 -12.408 8.568 1.00 93.12 220 ARG A C 1
ATOM 1766 O O . ARG A 1 220 ? -10.962 -12.130 7.663 1.00 93.12 220 ARG A O 1
ATOM 1773 N N . ALA A 1 221 ? -13.033 -12.657 8.370 1.00 94.50 221 ALA A N 1
ATOM 1774 C CA . ALA A 1 221 ? -13.659 -12.576 7.051 1.00 94.50 221 ALA A CA 1
ATOM 1775 C C . ALA A 1 221 ? -13.512 -11.175 6.428 1.00 94.50 221 ALA A C 1
ATOM 1777 O O . ALA A 1 221 ? -13.120 -11.073 5.271 1.00 94.50 221 ALA A O 1
ATOM 1778 N N . ILE A 1 222 ? -13.722 -10.105 7.205 1.00 94.31 222 ILE A N 1
ATOM 1779 C CA . ILE A 1 222 ? -13.516 -8.714 6.761 1.00 94.31 222 ILE A CA 1
ATOM 1780 C C . ILE A 1 222 ? -12.068 -8.489 6.293 1.00 94.31 222 ILE A C 1
ATOM 1782 O O . ILE A 1 222 ? -11.849 -7.881 5.249 1.00 94.31 222 ILE A O 1
ATOM 1786 N N . LEU A 1 223 ? -11.076 -9.005 7.030 1.00 93.06 223 LEU A N 1
ATOM 1787 C CA . LEU A 1 223 ? -9.665 -8.883 6.640 1.00 93.06 223 LEU A CA 1
ATOM 1788 C C . LEU A 1 223 ? -9.362 -9.595 5.317 1.00 93.06 223 LEU A C 1
ATOM 1790 O O . LEU A 1 223 ? -8.689 -9.020 4.469 1.00 93.06 223 LEU A O 1
ATOM 1794 N N . VAL A 1 224 ? -9.878 -10.811 5.125 1.00 92.56 224 VAL A N 1
ATOM 1795 C CA . VAL A 1 224 ? -9.666 -11.585 3.888 1.00 92.56 224 VAL A CA 1
ATOM 1796 C C . VAL A 1 224 ? -10.367 -10.927 2.693 1.00 92.56 224 VAL A C 1
ATOM 1798 O O . VAL A 1 224 ? -9.805 -10.872 1.603 1.00 92.56 224 VAL A O 1
ATOM 1801 N N . VAL A 1 225 ? -11.551 -10.340 2.891 1.00 91.69 225 VAL A N 1
ATOM 1802 C CA . VAL A 1 225 ? -12.194 -9.500 1.863 1.00 91.69 225 VAL A CA 1
ATOM 1803 C C . VAL A 1 225 ? -11.320 -8.285 1.530 1.00 91.69 225 VAL A C 1
ATOM 1805 O O . VAL A 1 225 ? -11.139 -7.958 0.360 1.00 91.69 225 VAL A O 1
ATOM 1808 N N . GLY A 1 226 ? -10.718 -7.648 2.539 1.00 88.75 226 GLY A N 1
ATOM 1809 C CA . GLY A 1 226 ? -9.750 -6.566 2.347 1.00 88.75 226 GLY A CA 1
ATOM 1810 C C . GLY A 1 226 ? -8.522 -6.978 1.526 1.00 88.75 226 GLY A C 1
ATOM 1811 O O . GLY A 1 226 ? -8.057 -6.204 0.691 1.00 88.75 226 GLY A O 1
ATOM 1812 N N . GLU A 1 227 ? -8.019 -8.201 1.712 1.00 86.44 227 GLU A N 1
ATOM 1813 C CA . GLU A 1 227 ? -6.942 -8.765 0.887 1.00 86.44 227 GLU A CA 1
ATOM 1814 C C . GLU A 1 227 ? -7.391 -8.937 -0.579 1.00 86.44 227 GLU A C 1
ATOM 1816 O O . GLU A 1 227 ? -6.679 -8.505 -1.484 1.00 86.44 227 GLU A O 1
ATOM 1821 N N . SER A 1 228 ? -8.597 -9.457 -0.830 1.00 83.94 228 SER A N 1
ATOM 1822 C CA . SER A 1 228 ? -9.156 -9.592 -2.191 1.00 83.94 228 SER A CA 1
ATOM 1823 C C . SER A 1 228 ? -9.381 -8.239 -2.886 1.00 83.94 228 SER A C 1
ATOM 1825 O O . SER A 1 228 ? -9.100 -8.087 -4.076 1.00 83.94 228 SER A O 1
ATOM 1827 N N . LEU A 1 229 ? -9.791 -7.207 -2.139 1.00 79.62 229 LEU A N 1
ATOM 1828 C CA . LEU A 1 229 ? -9.868 -5.838 -2.663 1.00 79.62 229 LEU A CA 1
ATOM 1829 C C . LEU A 1 229 ? -8.508 -5.321 -3.146 1.00 79.62 229 LEU A C 1
ATOM 1831 O O . LEU A 1 229 ? -8.442 -4.576 -4.122 1.00 79.62 229 LEU A O 1
ATOM 1835 N N . SER A 1 230 ? -7.418 -5.713 -2.480 1.00 67.75 230 SER A N 1
ATOM 1836 C CA . SER A 1 230 ? -6.070 -5.268 -2.844 1.00 67.75 230 SER A CA 1
ATOM 1837 C C . SER A 1 230 ? -5.595 -5.794 -4.199 1.00 67.75 230 SER A C 1
ATOM 1839 O O . SER A 1 230 ? -4.812 -5.115 -4.858 1.00 67.75 230 SER A O 1
ATOM 1841 N N . GLU A 1 231 ? -6.112 -6.938 -4.659 1.00 68.00 231 GLU A N 1
ATOM 1842 C CA . GLU A 1 231 ? -5.790 -7.500 -5.981 1.00 68.00 231 GLU A CA 1
ATOM 1843 C C . GLU A 1 231 ? -6.327 -6.633 -7.128 1.00 68.00 231 GLU A C 1
ATOM 1845 O O . GLU A 1 231 ? -5.769 -6.628 -8.226 1.00 68.00 231 GLU A O 1
ATOM 1850 N N . HIS A 1 232 ? -7.385 -5.869 -6.853 1.00 62.84 232 HIS A N 1
ATOM 1851 C CA . HIS A 1 232 ? -8.059 -4.986 -7.801 1.00 62.84 232 HIS A CA 1
ATOM 1852 C C . HIS A 1 232 ? -7.582 -3.529 -7.701 1.00 62.84 232 HIS A C 1
ATOM 1854 O O . HIS A 1 232 ? -8.002 -2.683 -8.494 1.00 62.84 232 HIS A O 1
ATOM 1860 N N . LEU A 1 233 ? -6.696 -3.223 -6.746 1.00 59.31 233 LEU A N 1
ATOM 1861 C CA . LEU A 1 233 ? -6.081 -1.908 -6.608 1.00 59.31 233 LEU A CA 1
ATOM 1862 C C . LEU A 1 233 ? -4.793 -1.811 -7.427 1.00 59.31 233 LEU A C 1
ATOM 1864 O O . LEU A 1 233 ? -4.031 -2.768 -7.547 1.00 59.31 233 LEU A O 1
ATOM 1868 N N . GLU A 1 234 ? -4.530 -0.623 -7.981 1.00 49.28 234 GLU A N 1
ATOM 1869 C CA . GLU A 1 234 ? -3.276 -0.357 -8.688 1.00 49.28 234 GLU A CA 1
ATOM 1870 C C . GLU A 1 234 ? -2.082 -0.635 -7.761 1.00 49.28 234 GLU A C 1
ATOM 1872 O O . GLU A 1 234 ? -1.966 -0.081 -6.665 1.00 49.28 234 GLU A O 1
ATOM 1877 N N . SER A 1 235 ? -1.189 -1.522 -8.204 1.00 48.81 235 SER A N 1
ATOM 1878 C CA . SER A 1 235 ? 0.026 -1.875 -7.472 1.00 48.81 235 SER A CA 1
ATOM 1879 C C . SER A 1 235 ? 0.907 -0.646 -7.242 1.00 48.81 235 SER A C 1
ATOM 1881 O O . SER A 1 235 ? 1.015 0.203 -8.127 1.00 48.81 235 SER A O 1
ATOM 1883 N N . LEU A 1 236 ? 1.636 -0.603 -6.122 1.00 46.84 236 LEU A N 1
ATOM 1884 C CA . LEU A 1 236 ? 2.711 0.374 -5.925 1.00 46.84 236 LEU A CA 1
ATOM 1885 C C . LEU A 1 236 ? 3.694 0.322 -7.109 1.00 46.84 236 LEU A C 1
ATOM 1887 O O . LEU A 1 236 ? 4.324 -0.708 -7.355 1.00 46.84 236 LEU A O 1
ATOM 1891 N N . GLU A 1 237 ? 3.835 1.432 -7.841 1.00 54.19 237 GLU A N 1
ATOM 1892 C CA . GLU A 1 237 ? 4.760 1.519 -8.972 1.00 54.19 237 GLU A CA 1
ATOM 1893 C C . GLU A 1 237 ? 6.212 1.340 -8.499 1.00 54.19 237 GLU A C 1
ATOM 1895 O O . GLU A 1 237 ? 6.814 2.230 -7.893 1.00 54.19 237 GLU A O 1
ATOM 1900 N N . ASN A 1 238 ? 6.830 0.203 -8.828 1.00 64.38 238 ASN A N 1
ATOM 1901 C CA . ASN A 1 238 ? 8.262 0.015 -8.628 1.00 64.38 238 ASN A CA 1
ATOM 1902 C C . ASN A 1 238 ? 9.052 0.569 -9.825 1.00 64.38 238 ASN A C 1
ATOM 1904 O O . ASN A 1 238 ? 9.517 -0.158 -10.703 1.00 64.38 238 ASN A O 1
ATOM 1908 N N . LEU A 1 239 ? 9.252 1.888 -9.856 1.00 70.38 239 LEU A N 1
ATOM 1909 C CA . LEU A 1 239 ? 10.044 2.532 -10.910 1.00 70.38 239 LEU A CA 1
ATOM 1910 C C . LEU A 1 239 ? 11.541 2.135 -10.873 1.00 70.38 239 LEU A C 1
ATOM 1912 O O . LEU A 1 239 ? 12.279 2.438 -11.814 1.00 70.38 239 LEU A O 1
ATOM 1916 N N . SER A 1 240 ? 12.011 1.436 -9.829 1.00 70.19 240 SER A N 1
ATOM 1917 C CA . SER A 1 240 ? 13.393 0.940 -9.757 1.00 7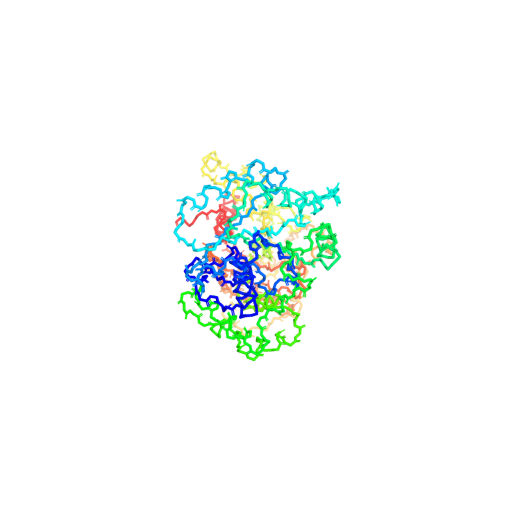0.19 240 SER A CA 1
ATOM 1918 C C . SER A 1 240 ? 13.651 -0.228 -10.717 1.00 70.19 240 SER A C 1
ATOM 1920 O O . SER A 1 240 ? 14.811 -0.516 -11.034 1.00 70.19 240 SER A O 1
ATOM 1922 N N . ASP A 1 241 ? 12.582 -0.820 -11.259 1.00 83.25 241 ASP A N 1
ATOM 1923 C CA . ASP A 1 241 ? 12.625 -1.857 -12.288 1.00 83.25 241 ASP A CA 1
ATOM 1924 C C . ASP A 1 241 ? 13.065 -1.321 -13.652 1.00 83.25 241 ASP A C 1
ATOM 1926 O O . ASP A 1 241 ? 13.273 -2.110 -14.569 1.00 83.25 241 ASP A O 1
ATOM 1930 N N . TYR A 1 242 ? 13.228 -0.006 -13.828 1.00 89.62 242 TYR A N 1
ATOM 1931 C CA . TYR A 1 242 ? 13.722 0.574 -15.075 1.00 89.62 242 TYR A CA 1
ATOM 1932 C C . TYR A 1 242 ? 15.231 0.839 -15.024 1.00 89.62 242 TYR A C 1
ATOM 1934 O O . TYR A 1 242 ? 15.785 1.329 -14.039 1.00 89.62 242 TYR A O 1
ATOM 1942 N N . GLN A 1 243 ? 15.898 0.546 -16.137 1.00 93.75 243 GLN A N 1
ATOM 1943 C CA . GLN A 1 243 ? 17.255 0.966 -16.445 1.00 93.75 243 GLN A CA 1
ATOM 1944 C C . GLN A 1 243 ? 17.239 1.924 -17.635 1.00 93.75 243 GLN A C 1
ATOM 1946 O O . GLN A 1 243 ? 16.673 1.606 -18.682 1.00 93.75 243 GLN A O 1
ATOM 1951 N N . VAL A 1 244 ? 17.895 3.074 -17.500 1.00 95.94 244 VAL A N 1
ATOM 1952 C CA . VAL A 1 244 ? 17.964 4.082 -18.567 1.00 95.94 244 VAL A CA 1
ATOM 1953 C C . VAL A 1 244 ? 19.277 3.949 -19.330 1.00 95.94 244 VAL A C 1
ATOM 1955 O O . VAL A 1 244 ? 20.357 4.018 -18.744 1.00 95.94 244 VAL A O 1
ATOM 1958 N N . VAL A 1 245 ? 19.197 3.783 -20.648 1.00 96.81 245 VAL A N 1
ATOM 1959 C CA . VAL A 1 245 ? 20.348 3.606 -21.540 1.00 96.81 245 VAL A CA 1
ATOM 1960 C C . VAL A 1 245 ? 20.361 4.736 -22.567 1.00 96.81 245 VAL A C 1
ATOM 1962 O O . VAL A 1 245 ? 19.578 4.738 -23.514 1.00 96.81 245 VAL A O 1
ATOM 1965 N N . LEU A 1 246 ? 21.271 5.695 -22.399 1.00 96.06 246 LEU A N 1
ATOM 1966 C CA . LEU A 1 246 ? 21.554 6.709 -23.410 1.00 96.06 246 LEU A CA 1
ATOM 1967 C C . LEU A 1 246 ? 22.469 6.085 -24.457 1.00 96.06 246 LEU A C 1
ATOM 1969 O O . LEU A 1 246 ? 23.600 5.701 -24.153 1.00 96.06 246 LEU A O 1
ATOM 1973 N N . VAL A 1 247 ? 21.989 5.996 -25.689 1.00 95.06 247 VAL A N 1
ATOM 1974 C CA . VAL A 1 247 ? 22.728 5.410 -26.805 1.00 95.06 247 VAL A CA 1
ATOM 1975 C C . VAL A 1 247 ? 23.217 6.519 -27.704 1.00 95.06 247 VAL A C 1
ATOM 1977 O O . VAL A 1 247 ? 22.426 7.321 -28.197 1.00 95.06 247 VAL A O 1
ATOM 1980 N N . TRP A 1 248 ? 24.521 6.534 -27.946 1.00 92.69 248 TRP A N 1
ATOM 1981 C CA . TRP A 1 248 ? 25.165 7.524 -28.794 1.00 92.69 248 TRP A CA 1
ATOM 1982 C C . TRP A 1 248 ? 25.742 6.844 -30.034 1.00 92.69 248 TRP A C 1
ATOM 1984 O O . TRP A 1 248 ? 26.803 6.219 -29.945 1.00 92.69 248 TRP A O 1
ATOM 1994 N N . PRO A 1 249 ? 25.074 6.921 -31.195 1.00 91.56 249 PRO A N 1
ATOM 1995 C CA . PRO A 1 249 ? 25.690 6.496 -32.438 1.00 91.56 249 PRO A CA 1
ATOM 1996 C C . PRO A 1 249 ? 26.935 7.351 -32.735 1.00 91.56 249 PRO A C 1
ATOM 1998 O O . PRO A 1 249 ? 26.874 8.579 -32.699 1.00 91.56 249 PRO A O 1
ATOM 2001 N N . VAL A 1 250 ? 28.079 6.716 -32.990 1.00 89.75 250 VAL A N 1
ATOM 2002 C CA . VAL A 1 250 ? 29.364 7.388 -33.235 1.00 89.75 250 VAL A CA 1
ATOM 2003 C C . VAL A 1 250 ? 29.951 6.954 -34.571 1.00 89.75 250 VAL A C 1
ATOM 2005 O O . VAL A 1 250 ? 29.970 5.766 -34.898 1.00 89.75 250 VAL A O 1
ATOM 2008 N N . ALA A 1 251 ? 30.405 7.934 -35.349 1.00 85.44 251 ALA A N 1
ATOM 2009 C CA . ALA A 1 251 ? 30.943 7.727 -36.690 1.00 85.44 251 ALA A CA 1
ATOM 2010 C C . ALA A 1 251 ? 32.466 7.527 -36.717 1.00 85.44 251 ALA A C 1
ATOM 2012 O O . ALA A 1 251 ? 32.988 7.069 -37.730 1.00 85.44 251 ALA A O 1
ATOM 2013 N N . ASP A 1 252 ? 33.162 7.888 -35.632 1.00 84.19 252 ASP A N 1
ATOM 2014 C CA . ASP A 1 252 ? 34.602 7.691 -35.510 1.00 84.19 252 ASP A CA 1
ATOM 2015 C C . ASP A 1 252 ? 35.105 7.546 -34.054 1.00 84.19 252 ASP A C 1
ATOM 2017 O O . ASP A 1 252 ? 34.398 7.801 -33.066 1.00 84.19 252 ASP A O 1
ATOM 2021 N N . SER A 1 253 ? 36.383 7.173 -33.943 1.00 83.06 253 SER A N 1
ATOM 2022 C CA . SER A 1 253 ? 37.066 6.807 -32.706 1.00 83.06 253 SER A CA 1
ATOM 2023 C C . SER A 1 253 ? 37.160 7.960 -31.716 1.00 83.06 253 SER A C 1
ATOM 2025 O O . SER A 1 253 ? 37.026 7.744 -30.510 1.00 83.06 253 SER A O 1
ATOM 2027 N N . THR A 1 254 ? 37.325 9.190 -32.205 1.00 86.88 254 THR A N 1
ATOM 2028 C CA . THR A 1 254 ? 37.408 10.383 -31.363 1.00 86.88 254 THR A CA 1
ATOM 2029 C C . THR A 1 254 ? 36.076 10.626 -30.663 1.00 86.88 254 THR A C 1
ATOM 2031 O O . THR A 1 254 ? 36.041 10.868 -29.456 1.00 86.88 254 THR A O 1
ATOM 2034 N N . ARG A 1 255 ? 34.956 10.513 -31.386 1.00 87.25 255 ARG A N 1
ATOM 2035 C CA . ARG A 1 255 ? 33.619 10.704 -30.798 1.00 87.25 255 ARG A CA 1
ATOM 2036 C C . ARG A 1 255 ? 33.275 9.549 -29.867 1.00 87.25 255 ARG A C 1
ATOM 2038 O O . ARG A 1 255 ? 32.753 9.788 -28.782 1.00 87.25 255 ARG A O 1
ATOM 2045 N N . SER A 1 256 ? 33.659 8.322 -30.228 1.00 88.38 256 SER A N 1
ATOM 2046 C CA . SER A 1 256 ? 33.559 7.171 -29.327 1.00 88.38 256 SER A CA 1
ATOM 2047 C C . SER A 1 256 ? 34.273 7.439 -27.998 1.00 88.38 256 SER A C 1
ATOM 2049 O O . SER A 1 256 ? 33.671 7.264 -26.944 1.00 88.38 256 SER A O 1
ATOM 2051 N N . GLN A 1 257 ? 35.522 7.917 -28.015 1.00 89.44 257 GLN A N 1
ATOM 2052 C CA . GLN A 1 257 ? 36.276 8.229 -26.792 1.00 89.44 257 GLN A CA 1
ATOM 2053 C C . GLN A 1 257 ? 35.605 9.321 -25.946 1.00 89.44 257 GLN A C 1
ATOM 2055 O O . GLN A 1 257 ? 35.483 9.157 -24.732 1.00 89.44 257 GLN A O 1
ATOM 2060 N N . ARG A 1 258 ? 35.096 10.385 -26.582 1.00 91.88 258 ARG A N 1
ATOM 2061 C CA . ARG A 1 258 ? 34.358 11.460 -25.895 1.00 91.88 258 ARG A CA 1
ATOM 2062 C C . ARG A 1 258 ? 33.094 10.964 -25.204 1.00 91.88 258 ARG A C 1
ATOM 2064 O O . ARG A 1 258 ? 32.777 11.436 -24.125 1.00 91.88 258 ARG A O 1
ATOM 2071 N N . VAL A 1 259 ? 32.365 10.016 -25.789 1.00 91.94 259 VAL A N 1
ATOM 2072 C CA . VAL A 1 259 ? 31.191 9.415 -25.130 1.00 91.94 259 VAL A CA 1
ATOM 2073 C C . VAL A 1 259 ? 31.636 8.494 -23.993 1.00 91.94 259 VAL A C 1
ATOM 2075 O O . VAL A 1 259 ? 31.100 8.571 -22.887 1.00 91.94 259 VAL A O 1
ATOM 2078 N N . VAL A 1 260 ? 32.656 7.660 -24.237 1.00 92.00 260 VAL A N 1
ATOM 2079 C CA . VAL A 1 260 ? 33.190 6.715 -23.244 1.00 92.00 260 VAL A CA 1
ATOM 2080 C C . VAL A 1 260 ? 33.660 7.426 -21.977 1.00 92.00 260 VAL A C 1
ATOM 2082 O O . VAL A 1 260 ? 33.467 6.866 -20.902 1.00 92.00 260 VAL A O 1
ATOM 2085 N N . GLN A 1 261 ? 34.211 8.643 -22.061 1.00 93.81 261 GLN A N 1
ATOM 2086 C CA . GLN A 1 261 ? 34.711 9.382 -20.890 1.00 93.81 261 GLN A CA 1
ATOM 2087 C C . GLN A 1 261 ? 33.630 9.627 -19.815 1.00 93.81 261 GLN A C 1
ATOM 2089 O O . GLN A 1 261 ? 33.931 9.643 -18.621 1.00 93.81 261 GLN A O 1
ATOM 2094 N N . PHE A 1 262 ? 32.358 9.730 -20.219 1.00 94.94 262 PHE A N 1
ATOM 2095 C CA . PHE A 1 262 ? 31.210 9.873 -19.317 1.00 94.94 262 PHE A CA 1
ATOM 2096 C C . PHE A 1 262 ? 30.674 8.529 -18.809 1.00 94.94 262 PHE A C 1
ATOM 2098 O O . PHE A 1 262 ? 29.635 8.474 -18.158 1.00 94.94 262 PHE A O 1
ATOM 2105 N N . SER A 1 263 ? 31.352 7.419 -19.082 1.00 94.12 263 SER A N 1
ATOM 2106 C CA . SER A 1 263 ? 30.887 6.075 -18.751 1.00 94.12 263 SER A CA 1
ATOM 2107 C C . SER A 1 263 ? 31.986 5.248 -18.087 1.00 94.12 263 SER A C 1
ATOM 2109 O O . SER A 1 263 ? 33.178 5.428 -18.323 1.00 94.12 263 SER A O 1
ATOM 2111 N N . ARG A 1 264 ? 31.590 4.286 -17.260 1.00 91.44 264 ARG A N 1
ATOM 2112 C CA . ARG A 1 264 ? 32.474 3.249 -16.727 1.00 91.44 264 ARG A CA 1
ATOM 2113 C C . ARG A 1 264 ? 32.307 2.004 -17.591 1.00 91.44 264 ARG A C 1
ATOM 2115 O O . ARG A 1 264 ? 31.473 1.154 -17.289 1.00 91.44 264 ARG A O 1
ATOM 2122 N N . ALA A 1 265 ? 33.078 1.909 -18.678 1.00 88.94 265 ALA A N 1
ATOM 2123 C CA . ALA A 1 265 ? 32.913 0.872 -19.705 1.00 88.94 265 ALA A CA 1
ATOM 2124 C C . ALA A 1 265 ? 32.883 -0.557 -19.128 1.00 88.94 265 ALA A C 1
ATOM 2126 O O . ALA A 1 265 ? 31.950 -1.299 -19.410 1.00 88.94 265 ALA A O 1
ATOM 2127 N N . ARG A 1 266 ? 33.824 -0.913 -18.236 1.00 86.75 266 ARG A N 1
ATOM 2128 C CA . ARG A 1 266 ? 33.864 -2.240 -17.581 1.00 86.75 266 ARG A CA 1
ATOM 2129 C C . ARG A 1 266 ? 32.622 -2.542 -16.737 1.00 86.75 266 ARG A C 1
ATOM 2131 O O . ARG A 1 266 ? 32.206 -3.689 -16.640 1.00 86.75 266 ARG A O 1
ATOM 2138 N N . SER A 1 267 ? 31.995 -1.515 -16.171 1.00 86.75 267 SER A N 1
ATOM 2139 C CA . SER A 1 267 ? 30.759 -1.620 -15.387 1.00 86.75 267 SER A CA 1
ATOM 2140 C C . SER A 1 267 ? 29.508 -1.510 -16.266 1.00 86.75 267 SER A C 1
ATOM 2142 O O . SER A 1 267 ? 28.513 -0.917 -15.856 1.00 86.75 267 SER A O 1
ATOM 2144 N N . GLY A 1 268 ? 29.565 -2.012 -17.501 1.00 88.88 268 GLY A N 1
ATOM 2145 C CA . GLY A 1 268 ? 28.434 -1.992 -18.423 1.00 88.88 268 GLY A CA 1
ATOM 2146 C C . GLY A 1 268 ? 28.029 -0.594 -18.835 1.00 88.88 268 GLY A C 1
ATOM 2147 O O . GLY A 1 268 ? 26.838 -0.337 -18.986 1.00 88.88 268 GLY A O 1
ATOM 2148 N N . TYR A 1 269 ? 29.016 0.295 -18.993 1.00 94.25 269 TYR A N 1
ATOM 2149 C CA . TYR A 1 269 ? 28.820 1.682 -19.415 1.00 94.25 269 TYR A CA 1
ATOM 2150 C C . TYR A 1 269 ? 27.989 2.538 -18.449 1.00 94.25 269 TYR A C 1
ATOM 2152 O O . TYR A 1 269 ? 27.390 3.538 -18.846 1.00 94.25 269 TYR A O 1
ATOM 2160 N N . ARG A 1 270 ? 27.979 2.189 -17.157 1.00 92.88 270 ARG A N 1
ATOM 2161 C CA . ARG A 1 270 ? 27.331 2.995 -16.112 1.00 92.88 270 ARG A CA 1
ATOM 2162 C C . ARG A 1 270 ? 27.843 4.436 -16.126 1.00 92.88 270 ARG A C 1
ATOM 2164 O O . ARG A 1 270 ? 29.052 4.647 -16.211 1.00 92.88 270 ARG A O 1
ATOM 2171 N N . LEU A 1 271 ? 26.942 5.413 -16.019 1.00 94.38 271 LEU A N 1
ATOM 2172 C CA . LEU A 1 271 ? 27.271 6.840 -16.028 1.00 94.38 271 LEU A CA 1
ATOM 2173 C C . LEU A 1 271 ? 28.340 7.159 -14.971 1.00 94.38 271 LEU A C 1
ATOM 2175 O O . LEU A 1 271 ? 28.147 6.932 -13.767 1.00 94.38 271 LEU A O 1
ATOM 2179 N N . ASN A 1 272 ? 29.461 7.709 -15.434 1.00 93.75 272 ASN A N 1
ATOM 2180 C CA . ASN A 1 272 ? 30.544 8.180 -14.592 1.00 93.75 272 ASN A CA 1
ATOM 2181 C C . ASN A 1 272 ? 30.201 9.573 -14.049 1.00 93.75 272 ASN A C 1
ATOM 2183 O O . ASN A 1 272 ? 30.398 10.581 -14.723 1.00 93.75 272 ASN A O 1
ATOM 2187 N N . TRP A 1 273 ? 29.652 9.605 -12.834 1.00 90.31 273 TRP A N 1
ATOM 2188 C CA . TRP A 1 273 ? 29.181 10.838 -12.200 1.00 90.31 273 TRP A CA 1
ATOM 2189 C C . TRP A 1 273 ? 30.282 11.881 -12.049 1.00 90.31 273 TRP A C 1
ATOM 2191 O O . TRP A 1 273 ? 30.047 13.040 -12.358 1.00 90.31 273 TRP A O 1
ATOM 2201 N N . ASP A 1 274 ? 31.480 11.463 -11.646 1.00 90.50 274 ASP A N 1
ATOM 2202 C CA . ASP A 1 274 ? 32.596 12.377 -11.397 1.00 90.50 274 ASP A CA 1
ATOM 2203 C C . ASP A 1 274 ? 33.042 13.057 -12.697 1.00 90.50 274 ASP A C 1
ATOM 2205 O O . ASP A 1 274 ? 33.223 14.271 -12.738 1.00 90.50 274 ASP A O 1
ATOM 2209 N N . ALA A 1 275 ? 33.120 12.293 -13.794 1.00 91.88 275 ALA A N 1
ATOM 2210 C CA . ALA A 1 275 ? 33.421 12.841 -15.115 1.00 91.88 275 ALA A CA 1
ATOM 2211 C C . ALA A 1 275 ? 32.337 13.820 -15.588 1.00 91.88 275 ALA A C 1
ATOM 2213 O O . ALA A 1 275 ? 32.661 14.888 -16.091 1.00 91.88 275 ALA A O 1
ATOM 2214 N N . TRP A 1 276 ? 31.055 13.497 -15.389 1.00 95.00 276 TRP A N 1
ATOM 2215 C CA . TRP A 1 276 ? 29.966 14.414 -15.735 1.00 95.00 276 TRP A CA 1
ATOM 2216 C C . TRP A 1 276 ? 29.968 15.689 -14.879 1.00 95.00 276 TRP A C 1
ATOM 2218 O O . TRP A 1 276 ? 29.817 16.784 -15.412 1.00 95.00 276 TRP A O 1
ATOM 2228 N N . TYR A 1 277 ? 30.173 15.558 -13.568 1.00 90.75 277 TYR A N 1
ATOM 2229 C CA . TYR A 1 277 ? 30.190 16.672 -12.622 1.00 90.75 277 TYR A CA 1
ATOM 2230 C C . TYR A 1 277 ? 31.351 17.640 -12.881 1.00 90.75 277 TYR A C 1
ATOM 2232 O O . TYR A 1 277 ? 31.178 18.856 -12.785 1.00 90.75 277 TYR A O 1
ATOM 2240 N N . ASN A 1 278 ? 32.524 17.117 -13.246 1.00 93.44 278 ASN A N 1
ATOM 2241 C CA . ASN A 1 278 ? 33.700 17.934 -13.541 1.00 93.44 278 ASN A CA 1
ATOM 2242 C C . ASN A 1 278 ? 33.528 18.804 -14.795 1.00 93.44 278 ASN A C 1
ATOM 2244 O O . ASN A 1 278 ? 34.118 19.877 -14.860 1.00 93.44 278 ASN A O 1
ATOM 2248 N N . GLU A 1 279 ? 32.682 18.385 -15.739 1.00 93.81 279 GLU A N 1
ATOM 2249 C CA . GLU A 1 279 ? 32.355 19.142 -16.958 1.00 93.81 279 GLU A CA 1
ATOM 2250 C C . GLU A 1 279 ? 31.320 20.261 -16.718 1.00 93.81 279 GLU A C 1
ATOM 2252 O O . GLU A 1 279 ? 31.073 21.093 -17.597 1.00 93.81 279 GLU A O 1
ATOM 2257 N N . LEU A 1 280 ? 30.678 20.306 -15.543 1.00 92.25 280 LEU A N 1
ATOM 2258 C CA . LEU A 1 280 ? 29.768 21.395 -15.178 1.00 92.25 280 LEU A CA 1
ATOM 2259 C C . LEU A 1 280 ? 30.555 22.672 -14.863 1.00 92.25 280 LEU A C 1
ATOM 2261 O O . LEU A 1 280 ? 31.567 22.637 -14.155 1.00 92.25 280 LEU A O 1
ATOM 2265 N N . ASN A 1 281 ? 30.048 23.808 -15.345 1.00 93.06 281 ASN A N 1
ATOM 2266 C CA . ASN A 1 281 ? 30.571 25.117 -14.958 1.00 93.06 281 ASN A CA 1
ATOM 2267 C C . ASN A 1 281 ? 30.115 25.478 -13.526 1.00 93.06 281 ASN A C 1
ATOM 2269 O O . ASN A 1 281 ? 29.291 24.784 -12.924 1.00 93.06 281 ASN A O 1
ATOM 2273 N N . ASP A 1 282 ? 30.667 26.551 -12.960 1.00 92.94 282 ASP A N 1
ATOM 2274 C CA . ASP A 1 282 ? 30.387 26.928 -11.567 1.00 92.94 282 ASP A CA 1
ATOM 2275 C C . ASP A 1 282 ? 28.924 27.320 -11.327 1.00 92.94 282 ASP A C 1
ATOM 2277 O O . ASP A 1 282 ? 28.398 27.100 -10.236 1.00 92.94 282 ASP A O 1
ATOM 2281 N N . ASP A 1 283 ? 28.255 27.855 -12.347 1.00 92.31 283 ASP A N 1
ATOM 2282 C CA . ASP A 1 283 ? 26.840 28.213 -12.277 1.00 92.31 283 ASP A CA 1
ATOM 2283 C C . ASP A 1 283 ? 25.938 26.967 -12.265 1.00 92.31 283 ASP A C 1
ATOM 2285 O O . ASP A 1 283 ? 25.104 26.808 -11.372 1.00 92.31 283 ASP A O 1
ATOM 2289 N N . ASP A 1 284 ? 26.177 26.011 -13.170 1.00 89.38 284 ASP A N 1
ATOM 2290 C CA . ASP A 1 284 ? 25.516 24.700 -13.212 1.00 89.38 284 ASP A CA 1
ATOM 2291 C C . ASP A 1 284 ? 25.673 23.985 -11.852 1.00 89.38 284 ASP A C 1
ATOM 2293 O O . ASP A 1 284 ? 24.715 23.423 -11.320 1.00 89.38 284 ASP A O 1
ATOM 2297 N N . LYS A 1 285 ? 26.870 24.018 -11.246 1.00 90.44 285 LYS A N 1
ATOM 2298 C CA . LYS A 1 285 ? 27.127 23.374 -9.942 1.00 90.44 285 LYS A CA 1
ATOM 2299 C C . LYS A 1 285 ? 26.338 24.003 -8.791 1.00 90.44 285 LYS A C 1
ATOM 2301 O O . LYS A 1 285 ? 26.018 23.299 -7.834 1.00 90.44 285 LYS A O 1
ATOM 2306 N N . ARG A 1 286 ? 26.034 25.302 -8.865 1.00 89.88 286 ARG A N 1
ATOM 2307 C CA . ARG A 1 286 ? 25.265 26.031 -7.841 1.00 89.88 286 ARG A CA 1
ATOM 2308 C C . ARG A 1 286 ? 23.758 25.901 -8.031 1.00 89.88 286 ARG A C 1
ATOM 2310 O O . ARG A 1 286 ? 23.029 25.848 -7.047 1.00 89.88 286 ARG A O 1
ATOM 2317 N N . THR A 1 287 ? 23.297 25.882 -9.278 1.00 89.50 287 THR A N 1
ATOM 2318 C CA . THR A 1 287 ? 21.871 25.991 -9.619 1.00 89.50 287 THR A CA 1
ATOM 2319 C C . THR A 1 287 ? 21.187 24.641 -9.807 1.00 89.50 287 THR A C 1
ATOM 2321 O O . THR A 1 287 ? 19.984 24.520 -9.566 1.00 89.50 287 THR A O 1
ATOM 2324 N N . LEU A 1 288 ? 21.917 23.604 -10.229 1.00 90.19 288 LEU A N 1
ATOM 2325 C CA . LEU A 1 288 ? 21.314 22.301 -10.486 1.00 90.19 288 LEU A CA 1
ATOM 2326 C C . LEU A 1 288 ? 20.992 21.555 -9.183 1.00 90.19 288 LEU A C 1
ATOM 2328 O O . LEU A 1 288 ? 21.800 21.542 -8.253 1.00 90.19 288 LEU A O 1
ATOM 2332 N N . PRO A 1 289 ? 19.864 20.822 -9.124 1.00 87.94 289 PRO A N 1
ATOM 2333 C CA . PRO A 1 289 ? 19.518 19.991 -7.975 1.00 87.94 289 PRO A CA 1
ATOM 2334 C C . PRO A 1 289 ? 20.325 18.680 -7.984 1.00 87.94 289 PRO A C 1
ATOM 2336 O O . PRO A 1 289 ? 19.791 17.586 -8.177 1.00 87.94 289 PRO A O 1
ATOM 2339 N N . LEU A 1 290 ? 21.643 18.782 -7.793 1.00 86.44 290 LEU A N 1
ATOM 2340 C CA . LEU A 1 290 ? 22.609 17.692 -7.976 1.00 86.44 290 LEU A CA 1
ATOM 2341 C C . LEU A 1 290 ? 22.292 16.440 -7.148 1.00 86.44 290 LEU A C 1
ATOM 2343 O O . LEU A 1 290 ? 22.498 15.325 -7.625 1.00 86.44 290 LEU A O 1
ATOM 2347 N N . GLN A 1 291 ? 21.748 16.604 -5.939 1.00 79.12 291 GLN A N 1
ATOM 2348 C CA . GLN A 1 291 ? 21.334 15.479 -5.096 1.00 79.12 291 GLN A CA 1
ATOM 2349 C C . GLN A 1 291 ? 20.211 14.661 -5.748 1.00 79.12 291 GLN A C 1
ATOM 2351 O O . GLN A 1 291 ? 20.309 13.436 -5.830 1.00 79.12 291 GLN A O 1
ATOM 2356 N N . ALA A 1 292 ? 19.179 15.328 -6.270 1.00 75.94 292 ALA A N 1
ATOM 2357 C CA . ALA A 1 292 ? 18.068 14.670 -6.952 1.00 75.94 292 ALA A CA 1
ATOM 2358 C C . ALA A 1 292 ? 18.521 14.011 -8.263 1.00 75.94 292 ALA A C 1
ATOM 2360 O O . ALA A 1 292 ? 18.127 12.882 -8.558 1.00 75.94 292 ALA A O 1
ATOM 2361 N N . LEU A 1 293 ? 19.411 14.668 -9.016 1.00 88.00 293 LEU A N 1
ATOM 2362 C CA . LEU A 1 293 ? 19.986 14.112 -10.246 1.00 88.00 293 LEU A CA 1
ATOM 2363 C C . LEU A 1 293 ? 20.851 12.870 -9.967 1.00 88.00 293 LEU A C 1
ATOM 2365 O O . LEU A 1 293 ? 20.735 11.866 -10.673 1.00 88.00 293 LEU A O 1
ATOM 2369 N N . ASN A 1 294 ? 21.675 12.888 -8.914 1.00 83.50 294 ASN A N 1
ATOM 2370 C CA . ASN A 1 294 ? 22.465 11.722 -8.515 1.00 83.50 294 ASN A CA 1
ATOM 2371 C C . ASN A 1 294 ? 21.569 10.581 -8.007 1.00 83.50 294 ASN A C 1
ATOM 2373 O O . ASN A 1 294 ? 21.815 9.416 -8.325 1.00 83.50 294 ASN A O 1
ATOM 2377 N N . ARG A 1 295 ? 20.496 10.901 -7.269 1.00 77.62 295 ARG A N 1
ATOM 2378 C CA . ARG A 1 295 ? 19.497 9.915 -6.836 1.00 77.62 295 ARG A CA 1
ATOM 2379 C C . ARG A 1 295 ? 18.825 9.251 -8.038 1.00 77.62 295 ARG A C 1
ATOM 2381 O O . ARG A 1 295 ? 18.778 8.026 -8.085 1.00 77.62 295 ARG A O 1
ATOM 2388 N N . ALA A 1 296 ? 18.399 10.027 -9.036 1.00 85.31 296 ALA A N 1
ATOM 2389 C CA . ALA A 1 296 ? 17.832 9.502 -10.280 1.00 85.31 296 ALA A CA 1
ATOM 2390 C C . ALA A 1 296 ? 18.818 8.591 -11.025 1.00 85.31 296 ALA A C 1
ATOM 2392 O O . ALA A 1 296 ? 18.441 7.498 -11.445 1.00 85.31 296 ALA A O 1
ATOM 2393 N N . ARG A 1 297 ? 20.098 8.984 -11.118 1.00 88.12 297 ARG A N 1
ATOM 2394 C CA . ARG A 1 297 ? 21.152 8.145 -11.713 1.00 88.12 297 ARG A CA 1
ATOM 2395 C C . ARG A 1 297 ? 21.235 6.768 -11.056 1.00 88.12 297 ARG A C 1
ATOM 2397 O O . ARG A 1 297 ? 21.375 5.769 -11.759 1.00 88.12 297 ARG A O 1
ATOM 2404 N N . LEU A 1 298 ? 21.239 6.730 -9.724 1.00 82.81 298 LEU A N 1
ATOM 2405 C CA . LEU A 1 298 ? 21.367 5.489 -8.961 1.00 82.81 298 LEU A CA 1
ATOM 2406 C C . LEU A 1 298 ? 20.108 4.633 -9.080 1.00 82.81 298 LEU A C 1
ATOM 2408 O O . LEU A 1 298 ? 20.214 3.438 -9.346 1.00 82.81 298 LEU A O 1
ATOM 2412 N N . TYR A 1 299 ? 18.945 5.263 -8.931 1.00 82.25 299 TYR A N 1
ATOM 2413 C CA . TYR A 1 299 ? 17.641 4.615 -8.962 1.00 82.25 299 TYR A CA 1
ATOM 2414 C C . TYR A 1 299 ? 17.385 3.911 -10.306 1.00 82.25 299 TYR A C 1
ATOM 2416 O O . TYR A 1 299 ? 17.099 2.714 -10.339 1.00 82.25 299 TYR A O 1
ATOM 2424 N N . PHE A 1 300 ? 17.621 4.619 -11.414 1.00 90.06 300 PHE A N 1
ATOM 2425 C CA . PHE A 1 300 ? 17.425 4.112 -12.775 1.00 90.06 300 PHE A CA 1
ATOM 2426 C C . PHE A 1 300 ? 18.657 3.434 -13.394 1.00 90.06 300 PHE A C 1
ATOM 2428 O O . PHE A 1 300 ? 18.651 3.170 -14.590 1.00 90.06 300 PHE A O 1
ATOM 2435 N N . ASP A 1 301 ? 19.741 3.205 -12.644 1.00 90.88 301 ASP A N 1
ATOM 2436 C CA . ASP A 1 301 ? 21.022 2.688 -13.168 1.00 90.88 301 ASP A CA 1
ATOM 2437 C C . ASP A 1 301 ? 21.406 3.257 -14.554 1.00 90.88 301 ASP A C 1
ATOM 2439 O O . ASP A 1 301 ? 21.493 2.535 -15.546 1.00 90.88 301 ASP A O 1
ATOM 2443 N N . VAL A 1 302 ? 21.583 4.578 -14.642 1.00 94.12 302 VAL A N 1
ATOM 2444 C CA . VAL A 1 302 ? 21.771 5.261 -15.934 1.00 94.12 302 VAL A CA 1
ATOM 2445 C C . VAL A 1 302 ? 23.086 4.843 -16.605 1.00 94.12 302 VAL A C 1
ATOM 2447 O O . VAL A 1 302 ? 24.155 4.890 -15.987 1.00 94.12 302 VAL A O 1
ATOM 2450 N N . ARG A 1 303 ? 23.022 4.490 -17.893 1.00 95.62 303 ARG A N 1
ATOM 2451 C CA . ARG A 1 303 ? 24.155 4.056 -18.727 1.00 95.62 303 ARG A CA 1
ATOM 2452 C C . ARG A 1 303 ? 24.313 4.943 -19.954 1.00 95.62 303 ARG A C 1
ATOM 2454 O O . ARG A 1 303 ? 23.324 5.400 -20.514 1.00 95.62 303 ARG A O 1
ATOM 2461 N N . VAL A 1 304 ? 25.554 5.163 -20.378 1.00 96.12 304 VAL A N 1
ATOM 2462 C CA . VAL A 1 304 ? 25.902 5.967 -21.559 1.00 96.12 304 VAL A CA 1
ATOM 2463 C C . VAL A 1 304 ? 26.751 5.113 -22.492 1.00 96.12 304 VAL A C 1
ATOM 2465 O O . VAL A 1 304 ? 27.918 4.854 -22.208 1.00 96.12 304 VAL A O 1
ATOM 2468 N N . VAL A 1 305 ? 26.153 4.640 -23.584 1.00 95.25 305 VAL A N 1
ATOM 2469 C CA . VAL A 1 305 ? 26.724 3.604 -24.451 1.00 95.25 305 VAL A CA 1
ATOM 2470 C C . VAL A 1 305 ? 27.007 4.168 -25.847 1.00 95.25 305 VAL A C 1
ATOM 2472 O O . VAL A 1 305 ? 26.064 4.545 -26.546 1.00 95.25 305 VAL A O 1
ATOM 2475 N N . PRO A 1 306 ? 28.269 4.198 -26.306 1.00 93.75 306 PRO A N 1
ATOM 2476 C CA . PRO A 1 306 ? 28.577 4.464 -27.704 1.00 93.75 306 PRO A CA 1
ATOM 2477 C C . PRO A 1 306 ? 28.198 3.258 -28.575 1.00 93.75 306 PRO A C 1
ATOM 2479 O O . PRO A 1 306 ? 28.453 2.105 -28.220 1.00 93.75 306 PRO A O 1
ATOM 2482 N N . LEU A 1 307 ? 27.632 3.520 -29.748 1.00 93.00 307 LEU A N 1
ATOM 2483 C CA . LEU A 1 307 ? 27.273 2.513 -30.742 1.00 93.00 307 LEU A CA 1
ATOM 2484 C C . LEU A 1 307 ? 27.884 2.902 -32.086 1.00 93.00 307 LEU A C 1
ATOM 2486 O O . LEU A 1 307 ? 27.593 3.969 -32.610 1.00 93.00 307 LEU A O 1
ATOM 2490 N N . ARG A 1 308 ? 28.743 2.067 -32.673 1.00 90.94 308 ARG A N 1
ATOM 2491 C CA . ARG A 1 308 ? 29.379 2.429 -33.949 1.00 90.94 308 ARG A CA 1
ATOM 2492 C C . ARG A 1 308 ? 28.325 2.540 -35.041 1.00 90.94 308 ARG A C 1
ATOM 2494 O O . ARG A 1 308 ? 27.572 1.592 -35.269 1.00 90.94 308 ARG A O 1
ATOM 2501 N N . ALA A 1 309 ? 28.348 3.638 -35.790 1.00 91.00 309 ALA A N 1
ATOM 2502 C CA . ALA A 1 309 ? 27.523 3.808 -36.980 1.00 91.00 309 ALA A CA 1
ATOM 2503 C C . ALA A 1 309 ? 27.736 2.649 -37.965 1.00 91.00 309 ALA A C 1
ATOM 2505 O O . ALA A 1 309 ? 26.785 2.157 -38.561 1.00 91.00 309 ALA A O 1
ATOM 2506 N N . ALA A 1 310 ? 28.961 2.120 -38.055 1.00 89.94 310 ALA A N 1
ATOM 2507 C CA . ALA A 1 310 ? 29.283 0.955 -38.875 1.00 89.94 310 ALA A CA 1
ATOM 2508 C C . ALA A 1 310 ? 28.474 -0.303 -38.523 1.00 89.94 310 ALA A C 1
ATOM 2510 O O . ALA A 1 310 ? 28.207 -1.117 -39.414 1.00 89.94 310 ALA A O 1
ATOM 2511 N N . ASP A 1 311 ? 28.107 -0.495 -37.252 1.00 90.94 311 ASP A N 1
ATOM 2512 C CA . ASP A 1 311 ? 27.296 -1.629 -36.784 1.00 90.94 311 ASP A CA 1
ATOM 2513 C C . ASP A 1 311 ? 25.797 -1.423 -37.042 1.00 90.94 311 ASP A C 1
ATOM 2515 O O . ASP A 1 311 ? 25.060 -2.401 -37.123 1.00 90.94 311 ASP A O 1
ATOM 2519 N N . LEU A 1 312 ? 25.365 -0.178 -37.265 1.00 91.56 312 LEU A N 1
ATOM 2520 C CA . LEU A 1 312 ? 23.998 0.163 -37.658 1.00 91.56 312 LEU A CA 1
ATOM 2521 C C . LEU A 1 312 ? 23.809 0.220 -39.176 1.00 91.56 312 LEU A C 1
ATOM 2523 O O . LEU A 1 312 ? 22.781 -0.231 -39.670 1.00 91.56 312 LEU A O 1
ATOM 2527 N N . HIS A 1 313 ? 24.796 0.739 -39.912 1.00 92.38 313 HIS A N 1
ATOM 2528 C CA . HIS A 1 313 ? 24.668 1.177 -41.303 1.00 92.38 313 HIS A CA 1
ATOM 2529 C C . HIS A 1 313 ? 23.893 0.179 -42.168 1.00 92.38 313 HIS A C 1
ATOM 2531 O O . HIS A 1 313 ? 22.812 0.498 -42.647 1.00 92.38 313 HIS A O 1
ATOM 2537 N N . ARG A 1 314 ? 24.371 -1.064 -42.306 1.00 91.06 314 ARG A N 1
ATOM 2538 C CA . ARG A 1 314 ? 23.739 -2.060 -43.192 1.00 91.06 314 ARG A CA 1
ATOM 2539 C C . ARG A 1 314 ? 22.351 -2.527 -42.731 1.00 91.06 314 ARG A C 1
ATOM 2541 O O . ARG A 1 314 ? 21.562 -2.953 -43.566 1.00 91.06 314 ARG A O 1
ATOM 2548 N N . LEU A 1 315 ? 22.041 -2.427 -41.438 1.00 91.31 315 LEU A N 1
ATOM 2549 C CA . LEU A 1 315 ? 20.721 -2.750 -40.882 1.00 91.31 315 LEU A CA 1
ATOM 2550 C C . LEU A 1 315 ? 19.741 -1.570 -40.980 1.00 91.31 315 LEU A C 1
ATOM 2552 O O . LEU A 1 315 ? 18.525 -1.766 -40.923 1.00 91.31 315 LEU A O 1
ATOM 2556 N N . CYS A 1 316 ? 20.262 -0.355 -41.155 1.00 90.88 316 CYS A N 1
ATOM 2557 C CA . CYS A 1 316 ? 19.520 0.900 -41.093 1.00 90.88 316 CYS A CA 1
ATOM 2558 C C . CYS A 1 316 ? 19.565 1.722 -42.393 1.00 90.88 316 CYS A C 1
ATOM 2560 O O . CYS A 1 316 ? 19.169 2.883 -42.386 1.00 90.88 316 CYS A O 1
ATOM 2562 N N . VAL A 1 317 ? 19.993 1.137 -43.516 1.00 86.25 317 VAL A N 1
ATOM 2563 C CA . VAL A 1 317 ? 19.770 1.737 -44.845 1.00 86.25 317 VAL A CA 1
ATOM 2564 C C . VAL A 1 317 ? 18.261 1.757 -45.131 1.00 86.25 317 VAL A C 1
ATOM 2566 O O . VAL A 1 317 ? 17.562 0.811 -44.745 1.00 86.25 317 VAL A O 1
ATOM 2569 N N . ASP A 1 318 ? 17.774 2.783 -45.831 1.00 85.38 318 ASP A N 1
ATOM 2570 C CA . ASP A 1 318 ? 16.362 2.998 -46.194 1.00 85.38 318 ASP A CA 1
ATOM 2571 C C . ASP A 1 318 ? 15.432 2.910 -44.977 1.00 85.38 318 ASP A C 1
ATOM 2573 O O . ASP A 1 318 ? 14.689 1.942 -44.802 1.00 85.38 318 ASP A O 1
ATOM 2577 N N . LEU A 1 319 ? 15.519 3.897 -44.081 1.00 87.00 319 LEU A N 1
ATOM 2578 C CA . LEU A 1 319 ? 14.750 3.923 -42.830 1.00 87.00 319 LEU A CA 1
ATOM 2579 C C . LEU A 1 319 ? 13.225 3.977 -43.043 1.00 87.00 319 LEU A C 1
ATOM 2581 O O . LEU A 1 319 ? 12.477 3.596 -42.143 1.00 87.00 319 LEU A O 1
ATOM 2585 N N . THR A 1 320 ? 12.778 4.373 -44.236 1.00 84.12 320 THR A N 1
ATOM 2586 C CA . THR A 1 320 ? 11.367 4.418 -44.641 1.00 84.12 320 THR A CA 1
ATOM 2587 C C . THR A 1 320 ? 10.788 3.050 -45.016 1.00 84.12 320 THR A C 1
ATOM 2589 O O . THR A 1 320 ? 9.573 2.882 -44.968 1.00 84.12 320 THR A O 1
ATOM 2592 N N . ASP A 1 321 ? 11.621 2.060 -45.356 1.00 87.56 321 ASP A N 1
ATOM 2593 C CA . ASP A 1 321 ? 11.155 0.716 -45.711 1.00 87.56 321 ASP A CA 1
ATOM 2594 C C . ASP A 1 321 ? 10.938 -0.144 -44.455 1.00 87.56 321 ASP A C 1
ATOM 2596 O O . ASP A 1 321 ? 11.873 -0.651 -43.825 1.00 87.56 321 ASP A O 1
ATOM 2600 N N . GLU A 1 322 ? 9.681 -0.338 -44.074 1.00 76.50 322 GLU A N 1
ATOM 2601 C CA . GLU A 1 322 ? 9.322 -1.158 -42.917 1.00 76.50 322 GLU A CA 1
ATOM 2602 C C . GLU A 1 322 ? 9.515 -2.658 -43.155 1.00 76.50 322 GLU A C 1
ATOM 2604 O O . GLU A 1 322 ? 9.782 -3.403 -42.204 1.00 76.50 322 GLU A O 1
ATOM 2609 N N . ASN A 1 323 ? 9.450 -3.101 -44.410 1.00 83.88 323 ASN A N 1
ATOM 2610 C CA . ASN A 1 323 ? 9.503 -4.507 -44.800 1.00 83.88 323 ASN A CA 1
ATOM 2611 C C . ASN A 1 323 ? 10.926 -4.996 -45.069 1.00 83.88 323 ASN A C 1
ATOM 2613 O O . ASN A 1 323 ? 11.133 -6.197 -45.229 1.00 83.88 323 ASN A O 1
ATOM 2617 N N . LYS A 1 324 ? 11.918 -4.103 -45.001 1.00 84.88 324 LYS A N 1
ATOM 2618 C CA . LYS A 1 324 ? 13.336 -4.421 -45.174 1.00 84.88 324 LYS A CA 1
ATOM 2619 C C . LYS A 1 324 ? 13.766 -5.682 -44.429 1.00 84.88 324 LYS A C 1
ATOM 2621 O O . LYS A 1 324 ? 13.723 -5.728 -43.191 1.00 84.88 324 LYS A O 1
ATOM 2626 N N . THR A 1 325 ? 14.230 -6.675 -45.179 1.00 86.69 325 THR A N 1
ATOM 2627 C CA . THR A 1 325 ? 14.802 -7.906 -44.633 1.00 86.69 325 THR A CA 1
ATOM 2628 C C . THR A 1 325 ? 16.155 -7.606 -43.992 1.00 86.69 325 THR A C 1
ATOM 2630 O O . THR A 1 325 ? 17.034 -7.004 -44.610 1.00 86.69 325 THR A O 1
ATOM 2633 N N . LEU A 1 326 ? 16.326 -8.014 -42.734 1.00 91.75 326 LEU A N 1
ATOM 2634 C CA . LEU A 1 326 ? 17.575 -7.837 -41.997 1.00 91.75 326 LEU A CA 1
ATOM 2635 C C . LEU A 1 326 ? 18.470 -9.054 -42.246 1.00 91.75 326 LEU A C 1
ATOM 2637 O O . LEU A 1 326 ? 18.129 -10.161 -41.844 1.00 91.75 326 LEU A O 1
ATOM 2641 N N . ALA A 1 327 ? 19.603 -8.856 -42.921 1.00 90.94 327 ALA A N 1
ATOM 2642 C CA . ALA A 1 327 ? 20.527 -9.948 -43.213 1.00 90.94 327 ALA A CA 1
ATOM 2643 C C . ALA A 1 327 ? 21.155 -10.513 -41.925 1.00 90.94 327 ALA A C 1
ATOM 2645 O O . ALA A 1 327 ? 21.696 -9.761 -41.108 1.00 90.94 327 ALA A O 1
ATOM 2646 N N . GLU A 1 328 ? 21.147 -11.839 -41.787 1.00 91.50 328 GLU A N 1
ATOM 2647 C CA . GLU A 1 328 ? 21.615 -12.562 -40.596 1.00 91.50 328 GLU A CA 1
ATOM 2648 C C . GLU A 1 328 ? 23.065 -12.218 -40.224 1.00 91.50 328 GLU A C 1
ATOM 2650 O O . GLU A 1 328 ? 23.359 -11.904 -39.074 1.00 91.50 328 GLU A O 1
ATOM 2655 N N . ALA A 1 329 ? 23.960 -12.125 -41.214 1.00 91.94 329 ALA A N 1
ATOM 2656 C CA . ALA A 1 329 ? 25.358 -11.747 -40.993 1.00 91.94 329 ALA A CA 1
ATOM 2657 C C . ALA A 1 329 ? 25.527 -10.356 -40.343 1.00 91.94 329 ALA A C 1
ATOM 2659 O O . ALA A 1 329 ? 26.515 -10.095 -39.652 1.00 91.94 329 ALA A O 1
ATOM 2660 N N . HIS A 1 330 ? 24.588 -9.433 -40.571 1.00 92.50 330 HIS A N 1
ATOM 2661 C CA . HIS A 1 330 ? 24.597 -8.114 -39.940 1.00 92.50 330 HIS A CA 1
ATOM 2662 C C . HIS A 1 330 ? 23.949 -8.138 -38.552 1.00 92.50 330 HIS A C 1
ATOM 2664 O O . HIS A 1 330 ? 24.438 -7.449 -37.657 1.00 92.50 330 HIS A O 1
ATOM 2670 N N . LEU A 1 331 ? 22.915 -8.962 -38.357 1.00 94.00 331 LEU A N 1
ATOM 2671 C CA . LEU A 1 331 ? 22.291 -9.200 -37.054 1.00 94.00 331 LEU A CA 1
ATOM 2672 C C . LEU A 1 331 ? 23.268 -9.846 -36.066 1.00 94.00 331 LEU A C 1
ATOM 2674 O O . LEU A 1 331 ? 23.438 -9.330 -34.965 1.00 94.00 331 LEU A O 1
ATOM 2678 N N . GLU A 1 332 ? 23.988 -10.892 -36.473 1.00 92.94 332 GLU A N 1
ATOM 2679 C CA . GLU A 1 332 ? 25.002 -11.543 -35.632 1.00 92.94 332 GLU A CA 1
ATOM 2680 C C . GLU A 1 332 ? 26.141 -10.586 -35.270 1.00 92.94 332 GLU A C 1
ATOM 2682 O O . GLU A 1 332 ? 26.635 -10.559 -34.142 1.00 92.94 332 GLU A O 1
ATOM 2687 N N . ARG A 1 333 ? 26.523 -9.695 -36.187 1.00 90.88 333 ARG A N 1
ATOM 2688 C CA . ARG A 1 333 ? 27.492 -8.649 -35.858 1.00 90.88 333 ARG A CA 1
ATOM 2689 C C . ARG A 1 333 ? 26.942 -7.654 -34.832 1.00 90.88 333 ARG A C 1
ATOM 2691 O O . ARG A 1 333 ? 27.671 -7.267 -33.924 1.00 90.88 333 ARG A O 1
ATOM 2698 N N . PHE A 1 334 ? 25.684 -7.244 -34.973 1.00 94.69 334 PHE A N 1
ATOM 2699 C CA . PHE A 1 334 ? 25.030 -6.333 -34.034 1.00 94.69 334 PHE A CA 1
ATOM 2700 C C . PHE A 1 334 ? 24.869 -6.958 -32.641 1.00 94.69 334 PHE A C 1
ATOM 2702 O O . PHE A 1 334 ? 25.088 -6.289 -31.631 1.00 94.69 334 PHE A O 1
ATOM 2709 N N . LYS A 1 335 ? 24.554 -8.252 -32.580 1.00 93.75 335 LYS A N 1
ATOM 2710 C CA . LYS A 1 335 ? 24.443 -9.047 -31.350 1.00 93.75 335 LYS A CA 1
ATOM 2711 C C . LYS A 1 335 ? 25.731 -9.042 -30.522 1.00 93.75 335 LYS A C 1
ATOM 2713 O O . LYS A 1 335 ? 25.670 -9.021 -29.303 1.00 93.75 335 LYS A O 1
ATOM 2718 N N . ASN A 1 336 ? 26.884 -8.966 -31.185 1.00 91.06 336 ASN A N 1
ATOM 2719 C CA . ASN A 1 336 ? 28.199 -8.881 -30.545 1.00 91.06 336 ASN A CA 1
ATOM 2720 C C . ASN A 1 336 ? 28.611 -7.444 -30.156 1.00 91.06 336 ASN A C 1
ATOM 2722 O O . ASN A 1 336 ? 29.766 -7.189 -29.813 1.00 91.06 336 ASN A O 1
ATOM 2726 N N . THR A 1 337 ? 27.710 -6.461 -30.251 1.00 92.69 337 THR A N 1
ATOM 2727 C CA . THR A 1 337 ? 28.007 -5.086 -29.826 1.00 92.69 337 THR A CA 1
ATOM 2728 C C . THR A 1 337 ? 27.832 -4.919 -28.323 1.00 92.69 337 THR A C 1
ATOM 2730 O O . THR A 1 337 ? 26.962 -5.523 -27.696 1.00 92.69 337 THR A O 1
ATOM 2733 N N . HIS A 1 338 ? 28.599 -3.999 -27.737 1.00 93.62 338 HIS A N 1
ATOM 2734 C CA . HIS A 1 338 ? 28.466 -3.656 -26.319 1.00 93.62 338 HIS A CA 1
ATOM 2735 C C . HIS A 1 338 ? 27.053 -3.193 -25.962 1.00 93.62 338 HIS A C 1
ATOM 2737 O O . HIS A 1 338 ? 26.528 -3.547 -24.910 1.00 93.62 338 HIS A O 1
ATOM 2743 N N . PHE A 1 339 ? 26.429 -2.436 -26.865 1.00 94.81 339 PHE A N 1
ATOM 2744 C CA . PHE A 1 339 ? 25.048 -2.003 -26.728 1.00 94.81 339 PHE A CA 1
ATOM 2745 C C . PHE A 1 339 ? 24.085 -3.183 -26.567 1.00 94.81 339 PHE A C 1
ATOM 2747 O O . PHE A 1 339 ? 23.296 -3.192 -25.621 1.00 94.81 339 PHE A O 1
ATOM 2754 N N . PHE A 1 340 ? 24.186 -4.202 -27.425 1.00 94.88 340 PHE A N 1
ATOM 2755 C CA . PHE A 1 340 ? 23.323 -5.374 -27.323 1.00 94.88 340 PHE A CA 1
ATOM 2756 C C . PHE A 1 340 ? 23.528 -6.124 -26.001 1.00 94.88 340 PHE A C 1
ATOM 2758 O O . PHE A 1 340 ? 22.547 -6.476 -25.348 1.00 94.88 340 PHE A O 1
ATOM 2765 N N . HIS A 1 341 ? 24.770 -6.308 -25.543 1.00 93.12 341 HIS A N 1
ATOM 2766 C CA . HIS A 1 341 ? 25.048 -6.963 -24.256 1.00 93.12 341 HIS A CA 1
ATOM 2767 C C . HIS A 1 341 ? 24.515 -6.176 -23.046 1.00 93.12 341 HIS A C 1
ATOM 2769 O O . HIS A 1 341 ? 24.036 -6.77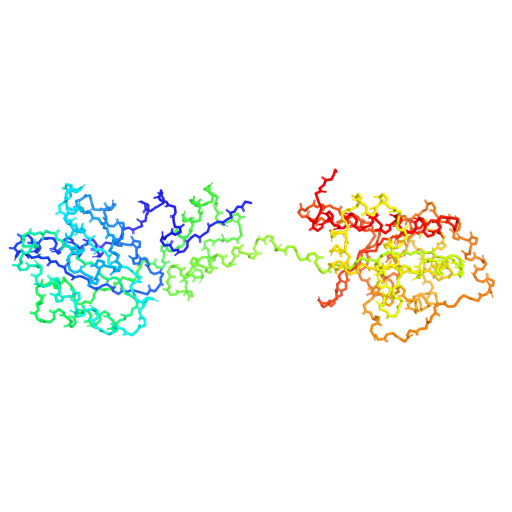9 -22.085 1.00 93.12 341 HIS A O 1
ATOM 2775 N N . VAL A 1 342 ? 24.529 -4.839 -23.090 1.00 92.31 342 VAL A N 1
ATOM 2776 C CA . VAL A 1 342 ? 23.904 -3.998 -22.051 1.00 92.31 342 VAL A CA 1
ATOM 2777 C C . VAL A 1 342 ? 22.378 -4.155 -22.060 1.00 92.31 342 VAL A C 1
ATOM 2779 O O . VAL A 1 342 ? 21.767 -4.403 -21.017 1.00 92.31 342 VAL A O 1
ATOM 2782 N N . VAL A 1 343 ? 21.751 -4.043 -23.233 1.00 93.44 343 VAL A N 1
ATOM 2783 C CA . VAL A 1 343 ? 20.286 -4.069 -23.361 1.00 93.44 343 VAL A CA 1
ATOM 2784 C C . VAL A 1 343 ? 19.707 -5.456 -23.092 1.00 93.44 343 VAL A C 1
ATOM 2786 O O . VAL A 1 343 ? 18.686 -5.546 -22.420 1.00 93.44 343 VAL A O 1
ATOM 2789 N N . SER A 1 344 ? 20.376 -6.524 -23.532 1.00 91.56 344 SER A N 1
ATOM 2790 C CA . SER A 1 344 ? 19.963 -7.914 -23.276 1.00 91.56 344 SER A CA 1
ATOM 2791 C C . SER A 1 344 ? 20.172 -8.370 -21.827 1.00 91.56 344 SER A C 1
ATOM 2793 O O . SER A 1 344 ? 19.669 -9.420 -21.450 1.00 91.56 344 SER A O 1
ATOM 2795 N N . GLY A 1 345 ? 20.908 -7.604 -21.011 1.00 87.62 345 GLY A N 1
ATOM 2796 C CA . GLY A 1 345 ? 21.229 -7.978 -19.628 1.00 87.62 345 GLY A CA 1
ATOM 2797 C C . GLY A 1 345 ? 22.417 -8.934 -19.483 1.00 87.62 345 GLY A C 1
ATOM 2798 O O . GLY A 1 345 ? 22.797 -9.255 -18.366 1.00 87.62 345 GLY A O 1
ATOM 2799 N N . ASN A 1 346 ? 23.074 -9.313 -20.581 1.00 86.81 346 ASN A N 1
ATOM 2800 C CA . ASN A 1 346 ? 24.164 -10.295 -20.591 1.00 86.81 346 ASN A CA 1
ATOM 2801 C C . ASN A 1 346 ? 25.562 -9.697 -20.357 1.00 86.81 346 ASN A C 1
ATOM 2803 O O . ASN A 1 346 ? 26.566 -10.333 -20.670 1.00 86.81 346 ASN A O 1
ATOM 2807 N N . TRP A 1 347 ? 25.658 -8.475 -19.825 1.00 86.81 347 TRP A N 1
ATOM 2808 C CA . TRP A 1 347 ? 26.946 -7.799 -19.639 1.00 86.81 347 TRP A CA 1
ATOM 2809 C C . TRP A 1 347 ? 27.892 -8.537 -18.679 1.00 86.81 347 TRP A C 1
ATOM 2811 O O . TRP A 1 347 ? 29.098 -8.534 -18.895 1.00 86.81 347 TRP A O 1
ATOM 2821 N N . SER A 1 348 ? 27.370 -9.180 -17.630 1.00 79.94 348 SER A N 1
ATOM 2822 C CA . SER A 1 348 ? 28.185 -9.927 -16.656 1.00 79.94 348 SER A CA 1
ATOM 2823 C C . SER A 1 348 ? 28.910 -11.128 -17.265 1.00 79.94 348 SER A C 1
ATOM 2825 O O . SER A 1 348 ? 29.970 -11.503 -16.778 1.00 79.94 348 SER A O 1
ATOM 2827 N N . ASN A 1 349 ? 28.352 -11.697 -18.335 1.00 78.56 349 ASN A N 1
ATOM 2828 C CA . ASN A 1 349 ? 28.876 -12.878 -19.021 1.00 78.56 349 ASN A CA 1
ATOM 2829 C C . ASN A 1 349 ? 29.642 -12.512 -20.305 1.00 78.56 349 ASN A C 1
ATOM 2831 O O . ASN A 1 349 ? 30.029 -13.395 -21.067 1.00 78.56 349 ASN A O 1
ATOM 2835 N N . TYR A 1 350 ? 29.814 -11.216 -20.582 1.00 83.94 350 TYR A N 1
ATOM 2836 C CA . TYR A 1 350 ? 30.460 -10.716 -21.789 1.00 83.94 350 TYR A CA 1
ATOM 2837 C C . TYR A 1 350 ? 31.959 -10.495 -21.558 1.00 83.94 350 TYR A C 1
ATOM 2839 O O . TYR A 1 350 ? 32.351 -9.770 -20.641 1.00 83.94 350 TYR A O 1
ATOM 2847 N N . ASP A 1 351 ? 32.797 -11.078 -22.419 1.00 82.12 351 ASP A N 1
ATOM 2848 C CA . ASP A 1 351 ? 34.242 -10.841 -22.401 1.00 82.12 351 ASP A CA 1
ATOM 2849 C C . ASP A 1 351 ? 34.558 -9.451 -22.975 1.00 82.12 351 ASP A C 1
ATOM 2851 O O . ASP A 1 351 ? 34.504 -9.201 -24.182 1.00 82.12 351 ASP A O 1
ATOM 2855 N N . PHE A 1 352 ? 34.814 -8.498 -22.078 1.00 83.88 352 PHE A N 1
ATOM 2856 C CA . PHE A 1 352 ? 34.969 -7.096 -22.437 1.00 83.88 352 PHE A CA 1
ATOM 2857 C C . PHE A 1 352 ? 36.266 -6.841 -23.217 1.00 83.88 352 PHE A C 1
ATOM 2859 O O . PHE A 1 352 ? 37.364 -6.836 -22.659 1.00 83.88 352 PHE A O 1
ATOM 2866 N N . ALA A 1 353 ? 36.119 -6.447 -24.482 1.00 82.50 353 ALA A N 1
ATOM 2867 C CA . ALA A 1 353 ? 37.189 -5.861 -25.282 1.00 82.50 353 ALA A CA 1
ATOM 2868 C C . ALA A 1 353 ? 36.936 -4.358 -25.506 1.00 82.50 353 ALA A C 1
ATOM 2870 O O . ALA A 1 353 ? 35.844 -3.985 -25.929 1.00 82.50 353 ALA A O 1
ATOM 2871 N N . PRO A 1 354 ? 37.912 -3.456 -25.286 1.00 79.00 354 PRO A N 1
ATOM 2872 C CA . PRO A 1 354 ? 37.734 -2.038 -25.588 1.00 79.00 354 PRO A CA 1
ATOM 2873 C C . PRO A 1 354 ? 37.339 -1.817 -27.052 1.00 79.00 354 PRO A C 1
ATOM 2875 O O . PRO A 1 354 ? 37.936 -2.407 -27.956 1.00 79.00 354 PRO A O 1
ATOM 2878 N N . MET A 1 355 ? 36.379 -0.922 -27.299 1.00 76.56 355 MET A N 1
ATOM 2879 C CA . MET A 1 355 ? 36.014 -0.541 -28.663 1.00 76.56 355 MET A CA 1
ATOM 2880 C C . MET A 1 355 ? 37.211 0.126 -29.341 1.00 76.56 355 MET A C 1
ATOM 2882 O O . MET A 1 355 ? 37.575 1.256 -29.023 1.00 76.56 355 MET A O 1
ATOM 2886 N N . ARG A 1 356 ? 37.829 -0.595 -30.277 1.00 69.69 356 ARG A N 1
ATOM 2887 C CA . ARG A 1 356 ? 38.837 -0.067 -31.195 1.00 69.69 356 ARG A CA 1
ATOM 2888 C C . ARG A 1 356 ? 38.186 0.081 -32.557 1.00 69.69 356 ARG A C 1
ATOM 2890 O O . ARG A 1 356 ? 37.645 -0.888 -33.095 1.00 69.69 356 ARG A O 1
ATOM 2897 N N . GLU A 1 357 ? 38.225 1.279 -33.111 1.00 65.00 357 GLU A N 1
ATOM 2898 C CA . GLU A 1 357 ? 37.931 1.456 -34.524 1.00 65.00 357 GLU A CA 1
ATOM 2899 C C . GLU A 1 357 ? 39.200 1.269 -35.341 1.00 65.00 357 GLU A C 1
ATOM 2901 O O . GLU A 1 357 ? 40.285 1.686 -34.941 1.00 65.00 357 GLU A O 1
ATOM 2906 N N . ARG A 1 358 ? 39.045 0.588 -36.473 1.00 65.19 358 ARG A N 1
ATOM 2907 C CA . ARG A 1 358 ? 40.074 0.458 -37.496 1.00 65.19 358 ARG A CA 1
ATOM 2908 C C . ARG A 1 358 ? 39.582 1.232 -38.705 1.00 65.19 358 ARG A C 1
ATOM 2910 O O . ARG A 1 358 ? 38.426 1.047 -39.100 1.00 65.19 358 ARG A O 1
ATOM 2917 N N . GLU A 1 359 ? 40.452 2.053 -39.280 1.00 69.38 359 GLU A N 1
ATOM 2918 C CA . GLU A 1 359 ? 40.204 2.661 -40.584 1.00 69.38 359 GLU A CA 1
ATOM 2919 C C . GLU A 1 359 ? 39.903 1.538 -41.577 1.00 69.38 359 GLU A C 1
ATOM 2921 O O . GLU A 1 359 ? 40.657 0.574 -41.730 1.00 69.38 359 GLU A O 1
ATOM 2926 N N . SER A 1 360 ? 38.703 1.581 -42.140 1.00 81.62 360 SER A N 1
ATOM 2927 C CA . SER A 1 360 ? 38.212 0.564 -43.054 1.00 81.62 360 SER A CA 1
ATOM 2928 C C . SER A 1 360 ? 37.148 1.187 -43.931 1.00 81.62 360 SER A C 1
ATOM 2930 O O . SER A 1 360 ? 36.343 1.982 -43.451 1.00 81.62 360 SER A O 1
ATOM 2932 N N . LYS A 1 361 ? 37.054 0.715 -45.175 1.00 84.44 361 LYS A N 1
ATOM 2933 C CA . LYS A 1 361 ? 36.025 1.156 -46.123 1.00 84.44 361 LYS A CA 1
ATOM 2934 C C . LYS A 1 361 ? 34.609 1.113 -45.530 1.00 84.44 361 LYS A C 1
ATOM 2936 O O . LYS A 1 361 ? 33.788 1.977 -45.788 1.00 84.44 361 LYS A O 1
ATOM 2941 N N . ARG A 1 362 ? 34.330 0.131 -44.665 1.00 83.88 362 ARG A N 1
ATOM 2942 C CA . ARG A 1 362 ? 33.048 0.025 -43.953 1.00 83.88 362 ARG A CA 1
ATOM 2943 C C . ARG A 1 362 ? 32.802 1.191 -42.990 1.00 83.88 362 ARG A C 1
ATOM 2945 O O . ARG A 1 362 ? 31.654 1.611 -42.860 1.00 83.88 362 ARG A O 1
ATOM 2952 N N . ALA A 1 363 ? 33.826 1.620 -42.255 1.00 84.75 363 ALA A N 1
ATOM 2953 C CA . ALA A 1 363 ? 33.723 2.749 -41.337 1.00 84.75 363 ALA A CA 1
ATOM 2954 C C . ALA A 1 363 ? 33.520 4.053 -42.120 1.00 84.75 363 ALA A C 1
ATOM 2956 O O . ALA A 1 363 ? 32.629 4.821 -41.770 1.00 84.75 363 ALA A O 1
ATOM 2957 N N . ASP A 1 364 ? 34.242 4.226 -43.229 1.00 87.06 364 ASP A N 1
ATOM 2958 C CA . ASP A 1 364 ? 34.111 5.395 -44.106 1.00 87.06 364 ASP A CA 1
ATOM 2959 C C . ASP A 1 364 ? 32.711 5.482 -44.731 1.00 87.06 364 ASP A C 1
ATOM 2961 O O . ASP A 1 364 ? 32.035 6.502 -44.600 1.00 87.06 364 ASP A O 1
ATOM 2965 N N . ASP A 1 365 ? 32.213 4.380 -45.306 1.00 88.88 365 ASP A N 1
ATOM 2966 C CA . ASP A 1 365 ? 30.857 4.305 -45.865 1.00 88.88 365 ASP A CA 1
ATOM 2967 C C . ASP A 1 365 ? 29.791 4.604 -44.793 1.00 88.88 365 ASP A C 1
ATOM 2969 O O . ASP A 1 365 ? 28.786 5.268 -45.048 1.00 88.88 365 ASP A O 1
ATOM 2973 N N . ALA A 1 366 ? 29.991 4.098 -43.570 1.00 88.25 366 ALA A N 1
ATOM 2974 C CA . ALA A 1 366 ? 29.065 4.316 -42.463 1.00 88.25 366 ALA A CA 1
ATOM 2975 C C . ALA A 1 366 ? 29.094 5.748 -41.925 1.00 88.25 366 ALA A C 1
ATOM 2977 O O . ALA A 1 366 ? 28.071 6.218 -41.435 1.00 88.25 366 ALA A O 1
ATOM 2978 N N . LYS A 1 367 ? 30.234 6.436 -42.015 1.00 88.38 367 LYS A N 1
ATOM 2979 C CA . LYS A 1 367 ? 30.366 7.840 -41.626 1.00 88.38 367 LYS A CA 1
ATOM 2980 C C . LYS A 1 367 ? 29.534 8.735 -42.541 1.00 88.38 367 LYS A C 1
ATOM 2982 O O . LYS A 1 367 ? 28.730 9.512 -42.036 1.00 88.38 367 LYS A O 1
ATOM 2987 N N . VAL A 1 368 ? 29.651 8.541 -43.857 1.00 88.81 368 VAL A N 1
ATOM 2988 C CA . VAL A 1 368 ? 28.841 9.259 -44.859 1.00 88.81 368 VAL A CA 1
ATOM 2989 C C . VAL A 1 368 ? 27.352 8.966 -44.664 1.00 88.81 368 VAL A C 1
ATOM 2991 O O . VAL A 1 368 ? 26.528 9.876 -44.638 1.00 88.81 368 VAL A O 1
ATOM 2994 N N . TRP A 1 369 ? 26.993 7.694 -44.462 1.00 90.88 369 TRP A N 1
ATOM 2995 C CA . TRP A 1 369 ? 25.606 7.321 -44.184 1.00 90.88 369 TRP A CA 1
ATOM 2996 C C . TRP A 1 369 ? 25.069 7.972 -42.904 1.00 90.88 369 TRP A C 1
ATOM 2998 O O . TRP A 1 369 ? 23.935 8.449 -42.893 1.00 90.88 369 TRP A O 1
ATOM 3008 N N . TYR A 1 370 ? 25.857 8.003 -41.828 1.00 89.19 370 TYR A N 1
ATOM 3009 C CA . TYR A 1 370 ? 25.382 8.495 -40.541 1.00 89.19 370 TYR A CA 1
ATOM 3010 C C . TYR A 1 370 ? 24.941 9.960 -40.609 1.00 89.19 370 TYR A C 1
ATOM 3012 O O . TYR A 1 370 ? 23.908 10.305 -40.041 1.00 89.19 370 TYR A O 1
ATOM 3020 N N . GLU A 1 371 ? 25.657 10.795 -41.367 1.00 86.88 371 GLU A N 1
ATOM 3021 C CA . GLU A 1 371 ? 25.293 12.199 -41.598 1.00 86.88 371 GLU A CA 1
ATOM 3022 C C . GLU A 1 371 ? 23.873 12.336 -42.173 1.00 86.88 371 GLU A C 1
ATOM 3024 O O . GLU A 1 371 ? 23.106 13.186 -41.717 1.00 86.88 371 GLU A O 1
ATOM 3029 N N . SER A 1 372 ? 23.476 11.425 -43.071 1.00 87.38 372 SER A N 1
ATOM 3030 C CA . SER A 1 372 ? 22.153 11.426 -43.714 1.00 87.38 372 SER A CA 1
ATOM 3031 C C . SER A 1 372 ? 20.979 11.055 -42.797 1.00 87.38 372 SER A C 1
ATOM 3033 O O . SER A 1 372 ? 19.838 11.360 -43.135 1.00 87.38 372 SER A O 1
ATOM 3035 N N . VAL A 1 373 ? 21.227 10.414 -41.646 1.00 86.75 373 VAL A N 1
ATOM 3036 C CA . VAL A 1 373 ? 20.167 9.925 -40.734 1.00 86.75 373 VAL A CA 1
ATOM 3037 C C . VAL A 1 373 ? 20.037 10.745 -39.449 1.00 86.75 373 VAL A C 1
ATOM 3039 O O . VAL A 1 373 ? 19.164 10.474 -38.622 1.00 86.75 373 VAL A O 1
ATOM 3042 N N . THR A 1 374 ? 20.879 11.765 -39.262 1.00 85.69 374 THR A N 1
ATOM 3043 C CA . THR A 1 374 ? 20.905 12.582 -38.034 1.00 85.69 374 THR A CA 1
ATOM 3044 C C . THR A 1 374 ? 19.639 13.404 -37.788 1.00 85.69 374 THR A C 1
ATOM 3046 O O . THR A 1 374 ? 19.350 13.763 -36.651 1.00 85.69 374 THR A O 1
ATOM 3049 N N . ASN A 1 375 ? 18.839 13.637 -38.826 1.00 84.75 375 ASN A N 1
ATOM 3050 C CA . ASN A 1 375 ? 17.531 14.290 -38.763 1.00 84.75 375 ASN A CA 1
ATOM 3051 C C . ASN A 1 375 ? 16.351 13.299 -38.657 1.00 84.75 375 ASN A C 1
ATOM 3053 O O . ASN A 1 375 ? 15.199 13.726 -38.668 1.00 84.75 375 ASN A O 1
ATOM 3057 N N . GLN A 1 376 ? 16.610 11.990 -38.546 1.00 88.44 376 GLN A N 1
ATOM 3058 C CA . GLN A 1 376 ? 15.587 10.934 -38.501 1.00 88.44 376 GLN A CA 1
ATOM 3059 C C . GLN A 1 376 ? 15.684 10.037 -37.243 1.00 88.44 376 GLN A C 1
ATOM 3061 O O . GLN A 1 376 ? 15.621 8.806 -37.357 1.00 88.44 376 GLN A O 1
ATOM 3066 N N . PRO A 1 377 ? 15.793 10.598 -36.018 1.00 87.25 377 PRO A N 1
ATOM 3067 C CA . PRO A 1 377 ? 15.970 9.804 -34.798 1.00 87.25 377 PRO A CA 1
ATOM 3068 C C . PRO A 1 377 ? 14.816 8.823 -34.543 1.00 87.25 377 PRO A C 1
ATOM 3070 O O . PRO A 1 377 ? 15.064 7.674 -34.181 1.00 87.25 377 PRO A O 1
ATOM 3073 N N . THR A 1 378 ? 13.569 9.224 -34.814 1.00 90.00 378 THR A N 1
ATOM 3074 C CA . THR A 1 378 ? 12.387 8.358 -34.669 1.00 90.00 378 THR A CA 1
ATOM 3075 C C . THR A 1 378 ? 12.438 7.147 -35.600 1.00 90.00 378 THR A C 1
ATOM 3077 O O . THR A 1 378 ? 12.190 6.019 -35.170 1.00 90.00 378 THR A O 1
ATOM 3080 N N . GLN A 1 379 ? 12.794 7.344 -36.874 1.00 91.94 379 GLN A N 1
ATOM 3081 C CA . GLN A 1 379 ? 12.860 6.238 -37.835 1.00 91.94 379 GLN A CA 1
ATOM 3082 C C . GLN A 1 379 ? 14.013 5.286 -37.495 1.00 91.94 379 GLN A C 1
ATOM 3084 O O . GLN A 1 379 ? 13.861 4.064 -37.571 1.00 91.94 379 GLN A O 1
ATOM 3089 N N . LEU A 1 380 ? 15.143 5.835 -37.033 1.00 92.38 380 LEU A N 1
ATOM 3090 C CA . LEU A 1 380 ? 16.257 5.036 -36.536 1.00 92.38 380 LEU A CA 1
ATOM 3091 C C . LEU A 1 380 ? 15.859 4.225 -35.294 1.00 92.38 380 LEU A C 1
ATOM 3093 O O . LEU A 1 380 ? 16.166 3.036 -35.232 1.00 92.38 380 LEU A O 1
ATOM 3097 N N . GLY A 1 381 ? 15.130 4.819 -34.344 1.00 92.94 381 GLY A N 1
ATOM 3098 C CA . GLY A 1 381 ? 14.592 4.122 -33.171 1.00 92.94 381 GLY A CA 1
ATOM 3099 C C . GLY A 1 381 ? 13.628 3.001 -33.538 1.00 92.94 381 GLY A C 1
ATOM 3100 O O . GLY A 1 381 ? 13.754 1.878 -33.045 1.00 92.94 381 GLY A O 1
ATOM 3101 N N . ARG A 1 382 ? 12.741 3.242 -34.503 1.00 93.94 382 ARG A N 1
ATOM 3102 C CA . ARG A 1 382 ? 11.854 2.210 -35.044 1.00 93.94 382 ARG A CA 1
ATOM 3103 C C . ARG A 1 382 ? 12.621 1.042 -35.664 1.00 93.94 382 ARG A C 1
ATOM 3105 O O . ARG A 1 382 ? 12.311 -0.120 -35.380 1.00 93.94 382 ARG A O 1
ATOM 3112 N N . ARG A 1 383 ? 13.645 1.323 -36.478 1.00 94.56 383 ARG A N 1
ATOM 3113 C CA . ARG A 1 383 ? 14.498 0.278 -37.062 1.00 94.56 383 ARG A CA 1
ATOM 3114 C C . ARG A 1 383 ? 15.303 -0.456 -35.989 1.00 94.56 383 ARG A C 1
ATOM 3116 O O . ARG A 1 383 ? 15.410 -1.677 -36.057 1.00 94.56 383 ARG A O 1
ATOM 3123 N N . LEU A 1 384 ? 15.789 0.246 -34.968 1.00 95.06 384 LEU A N 1
ATOM 3124 C CA . LEU A 1 384 ? 16.484 -0.350 -33.828 1.00 95.06 384 LEU A CA 1
ATOM 3125 C C . LEU A 1 384 ? 15.582 -1.316 -33.049 1.00 95.06 384 LEU A C 1
ATOM 3127 O O . LEU A 1 384 ? 15.998 -2.437 -32.767 1.00 95.06 384 LEU A O 1
ATOM 3131 N N . ALA A 1 385 ? 14.328 -0.944 -32.781 1.00 95.38 385 ALA A N 1
ATOM 3132 C CA . ALA A 1 385 ? 13.352 -1.844 -32.167 1.00 95.38 385 ALA A CA 1
ATOM 3133 C C . ALA A 1 385 ? 13.107 -3.100 -33.028 1.00 95.38 385 ALA A C 1
ATOM 3135 O O . ALA A 1 385 ? 13.005 -4.207 -32.499 1.00 95.38 385 ALA A O 1
ATOM 3136 N N . LYS A 1 386 ? 13.071 -2.968 -34.365 1.00 95.25 386 LYS A N 1
ATOM 3137 C CA . LYS A 1 386 ? 12.992 -4.121 -35.286 1.00 95.25 386 LYS A CA 1
ATOM 3138 C C . LYS A 1 386 ? 14.224 -5.030 -35.179 1.00 95.25 386 LYS A C 1
ATOM 3140 O O . LYS A 1 386 ? 14.055 -6.243 -35.107 1.00 95.25 386 LYS A O 1
ATOM 3145 N N . ILE A 1 387 ? 15.433 -4.464 -35.130 1.00 95.75 387 ILE A N 1
ATOM 3146 C CA . ILE A 1 387 ? 16.687 -5.222 -34.962 1.00 95.75 387 ILE A CA 1
ATOM 3147 C C . ILE A 1 387 ? 16.675 -6.000 -33.640 1.00 95.75 387 ILE A C 1
ATOM 3149 O O . ILE A 1 387 ? 16.976 -7.189 -33.628 1.00 95.75 387 ILE A O 1
ATOM 3153 N N . LEU A 1 388 ? 16.283 -5.357 -32.536 1.00 96.06 388 LEU A N 1
ATOM 3154 C CA . LEU A 1 388 ? 16.226 -5.998 -31.218 1.00 96.06 388 LEU A CA 1
ATOM 3155 C C . LEU A 1 388 ? 15.193 -7.136 -31.177 1.00 96.06 388 LEU A C 1
ATOM 3157 O O . LEU A 1 388 ? 15.495 -8.197 -30.635 1.00 96.06 388 LEU A O 1
ATOM 3161 N N . ARG A 1 389 ? 14.025 -6.962 -31.815 1.00 95.31 389 ARG A N 1
ATOM 3162 C CA . ARG A 1 389 ? 13.025 -8.035 -31.974 1.00 95.31 389 ARG A CA 1
ATOM 3163 C C . ARG A 1 389 ? 13.543 -9.209 -32.796 1.00 95.31 389 ARG A C 1
ATOM 3165 O O . ARG A 1 389 ? 13.349 -10.351 -32.396 1.00 95.31 389 ARG A O 1
ATOM 3172 N N . ALA A 1 390 ? 14.243 -8.940 -33.898 1.00 94.06 390 ALA A N 1
ATOM 3173 C CA . ALA A 1 390 ? 14.862 -9.987 -34.715 1.00 94.06 390 ALA A CA 1
ATOM 3174 C C . ALA A 1 390 ? 15.930 -10.788 -33.945 1.00 94.06 390 ALA A C 1
ATOM 3176 O O . ALA A 1 390 ? 16.186 -11.940 -34.273 1.00 94.06 390 ALA A O 1
ATOM 3177 N N . LEU A 1 391 ? 16.520 -10.195 -32.903 1.00 94.50 391 LEU A N 1
ATOM 3178 C CA . LEU A 1 391 ? 17.481 -10.834 -32.002 1.00 94.50 391 LEU A CA 1
ATOM 3179 C C . LEU A 1 391 ? 16.839 -11.433 -30.735 1.00 94.50 391 LEU A C 1
ATOM 3181 O O . LEU A 1 391 ? 17.560 -11.823 -29.817 1.00 94.50 391 LEU A O 1
ATOM 3185 N N . GLY A 1 392 ? 15.506 -11.511 -30.674 1.00 92.19 392 GLY A N 1
ATOM 3186 C CA . GLY A 1 392 ? 14.771 -12.191 -29.603 1.00 92.19 392 GLY A CA 1
ATOM 3187 C C . GLY A 1 392 ? 14.412 -11.332 -28.386 1.00 92.19 392 GLY A C 1
ATOM 3188 O O . GLY A 1 392 ? 13.990 -11.879 -27.371 1.00 92.19 392 GLY A O 1
ATOM 3189 N N . LEU A 1 393 ? 14.558 -10.004 -28.452 1.00 93.44 393 LEU A N 1
ATOM 3190 C CA . LEU A 1 393 ? 14.154 -9.102 -27.366 1.00 93.44 393 LEU A CA 1
ATOM 3191 C C . LEU A 1 393 ? 12.756 -8.521 -27.614 1.00 93.44 393 LEU A C 1
ATOM 3193 O O . LEU A 1 393 ? 12.440 -8.097 -28.725 1.00 93.44 393 LEU A O 1
ATOM 3197 N N . ASN A 1 394 ? 11.926 -8.421 -26.572 1.00 94.44 394 ASN A N 1
ATOM 3198 C CA . ASN A 1 394 ? 10.635 -7.738 -26.670 1.00 94.44 394 ASN A CA 1
ATOM 3199 C C . ASN A 1 394 ? 10.857 -6.217 -26.668 1.00 94.44 394 ASN A C 1
ATOM 3201 O O . ASN A 1 394 ? 11.004 -5.608 -25.608 1.00 94.44 394 ASN A O 1
ATOM 3205 N N . ALA A 1 395 ? 10.944 -5.624 -27.862 1.00 95.69 395 ALA A N 1
ATOM 3206 C CA . ALA A 1 395 ? 11.277 -4.219 -28.059 1.00 95.69 395 ALA A CA 1
ATOM 3207 C C . ALA A 1 395 ? 10.210 -3.464 -28.866 1.00 95.69 395 ALA A C 1
ATOM 3209 O O . ALA A 1 395 ? 9.822 -3.889 -29.956 1.00 95.69 395 ALA A O 1
ATOM 3210 N N . ASN A 1 396 ? 9.803 -2.299 -28.365 1.00 96.06 396 ASN A N 1
ATOM 3211 C CA . ASN A 1 396 ? 8.840 -1.394 -28.993 1.00 96.06 396 ASN A CA 1
ATOM 3212 C C . ASN A 1 396 ? 9.452 0.001 -29.159 1.00 96.06 396 ASN A C 1
ATOM 3214 O O . ASN A 1 396 ? 10.324 0.388 -28.389 1.00 96.06 396 ASN A O 1
ATOM 3218 N N . HIS A 1 397 ? 9.014 0.752 -30.166 1.00 94.25 397 HIS A N 1
ATOM 3219 C CA . HIS A 1 397 ? 9.491 2.115 -30.417 1.00 94.25 397 HIS A CA 1
ATOM 3220 C C . HIS A 1 397 ? 8.472 3.136 -29.913 1.00 94.25 397 HIS A C 1
ATOM 3222 O O . HIS A 1 397 ? 7.277 2.850 -29.917 1.00 94.25 397 HIS A O 1
ATOM 3228 N N . GLU A 1 398 ? 8.955 4.304 -29.487 1.00 93.62 398 GLU A N 1
ATOM 3229 C CA . GLU A 1 398 ? 8.129 5.446 -29.069 1.00 93.62 398 GLU A CA 1
ATOM 3230 C C . GLU A 1 398 ? 7.077 5.126 -27.985 1.00 93.62 398 GLU A C 1
ATOM 3232 O O . GLU A 1 398 ? 5.938 5.591 -28.041 1.00 93.62 398 GLU A O 1
ATOM 3237 N N . VAL A 1 399 ? 7.465 4.353 -26.966 1.00 94.62 399 VAL A N 1
ATOM 3238 C CA . VAL A 1 399 ? 6.573 3.974 -25.857 1.00 94.62 399 VAL A CA 1
ATOM 3239 C C . VAL A 1 399 ? 6.517 5.083 -24.811 1.00 94.62 399 VAL A C 1
ATOM 3241 O O . VAL A 1 399 ? 7.542 5.488 -24.261 1.00 94.62 399 VAL A O 1
ATOM 3244 N N . THR A 1 400 ? 5.307 5.542 -24.497 1.00 93.50 400 THR A N 1
ATOM 3245 C CA . THR A 1 400 ? 5.060 6.473 -23.392 1.00 93.50 400 THR A CA 1
ATOM 3246 C C . THR A 1 400 ? 4.880 5.703 -22.090 1.00 93.50 400 THR A C 1
ATOM 3248 O O . THR A 1 400 ? 3.910 4.966 -21.928 1.00 93.50 400 THR A O 1
ATOM 3251 N N . LEU A 1 401 ? 5.797 5.912 -21.152 1.00 91.12 401 LEU A N 1
ATOM 3252 C CA . LEU A 1 401 ? 5.717 5.426 -19.780 1.00 91.12 401 LEU A CA 1
ATOM 3253 C C . LEU A 1 401 ? 5.108 6.523 -18.907 1.00 91.12 401 LEU A C 1
ATOM 3255 O O . LEU A 1 401 ? 5.497 7.691 -19.009 1.00 91.12 401 LEU A O 1
ATOM 3259 N N . LYS A 1 402 ? 4.149 6.152 -18.063 1.00 89.38 402 LYS A N 1
ATOM 3260 C CA . LYS A 1 402 ? 3.487 7.055 -17.120 1.00 89.38 402 LYS A CA 1
ATOM 3261 C C . LYS A 1 402 ? 3.846 6.631 -15.701 1.00 89.38 402 LYS A C 1
ATOM 3263 O O . LYS A 1 402 ? 3.997 5.440 -15.462 1.00 89.38 402 LYS A O 1
ATOM 3268 N N . SER A 1 403 ? 4.027 7.618 -14.835 1.00 85.88 403 SER A N 1
ATOM 3269 C CA . SER A 1 403 ? 4.055 7.467 -13.386 1.00 85.88 403 SER A CA 1
ATOM 3270 C C . SER A 1 403 ? 3.096 8.472 -12.760 1.00 85.88 403 SER A C 1
ATOM 3272 O O . SER A 1 403 ? 2.635 9.400 -13.439 1.00 85.88 403 SER A O 1
ATOM 3274 N N . GLU A 1 404 ? 2.855 8.352 -11.455 1.00 81.06 404 GLU A N 1
ATOM 3275 C CA . GLU A 1 404 ? 2.100 9.354 -10.685 1.00 81.06 404 GLU A CA 1
ATOM 3276 C C . GLU A 1 404 ? 2.689 10.773 -10.863 1.00 81.06 404 GLU A C 1
ATOM 3278 O O . GLU A 1 404 ? 1.972 11.774 -10.938 1.00 81.06 404 GLU A O 1
ATOM 3283 N N . TYR A 1 405 ? 4.014 10.867 -11.015 1.00 85.94 405 TYR A N 1
ATOM 3284 C CA . TYR A 1 405 ? 4.735 12.136 -11.022 1.00 85.94 405 TYR A CA 1
ATOM 3285 C C . TYR A 1 405 ? 4.930 12.740 -12.409 1.00 85.94 405 TYR A C 1
ATOM 3287 O O . TYR A 1 405 ? 4.885 13.960 -12.544 1.00 85.94 405 TYR A O 1
ATOM 3295 N N . SER A 1 406 ? 5.152 11.955 -13.469 1.00 89.31 406 SER A N 1
ATOM 3296 C CA . SER A 1 406 ? 5.406 12.481 -14.823 1.00 89.31 406 SER A CA 1
ATOM 3297 C C . SER A 1 406 ? 5.255 11.411 -15.907 1.00 89.31 406 SER A C 1
ATOM 3299 O O . SER A 1 406 ? 4.961 10.252 -15.640 1.00 89.31 406 SER A O 1
ATOM 3301 N N . THR A 1 407 ? 5.484 11.793 -17.160 1.00 90.56 407 THR A N 1
ATOM 3302 C CA . THR A 1 407 ? 5.528 10.871 -18.298 1.00 90.56 407 THR A CA 1
ATOM 3303 C C . THR A 1 407 ? 6.874 10.951 -19.004 1.00 90.56 407 THR A C 1
ATOM 3305 O O . THR A 1 407 ? 7.383 12.047 -19.245 1.00 90.56 407 THR A O 1
ATOM 3308 N N . VAL A 1 408 ? 7.429 9.804 -19.392 1.00 92.06 408 VAL A N 1
ATOM 3309 C CA . VAL A 1 408 ? 8.656 9.711 -20.194 1.00 92.06 408 VAL A CA 1
ATOM 3310 C C . VAL A 1 408 ? 8.365 8.922 -21.460 1.00 92.06 408 VAL A C 1
ATOM 3312 O O . VAL A 1 408 ? 7.846 7.812 -21.404 1.00 92.06 408 VAL A O 1
ATOM 3315 N N . ARG A 1 409 ? 8.728 9.483 -22.615 1.00 92.75 409 ARG A N 1
ATOM 3316 C CA . ARG A 1 409 ? 8.700 8.772 -23.894 1.00 92.75 409 ARG A CA 1
ATOM 3317 C C . ARG A 1 409 ? 10.064 8.136 -24.146 1.00 92.75 409 ARG A C 1
ATOM 3319 O O . ARG A 1 409 ? 11.061 8.852 -24.219 1.00 92.75 409 ARG A O 1
ATOM 3326 N N . ALA A 1 410 ? 10.095 6.814 -24.257 1.00 94.00 410 ALA A N 1
ATOM 3327 C CA . A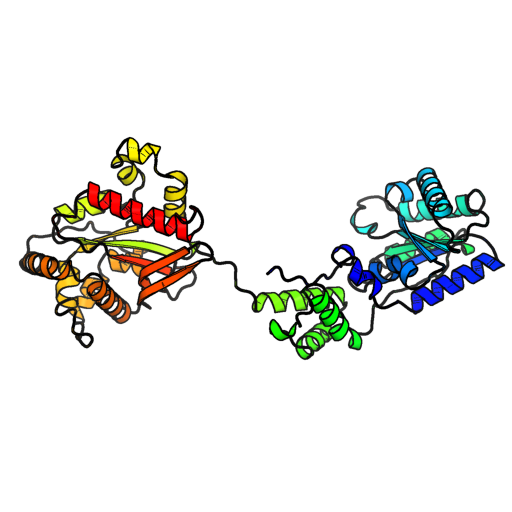LA A 1 410 ? 11.277 6.061 -24.654 1.00 94.00 410 ALA A CA 1
ATOM 3328 C C . ALA A 1 410 ? 11.367 6.012 -26.185 1.00 94.00 410 ALA A C 1
ATOM 3330 O O . ALA A 1 410 ? 10.374 5.680 -26.835 1.00 94.00 410 ALA A O 1
ATOM 3331 N N . ASP A 1 411 ? 12.543 6.268 -26.765 1.00 94.88 411 ASP A N 1
ATOM 3332 C CA . ASP A 1 411 ? 12.737 6.089 -28.212 1.00 94.88 411 ASP A CA 1
ATOM 3333 C C . ASP A 1 411 ? 12.627 4.606 -28.574 1.00 94.88 411 ASP A C 1
ATOM 3335 O O . ASP A 1 411 ? 11.975 4.234 -29.553 1.00 94.88 411 ASP A O 1
ATOM 3339 N N . VAL A 1 412 ? 13.209 3.752 -27.724 1.00 96.44 412 VAL A N 1
ATOM 3340 C CA . VAL A 1 412 ? 12.990 2.305 -27.727 1.00 96.44 412 VAL A CA 1
ATOM 3341 C C . VAL A 1 412 ? 12.788 1.818 -26.293 1.00 96.44 412 VAL A C 1
ATOM 3343 O O . VAL A 1 412 ? 13.541 2.157 -25.385 1.00 96.44 412 VAL A O 1
ATOM 3346 N N . TYR A 1 413 ? 11.773 0.994 -26.082 1.00 96.56 413 TYR A N 1
ATOM 3347 C CA . TYR A 1 413 ? 11.491 0.333 -24.817 1.00 96.56 413 TYR A CA 1
ATOM 3348 C C . TYR A 1 413 ? 11.714 -1.167 -24.965 1.00 96.56 413 TYR A C 1
ATOM 3350 O O . TYR A 1 413 ? 11.215 -1.759 -25.922 1.00 96.56 413 TYR A O 1
ATOM 3358 N N . VAL A 1 414 ? 12.453 -1.779 -24.035 1.00 95.38 414 VAL A N 1
ATOM 3359 C CA . VAL A 1 414 ? 12.720 -3.226 -24.041 1.00 95.38 414 VAL A CA 1
ATOM 3360 C C . VAL A 1 414 ? 12.263 -3.851 -22.735 1.00 95.38 414 VAL A C 1
ATOM 3362 O O . VAL A 1 414 ? 12.700 -3.448 -21.656 1.00 95.38 414 VAL A O 1
ATOM 3365 N N . GLN A 1 415 ? 11.428 -4.876 -22.844 1.00 91.12 415 GLN A N 1
ATOM 3366 C CA . GLN A 1 415 ? 11.016 -5.710 -21.727 1.00 91.12 415 GLN A CA 1
ATOM 3367 C C . GLN A 1 415 ? 11.781 -7.033 -21.788 1.00 91.12 415 GLN A C 1
ATOM 3369 O O . GLN A 1 415 ? 11.707 -7.765 -22.773 1.00 91.12 415 GLN A O 1
ATOM 3374 N N . LEU A 1 416 ? 12.553 -7.323 -20.744 1.00 83.69 416 LEU A N 1
ATOM 3375 C CA . LEU A 1 416 ? 13.249 -8.600 -20.613 1.00 83.69 416 LEU A CA 1
ATOM 3376 C C . LEU A 1 416 ? 12.291 -9.624 -19.991 1.00 83.69 416 LEU A C 1
ATOM 3378 O O . LEU A 1 416 ? 11.412 -9.268 -19.208 1.00 83.69 416 LEU A O 1
ATOM 3382 N N . THR A 1 417 ? 12.415 -10.885 -20.397 1.00 68.56 417 THR A N 1
ATOM 3383 C CA . THR A 1 417 ? 11.500 -11.970 -20.003 1.00 68.56 417 THR A CA 1
ATOM 3384 C C . THR A 1 417 ? 11.761 -12.496 -18.593 1.00 68.56 417 THR A C 1
ATOM 3386 O O . THR A 1 417 ? 10.886 -13.136 -18.018 1.00 68.56 417 THR A O 1
ATOM 3389 N N . THR A 1 418 ? 12.936 -12.225 -18.020 1.00 68.94 418 THR A N 1
ATOM 3390 C CA . THR A 1 418 ? 13.291 -12.644 -16.661 1.00 68.94 418 THR A CA 1
ATOM 3391 C C . THR A 1 418 ? 12.982 -11.540 -15.637 1.00 68.94 418 THR A C 1
ATOM 3393 O O . THR A 1 418 ? 13.457 -10.417 -15.817 1.00 68.94 418 THR A O 1
ATOM 3396 N N . PRO A 1 419 ? 12.255 -11.839 -14.538 1.00 59.59 419 PRO A N 1
ATOM 3397 C CA . PRO A 1 419 ? 11.863 -10.850 -13.522 1.00 59.59 419 PRO A CA 1
ATOM 3398 C C . PRO A 1 419 ? 13.038 -10.117 -12.861 1.00 59.59 419 PRO A C 1
ATOM 3400 O O . PRO A 1 419 ? 12.906 -8.972 -12.448 1.00 59.59 419 PRO A O 1
ATOM 3403 N N . GLU A 1 420 ? 14.205 -10.758 -12.789 1.00 63.25 420 GLU A N 1
ATOM 3404 C CA . GLU A 1 420 ? 15.418 -10.195 -12.178 1.00 63.25 420 GLU A CA 1
ATOM 3405 C C . GLU A 1 420 ? 16.060 -9.078 -13.018 1.00 63.25 420 GLU A C 1
ATOM 3407 O O . GLU A 1 420 ? 16.901 -8.316 -12.536 1.00 63.25 420 GLU A O 1
ATOM 3412 N N . ASN A 1 421 ? 15.677 -8.961 -14.292 1.00 76.44 421 ASN A N 1
ATOM 3413 C CA . ASN A 1 421 ? 16.276 -8.019 -15.217 1.00 76.44 421 ASN A CA 1
ATOM 3414 C C . ASN A 1 421 ? 15.405 -6.774 -15.396 1.00 76.44 421 ASN A C 1
ATOM 3416 O O . ASN A 1 421 ? 14.292 -6.837 -15.913 1.00 76.44 421 ASN A O 1
ATOM 3420 N N . LYS A 1 422 ? 15.974 -5.608 -15.065 1.00 83.50 422 LYS A N 1
ATOM 3421 C CA . LYS A 1 422 ? 15.304 -4.313 -15.250 1.00 83.50 422 LYS A CA 1
ATOM 3422 C C . LYS A 1 422 ? 14.776 -4.124 -16.690 1.00 83.50 422 LYS A C 1
ATOM 3424 O O . LYS A 1 422 ? 15.460 -4.435 -17.665 1.00 83.50 422 LYS A O 1
ATOM 3429 N N . LYS A 1 423 ? 13.604 -3.523 -16.857 1.00 92.25 423 LYS A N 1
ATOM 3430 C CA . LYS A 1 423 ? 13.112 -2.998 -18.142 1.00 92.25 423 LYS A CA 1
ATOM 3431 C C . LYS A 1 423 ? 14.073 -1.920 -18.660 1.00 92.25 423 LYS A C 1
ATOM 3433 O O . LYS A 1 423 ? 14.706 -1.233 -17.862 1.00 92.25 423 LYS A O 1
ATOM 3438 N N . ARG A 1 424 ? 14.230 -1.755 -19.977 1.00 94.06 424 ARG A N 1
ATOM 3439 C CA . ARG A 1 424 ? 15.151 -0.757 -20.559 1.00 94.06 424 ARG A CA 1
ATOM 3440 C C . ARG A 1 424 ? 14.385 0.399 -21.191 1.00 94.06 424 ARG A C 1
ATOM 3442 O O . ARG A 1 424 ? 13.562 0.181 -22.077 1.00 94.06 424 ARG A O 1
ATOM 3449 N N . ILE A 1 425 ? 14.724 1.615 -20.778 1.00 96.19 425 ILE A N 1
ATOM 3450 C CA . ILE A 1 425 ? 14.352 2.866 -21.441 1.00 96.19 425 ILE A CA 1
ATOM 3451 C C . ILE A 1 425 ? 15.562 3.296 -22.263 1.00 96.19 425 ILE A C 1
ATOM 3453 O O . ILE A 1 425 ? 16.578 3.706 -21.702 1.00 96.19 425 ILE A O 1
ATOM 3457 N N . ILE A 1 426 ? 15.487 3.163 -23.583 1.00 96.81 426 ILE A N 1
ATOM 3458 C CA . ILE A 1 426 ? 16.566 3.562 -24.484 1.00 96.81 426 ILE A CA 1
ATOM 3459 C C . ILE A 1 426 ? 16.259 4.956 -25.025 1.00 96.81 426 ILE A C 1
ATOM 3461 O O . ILE A 1 426 ? 15.213 5.172 -25.639 1.00 96.81 426 ILE A O 1
ATOM 3465 N N . GLU A 1 427 ? 17.197 5.878 -24.819 1.00 95.19 427 GLU A N 1
ATOM 3466 C CA . GLU A 1 427 ? 17.174 7.217 -25.407 1.00 95.19 427 GLU A CA 1
ATOM 3467 C C . GLU A 1 427 ? 18.282 7.360 -26.448 1.00 95.19 427 GLU A C 1
ATOM 3469 O O . GLU A 1 427 ? 19.469 7.241 -26.131 1.00 95.19 427 GLU A O 1
ATOM 3474 N N . LEU A 1 428 ? 17.907 7.654 -27.687 1.00 92.88 428 LEU A N 1
ATOM 3475 C CA . LEU A 1 428 ? 18.824 7.828 -28.800 1.00 92.88 428 LEU A CA 1
ATOM 3476 C C . LEU A 1 428 ? 19.316 9.272 -28.873 1.00 92.88 428 LEU A C 1
ATOM 3478 O O . LEU A 1 428 ? 18.554 10.226 -28.997 1.00 92.88 428 LEU A O 1
ATOM 3482 N N . LYS A 1 429 ? 20.636 9.432 -28.841 1.00 91.88 429 LYS A N 1
ATOM 3483 C CA . LYS A 1 429 ? 21.336 10.709 -28.997 1.00 91.88 429 LYS A CA 1
ATOM 3484 C C . LYS A 1 429 ? 21.899 10.802 -30.414 1.00 91.88 429 LYS A C 1
ATOM 3486 O O . LYS A 1 429 ? 23.110 10.805 -30.619 1.00 91.88 429 LYS A O 1
ATOM 3491 N N . VAL A 1 430 ? 20.993 10.795 -31.399 1.00 78.94 430 VAL A N 1
ATOM 3492 C CA . VAL A 1 430 ? 21.330 10.881 -32.829 1.00 78.94 430 VAL A CA 1
ATOM 3493 C C . VAL A 1 430 ? 21.628 12.334 -33.172 1.00 78.94 430 VAL A C 1
ATOM 3495 O O . VAL A 1 430 ? 20.728 13.134 -33.403 1.00 78.94 430 VAL A O 1
ATOM 3498 N N . PHE A 1 431 ? 22.905 12.684 -33.159 1.00 78.25 431 PHE A N 1
ATOM 3499 C CA . PHE A 1 431 ? 23.371 14.030 -33.463 1.00 78.25 431 PHE A CA 1
ATOM 3500 C C . PHE A 1 431 ? 24.395 14.001 -34.592 1.00 78.25 431 PHE A C 1
ATOM 3502 O O . PHE A 1 431 ? 25.118 13.014 -34.752 1.00 78.25 431 PHE A O 1
ATOM 3509 N N . ALA A 1 432 ? 24.491 15.113 -35.328 1.00 74.19 432 ALA A N 1
ATOM 3510 C CA . ALA A 1 432 ? 25.614 15.382 -36.223 1.00 74.19 432 ALA A CA 1
ATOM 3511 C C . ALA A 1 432 ? 26.950 15.139 -35.505 1.00 74.19 432 ALA A C 1
ATOM 3513 O O . ALA A 1 432 ? 27.089 15.420 -34.310 1.00 74.19 432 ALA A O 1
ATOM 3514 N N . SER A 1 433 ? 27.950 14.638 -36.234 1.00 73.94 433 SER A N 1
ATOM 3515 C CA . SER A 1 433 ? 29.276 14.309 -35.687 1.00 73.94 433 SER A CA 1
ATOM 3516 C C . SER A 1 433 ? 29.950 15.500 -34.987 1.00 73.94 433 SER A C 1
ATOM 3518 O O . SER A 1 433 ? 30.736 15.317 -34.055 1.00 73.94 433 SER A O 1
ATOM 3520 N N . GLU A 1 434 ? 29.615 16.714 -35.419 1.00 73.38 434 GLU A N 1
ATOM 3521 C CA . GLU A 1 434 ? 30.042 18.006 -34.868 1.00 73.38 434 GLU A CA 1
ATOM 3522 C C . GLU A 1 434 ? 29.457 18.275 -33.473 1.00 73.38 434 GLU A C 1
ATOM 3524 O O . GLU A 1 434 ? 30.122 18.836 -32.609 1.00 73.38 434 GLU A O 1
ATOM 3529 N N . ASN A 1 435 ? 28.247 17.773 -33.216 1.00 79.94 435 ASN A N 1
ATOM 3530 C CA . ASN A 1 435 ? 27.488 17.951 -31.976 1.00 79.94 435 ASN A CA 1
ATOM 3531 C C . ASN A 1 435 ? 27.779 16.858 -30.931 1.00 79.94 435 ASN A C 1
ATOM 3533 O O . ASN A 1 435 ? 27.091 16.747 -29.918 1.00 79.94 435 ASN A O 1
ATOM 3537 N N . THR A 1 436 ? 28.820 16.048 -31.152 1.00 85.25 436 THR A N 1
ATOM 3538 C CA . THR A 1 436 ? 29.344 15.081 -30.172 1.00 85.25 436 THR A CA 1
ATOM 3539 C C . THR A 1 436 ? 30.590 15.658 -29.489 1.00 85.25 436 THR A C 1
ATOM 3541 O O . THR A 1 436 ? 31.711 15.143 -29.594 1.00 85.25 436 THR A O 1
ATOM 3544 N N . MET A 1 437 ? 30.392 16.796 -28.821 1.00 89.88 437 MET A N 1
ATOM 3545 C CA . MET A 1 437 ? 31.381 17.473 -27.976 1.00 89.88 437 MET A CA 1
ATOM 3546 C C . MET A 1 437 ? 31.108 17.175 -26.493 1.00 89.88 437 MET A C 1
ATOM 3548 O O . MET A 1 437 ? 29.956 16.910 -26.140 1.00 89.88 437 MET A O 1
ATOM 3552 N N . PRO A 1 438 ? 32.119 17.243 -25.603 1.00 90.44 438 PRO A N 1
ATOM 3553 C CA . PRO A 1 438 ? 31.919 17.032 -24.166 1.00 90.44 438 PRO A CA 1
ATOM 3554 C C . PRO A 1 438 ? 30.799 17.894 -23.564 1.00 90.44 438 PRO A C 1
ATOM 3556 O O . PRO A 1 438 ? 29.961 17.375 -22.830 1.00 90.44 438 PRO A O 1
ATOM 3559 N N . SER A 1 439 ? 30.710 19.168 -23.959 1.00 89.56 439 SER A N 1
ATOM 3560 C CA . SER A 1 439 ? 29.645 20.092 -23.548 1.00 89.56 439 SER A CA 1
ATOM 3561 C C . SER A 1 439 ? 28.247 19.602 -23.944 1.00 89.56 439 SER A C 1
ATOM 3563 O O . SER A 1 439 ? 27.351 19.537 -23.105 1.00 89.56 439 SER A O 1
ATOM 3565 N N . SER A 1 440 ? 28.072 19.173 -25.196 1.00 90.19 440 SER A N 1
ATOM 3566 C CA . SER A 1 440 ? 26.806 18.637 -25.705 1.00 90.19 440 SER A CA 1
ATOM 3567 C C . SER A 1 440 ? 26.409 17.339 -24.996 1.00 90.19 440 SER A C 1
ATOM 3569 O O . SER A 1 440 ? 25.248 17.157 -24.633 1.00 90.19 440 SER A O 1
ATOM 3571 N N . ILE A 1 441 ? 27.370 16.441 -24.749 1.00 92.56 441 ILE A N 1
ATOM 3572 C CA . ILE A 1 441 ? 27.128 15.180 -24.032 1.00 92.56 441 ILE A CA 1
ATOM 3573 C C . ILE A 1 441 ? 26.707 15.461 -22.584 1.00 92.56 441 ILE A C 1
ATOM 3575 O O . ILE A 1 441 ? 25.708 14.909 -22.113 1.00 92.56 441 ILE A O 1
ATOM 3579 N N . LYS A 1 442 ? 27.414 16.369 -21.899 1.00 94.00 442 LYS A N 1
ATOM 3580 C CA . LYS A 1 442 ? 27.085 16.835 -20.546 1.00 94.00 442 LYS A CA 1
ATOM 3581 C C . LYS A 1 442 ? 25.647 17.344 -20.459 1.00 94.00 442 LYS A C 1
ATOM 3583 O O . LYS A 1 442 ? 24.910 16.928 -19.559 1.00 94.00 442 LYS A O 1
ATOM 3588 N N . ASP A 1 443 ? 25.231 18.202 -21.389 1.00 93.06 443 ASP A N 1
ATOM 3589 C CA . ASP A 1 443 ? 23.883 18.777 -21.392 1.00 93.06 443 ASP A CA 1
ATOM 3590 C C . ASP A 1 443 ? 22.801 17.734 -21.698 1.00 93.06 443 ASP A C 1
ATOM 3592 O O . ASP A 1 443 ? 21.740 17.743 -21.074 1.00 93.06 443 ASP A O 1
ATOM 3596 N N . GLN A 1 444 ? 23.071 16.766 -22.574 1.00 93.88 444 GLN A N 1
ATOM 3597 C CA . GLN A 1 444 ? 22.130 15.673 -22.834 1.00 93.88 444 GLN A CA 1
ATOM 3598 C C . GLN A 1 444 ? 21.962 14.739 -21.630 1.00 93.88 444 GLN A C 1
ATOM 3600 O O . GLN A 1 444 ? 20.841 14.318 -21.324 1.00 93.88 444 GLN A O 1
ATOM 3605 N N . ILE A 1 445 ? 23.043 14.452 -20.900 1.00 95.38 445 ILE A N 1
ATOM 3606 C CA . ILE A 1 445 ? 22.975 13.713 -19.632 1.00 95.38 445 ILE A CA 1
ATOM 3607 C C . ILE A 1 445 ? 22.162 14.515 -18.606 1.00 95.38 445 ILE A C 1
ATOM 3609 O O . ILE A 1 445 ? 21.265 13.956 -17.978 1.00 95.38 445 ILE A O 1
ATOM 3613 N N . LYS A 1 446 ? 22.397 15.831 -18.496 1.00 94.69 446 LYS A N 1
ATOM 3614 C CA . LYS A 1 446 ? 21.645 16.744 -17.616 1.00 94.69 446 LYS A CA 1
ATOM 3615 C C . LYS A 1 446 ? 20.139 16.691 -17.890 1.00 94.69 446 LYS A C 1
ATOM 3617 O O . LYS A 1 446 ? 19.356 16.464 -16.967 1.00 94.69 446 LYS A O 1
ATOM 3622 N N . ILE A 1 447 ? 19.736 16.838 -19.154 1.00 94.56 447 ILE A N 1
ATOM 3623 C CA . ILE A 1 447 ? 18.329 16.774 -19.586 1.00 94.56 447 ILE A CA 1
ATOM 3624 C C . ILE A 1 447 ? 17.718 15.409 -19.249 1.00 94.56 447 ILE A C 1
ATOM 3626 O O . ILE A 1 447 ? 16.605 15.333 -18.728 1.00 94.56 447 ILE A O 1
ATOM 3630 N N . THR A 1 448 ? 18.448 14.326 -19.516 1.00 94.62 448 THR A N 1
ATOM 3631 C CA . THR A 1 448 ? 17.965 12.959 -19.277 1.00 94.62 448 THR A CA 1
ATOM 3632 C C . THR A 1 448 ? 17.779 12.677 -17.787 1.00 94.62 448 THR A C 1
ATOM 3634 O O . THR A 1 448 ? 16.730 12.169 -17.390 1.00 94.62 448 THR A O 1
ATOM 3637 N N . LEU A 1 449 ? 18.746 13.061 -16.947 1.00 94.44 449 LEU A N 1
ATOM 3638 C CA . LEU A 1 449 ? 18.657 12.909 -15.495 1.00 94.44 449 LEU A CA 1
ATOM 3639 C C . LEU A 1 449 ? 17.519 13.735 -14.905 1.00 94.44 449 LEU A C 1
ATOM 3641 O O . LEU A 1 449 ? 16.787 13.232 -14.060 1.00 94.44 449 LEU A O 1
ATOM 3645 N N . ARG A 1 450 ? 17.334 14.978 -15.361 1.00 94.38 450 ARG A N 1
ATOM 3646 C CA . ARG A 1 450 ? 16.256 15.845 -14.873 1.00 94.38 450 ARG A CA 1
ATOM 3647 C C . ARG A 1 450 ? 14.880 15.266 -15.204 1.00 94.38 450 ARG A C 1
ATOM 3649 O O . ARG A 1 450 ? 14.026 15.200 -14.326 1.00 94.38 450 ARG A O 1
ATOM 3656 N N . ARG A 1 451 ? 14.691 14.786 -16.436 1.00 94.44 451 ARG A N 1
ATOM 3657 C CA . ARG A 1 451 ? 13.439 14.156 -16.883 1.00 94.44 451 ARG A CA 1
ATOM 3658 C C . ARG A 1 451 ? 13.097 12.915 -16.059 1.00 94.44 451 ARG A C 1
ATOM 3660 O O . ARG A 1 451 ? 11.967 12.766 -15.613 1.00 94.44 451 ARG A O 1
ATOM 3667 N N . HIS A 1 452 ? 14.083 12.058 -15.804 1.00 93.75 452 HIS A N 1
ATOM 3668 C CA . HIS A 1 452 ? 13.877 10.850 -15.005 1.00 93.75 452 HIS A CA 1
ATOM 3669 C C . HIS A 1 452 ? 13.747 11.145 -13.506 1.00 93.75 452 HIS A C 1
ATOM 3671 O O . HIS A 1 452 ? 12.989 10.474 -12.816 1.00 93.75 452 HIS A O 1
ATOM 3677 N N . ALA A 1 453 ? 14.402 12.187 -12.991 1.00 90.81 453 ALA A N 1
ATOM 3678 C CA . ALA A 1 453 ? 14.171 12.663 -11.630 1.00 90.81 453 ALA A CA 1
ATOM 3679 C C . ALA A 1 453 ? 12.727 13.159 -11.442 1.00 90.81 453 ALA A C 1
ATOM 3681 O O . ALA A 1 453 ? 12.129 12.875 -10.411 1.00 90.81 453 ALA A O 1
ATOM 3682 N N . GLN A 1 454 ? 12.146 13.831 -12.442 1.00 92.81 454 GLN A N 1
ATOM 3683 C CA . GLN A 1 454 ? 10.722 14.191 -12.444 1.00 92.81 454 GLN A CA 1
ATOM 3684 C C . GLN A 1 454 ? 9.821 12.959 -12.574 1.00 92.81 454 GLN A C 1
ATOM 3686 O O . GLN A 1 454 ? 8.812 12.863 -11.886 1.00 92.81 454 GLN A O 1
ATOM 3691 N N . PHE A 1 455 ? 10.198 11.990 -13.412 1.00 91.56 455 PHE A N 1
ATOM 3692 C CA . PHE A 1 455 ? 9.480 10.720 -13.552 1.00 91.56 455 PHE A CA 1
ATOM 3693 C C . PHE A 1 455 ? 9.406 9.925 -12.243 1.00 91.56 455 PHE A C 1
ATOM 3695 O O . PHE A 1 455 ? 8.372 9.339 -11.952 1.00 91.56 455 PHE A O 1
ATOM 3702 N N . ALA A 1 456 ? 10.460 9.958 -11.426 1.00 86.56 456 ALA A N 1
ATOM 3703 C CA . ALA A 1 456 ? 10.489 9.331 -10.102 1.00 86.56 456 ALA A CA 1
ATOM 3704 C C . ALA A 1 456 ? 10.020 10.241 -8.950 1.00 86.56 456 ALA A C 1
ATOM 3706 O O . ALA A 1 456 ? 10.169 9.864 -7.790 1.00 86.56 456 ALA A O 1
ATOM 3707 N N . GLY A 1 457 ? 9.530 11.455 -9.232 1.00 86.38 457 GLY A N 1
ATOM 3708 C CA . GLY A 1 457 ? 9.064 12.384 -8.195 1.00 86.38 457 GLY A CA 1
ATOM 3709 C C . GLY A 1 457 ? 10.167 12.991 -7.318 1.00 86.38 457 GLY A C 1
ATOM 3710 O O . GLY A 1 457 ? 9.878 13.647 -6.323 1.00 86.38 457 GLY A O 1
ATOM 3711 N N . PHE A 1 458 ? 11.446 12.824 -7.671 1.00 84.38 458 PHE A N 1
ATOM 3712 C CA . PHE A 1 458 ? 12.566 13.459 -6.958 1.00 84.38 458 PHE A CA 1
ATOM 3713 C C . PHE A 1 458 ? 12.665 14.962 -7.240 1.00 84.38 458 PHE A C 1
ATOM 3715 O O . PHE A 1 458 ? 13.351 15.678 -6.512 1.00 84.38 458 PHE A O 1
ATOM 3722 N N . LEU A 1 459 ? 12.015 15.427 -8.308 1.00 88.00 459 LEU A N 1
ATOM 3723 C CA . LEU A 1 459 ? 11.870 16.832 -8.672 1.00 88.00 459 LEU A CA 1
ATOM 3724 C C . LEU A 1 459 ? 10.415 17.113 -9.041 1.00 88.00 459 LEU A C 1
ATOM 3726 O O . LEU A 1 459 ? 9.787 16.308 -9.727 1.00 88.00 459 LEU A O 1
ATOM 3730 N N . GLY A 1 460 ? 9.906 18.281 -8.644 1.00 78.38 460 GLY A N 1
ATOM 3731 C CA . GLY A 1 460 ? 8.597 18.757 -9.088 1.00 78.38 460 GLY A CA 1
ATOM 3732 C C . GLY A 1 460 ? 8.540 18.977 -10.605 1.00 78.38 460 GLY A C 1
ATOM 3733 O O . GLY A 1 460 ? 9.566 19.204 -11.266 1.00 78.38 460 GLY A O 1
ATOM 3734 N N . ARG A 1 461 ? 7.327 18.924 -11.168 1.00 67.50 461 ARG A N 1
ATOM 3735 C CA . ARG A 1 461 ? 7.082 19.421 -12.529 1.00 67.50 461 ARG A CA 1
ATOM 3736 C C . ARG A 1 461 ? 7.384 20.924 -12.532 1.00 67.50 461 ARG A C 1
ATOM 3738 O O . ARG A 1 461 ? 6.904 21.635 -11.655 1.00 67.50 461 ARG A O 1
ATOM 3745 N N . GLN A 1 462 ? 8.241 21.358 -13.454 1.00 54.69 462 GLN A N 1
ATOM 3746 C CA . GLN A 1 462 ? 8.437 22.782 -13.743 1.00 54.69 462 GLN A CA 1
ATOM 3747 C C . GLN A 1 462 ? 7.445 23.206 -14.808 1.00 54.69 462 GLN A C 1
ATOM 3749 O O . GLN A 1 462 ? 7.234 22.376 -15.726 1.00 54.69 462 GLN A O 1
#

Organism: NCBI:txid34027

Secondary structure (DSSP, 8-state):
-------SGGGS-HHHHTTSPP-HHHHHHHHHHHHHHHHH-S-EEEEEE--TTSSHHHHHHTHHHH-TTEEEEEPPHHHHH-HHHHHHHHHHHHHH---SEEEEEE-S-GGG-SS-TTHHHHHHHHHHHHTTTTTTT--EEEEEEES-HHHHHHHHHHGGGGGGGBS-S-EE---S-GGGHHHHHHHHHHHHTTT--GGGGT--HHHHHHHHHH-SSHHHHHHHHHHHHHHTSPPP--GGGEEEEEEEEESSHHHHHHHHTTEEGGGTTEE-HHHHHHTS-HHHHHHS-HHHHHHHHHHTT-EEEEEEHHHHHHHHSSTT-TT----HHHHHHHHTSHHHHHHTSGGGGS----------HHHHHHHHHHHHHTT-HHHHHHHHHHHHHHTT-EEEEEEEEE-SS-EEEEEEEEE-SSTTSPEEEEEE----GGG-SHHHHHHHHHHHHHHHHHHTTSS---